Protein AF-0000000067716100 (afdb_homodimer)

InterPro domains:
  IPR022521 Rv3660c [TIGR03815] (2-339)
  IPR027417 P-loop containing nucleoside triphosphate hydrolase [G3DSA:3.40.50.300] (106-331)
  IPR027417 P-loop containing nucleoside triphosphate hydrolase [SSF52540] (108-317)
  IPR050625 ParA/MinD ATPase [PTHR43384] (96-265)
  IPR059050 Rv3660c-like, CheY-like N-terminal domain [PF26563] (2-98)

Sequence (682 aa):
MEDPVLHPEAMHVAAATGRPVIETTNLMDISRHFHRTSAVLIDASMASQLSPGKRRDRVFLLDSDPGPSDWKTAMKIHAEQAMLLPAQAGELLSALGRDDKQLPVASGHVIGVAGVVGGTGASTFAAALAKRRAESVTTVLIDADPSSGGIDLLLGIEDVPGARWPDVGLRRGTVQAADVLKALPSTPDEVVVLSTARSNILDPFALSESDVSAAIDCFLSADRSVDVVVDLPHARVHPDIAERLSHLVLVIPAEVRAVAAARARCLELQQLHVSITCVLRHRGWSGLDVAEVEEILGADITAEVGSIQRLAKSVEMHGLTGSLPRVLSSACDAVLGEVAAMEDPVLHPEAMHVAAATGRPVIETTNLMDISRHFHRTSAVLIDASMASQLSPGKRRDRVFLLDSDPGPSDWKTAMKIHAEQAMLLPAQAGELLSALGRDDKQLPVASGHVIGVAGVVGGTGASTFAAALAKRRAESVTTVLIDADPSSGGIDLLLGIEDVPGARWPDVGLRRGTVQAADVLKALPSTPDEVVVLSTARSNILDPFALSESDVSAAIDCFLSADRSVDVVVDLPHARVHPDIAERLSHLVLVIPAEVRAVAAARARCLELQQLHVSITCVLRHRGWSGLDVAEVEEILGADITAEVGSIQRLAKSVEMHGLTGSLPRVLSSACDAVLGEVAA

Secondary structure (DSSP, 8-state):
---TTHHHHHHHHHHHTTS-------HHHHHHHTTTSS-EEEEHHHHTT---SS--S-EEEEEESS----HHHHHHTT-SEEEEETTTHHHHHHHHHS--TT-------EEEEEESSTTSSHHHHHHHHHHHHHTTSEEEEEE--TTSS-HHHHHT-TTS----GGG--GGGS---HHHHHHHS-B-TT-EEEE-PPP-SS--S----HHHHHHHHHHHHTSSS-EEEEEE--SS---HHHHTT-SEEEEEEESSHHHHHHHHHHHHHHGGGT--EEEEEE--S--SS-HHHHHHHHTS-EEEEE-PPTTHHHHHHHH-S-SSPPHHHHHHHHHHHHHHH-/---TTHHHHHHHHHHHTTS-------HHHHHHHTTTSS-EEEEHHHHTT---SS--S-EEEEEESS----HHHHHHTT-SEEEEETTTHHHHHHHHHS--TT-------EEEEEESSTTSSHHHHHHHHHHHHHTTS-EEEEE--TTSS-HHHHHT-TTS----GGG--GGGS---HHHHHHHS-B-TT-EEEE-PPP-SS--S----HHHHHHHHHHHHTSSS--EEEEE--SS---HHHHTT-SEEEEEEESSHHHHHHHHHHHHHHGGGT--EEEEEE--S--SS-HHHHHHHHTS-EEEEE-PPTTHHHHHHHH-S-SSPPHHHHHHHHHHHHHHH-

Organism: Corynebacterium glutamicum (strain ATCC 13032 / DSM 20300 / JCM 1318 / BCRC 11384 / CCUG 27702 / LMG 3730 / NBRC 12168 / NCIMB 10025 / NRRL B-2784 / 534) (NCBI:txid196627)

Nearest PDB structures (foldseek):
  3ea0-assembly1_B  TM=7.916E-01  e=4.488E-10  Chlorobaculum tepidum TLS
  3ea0-assembly1_A  TM=8.024E-01  e=5.452E-09  Chlorobaculum tepidum TLS
  5tvk-assembly1_B  TM=6.523E-01  e=4.411E-08  Borreliella burgdorferi B31
  5tvk-assembly1_A  TM=6.619E-01  e=6.250E-08  Borreliella burgdorferi B31
  3k9h-assembly1_B  TM=6.600E-01  e=1.815E-06  Borreliella burgdorferi B31

Solvent-accessible surface area (backbone atoms only — not comparable to full-atom values): 36794 Å² total; per-residue (Å²): 80,80,51,77,78,44,40,61,54,50,49,52,40,49,53,72,65,70,52,91,81,88,86,60,82,46,67,70,56,45,63,67,41,58,82,73,43,88,56,39,79,35,26,62,78,61,40,66,73,45,71,58,73,61,80,49,75,48,22,33,31,42,32,52,58,78,60,82,58,65,57,68,50,26,58,66,48,39,33,65,42,70,39,34,40,70,85,37,41,66,58,50,37,49,64,70,52,50,75,49,71,76,37,75,46,65,66,34,54,25,36,35,21,22,13,32,38,53,56,50,49,25,60,60,49,34,51,49,36,30,48,61,46,22,75,80,37,55,20,35,37,36,46,62,33,85,50,54,37,21,55,35,46,51,48,49,42,70,82,52,74,53,43,28,52,84,66,54,69,57,88,69,76,73,64,54,29,65,60,53,58,67,42,30,25,59,47,96,68,50,27,33,38,42,20,53,72,88,59,96,50,86,63,87,70,71,85,45,69,66,56,51,39,41,48,53,52,32,43,54,63,27,90,53,54,29,30,36,33,36,28,41,49,40,63,82,78,50,65,76,48,44,52,62,32,62,28,36,36,38,28,36,41,33,32,66,41,37,44,46,15,37,34,50,49,51,54,59,44,63,75,61,76,47,50,74,45,31,34,38,25,38,84,66,74,55,73,45,53,70,69,58,49,25,61,70,54,72,45,73,70,64,30,65,38,66,67,62,85,64,46,66,46,43,27,67,74,54,11,65,52,82,78,70,56,66,61,58,47,52,33,37,50,44,52,52,52,56,68,73,96,81,81,51,77,79,42,40,61,54,51,48,51,40,51,53,70,66,72,51,91,79,87,86,60,81,44,68,69,58,46,64,65,40,60,81,72,45,88,56,40,79,36,26,62,76,61,41,66,74,46,71,57,68,58,80,49,76,47,22,34,29,42,32,51,57,79,59,81,59,65,58,69,48,26,58,65,47,39,34,65,42,70,39,34,41,68,84,37,40,68,58,48,37,49,64,71,52,50,76,48,74,76,37,76,46,66,65,35,54,26,35,35,21,22,12,33,39,52,56,52,49,25,59,61,48,33,52,50,38,31,48,62,47,21,74,79,38,54,22,37,37,35,47,62,32,85,50,56,36,21,56,34,46,51,48,49,43,70,82,50,72,52,44,29,54,84,67,55,68,57,89,69,77,71,65,54,29,64,60,53,59,68,42,30,23,59,46,97,69,51,27,33,39,43,18,54,70,88,58,97,50,86,63,87,70,71,85,46,69,66,56,50,38,41,48,54,53,33,44,54,64,29,89,53,53,28,30,34,32,34,27,42,49,40,64,82,78,49,65,75,48,47,40,63,31,63,29,36,37,38,28,34,42,32,32,66,41,38,45,45,14,37,33,50,48,51,55,60,44,63,74,61,76,47,49,74,44,31,35,37,25,36,85,66,75,57,74,46,54,71,69,58,50,25,62,70,56,71,46,72,72,66,30,67,40,65,68,61,85,61,46,67,47,43,27,66,74,55,11,66,53,83,77,71,56,65,63,57,48,54,33,36,49,43,52,52,53,57,69,74,96

Radius of gyration: 29.34 Å; Cα contacts (8 Å, |Δi|>4): 1327; chains: 2; bounding box: 56×90×68 Å

Structure (mmCIF, N/CA/C/O backbone):
data_AF-0000000067716100-model_v1
#
loop_
_entity.id
_entity.type
_entity.pdbx_description
1 polymer 'Septum site determining protein'
#
loop_
_atom_site.group_PDB
_atom_site.id
_atom_site.type_symbol
_atom_site.label_atom_id
_atom_site.label_alt_id
_atom_site.label_comp_id
_atom_site.label_asym_id
_atom_site.label_entity_id
_atom_site.label_seq_id
_atom_site.pdbx_PDB_ins_code
_atom_site.Cartn_x
_atom_site.Cartn_y
_atom_site.Cartn_z
_atom_site.occupancy
_atom_site.B_iso_or_equiv
_atom_site.auth_seq_id
_atom_site.auth_comp_id
_atom_site.auth_asym_id
_atom_site.auth_atom_id
_atom_site.pdbx_PDB_model_num
ATOM 1 N N . MET A 1 1 ? -24.297 -23.516 -23.219 1 75.19 1 MET A N 1
ATOM 2 C CA . MET A 1 1 ? -24.969 -23.281 -24.5 1 75.19 1 MET A CA 1
ATOM 3 C C . MET A 1 1 ? -26.484 -23.391 -24.344 1 75.19 1 MET A C 1
ATOM 5 O O . MET A 1 1 ? -26.984 -24.344 -23.75 1 75.19 1 MET A O 1
ATOM 9 N N . GLU A 1 2 ? -27.156 -22.312 -24.766 1 74.75 2 GLU A N 1
ATOM 10 C CA . GLU A 1 2 ? -28.594 -22.266 -24.562 1 74.75 2 GLU A CA 1
ATOM 11 C C . GLU A 1 2 ? -29.359 -22.641 -25.828 1 74.75 2 GLU A C 1
ATOM 13 O O . GLU A 1 2 ? -30.5 -23.078 -25.766 1 74.75 2 GLU A O 1
ATOM 18 N N . ASP A 1 3 ? -28.797 -22.609 -26.953 1 77.69 3 ASP A N 1
ATOM 19 C CA . ASP A 1 3 ? -29.484 -22.828 -28.219 1 77.69 3 ASP A CA 1
ATOM 20 C C . ASP A 1 3 ? -29.828 -24.312 -28.406 1 77.69 3 ASP A C 1
ATOM 22 O O . ASP A 1 3 ? -28.938 -25.156 -28.547 1 77.69 3 ASP A O 1
ATOM 26 N N . PRO A 1 4 ? -31.156 -24.688 -28.297 1 80.5 4 PRO A N 1
ATOM 27 C CA . PRO A 1 4 ? -31.578 -26.078 -28.297 1 80.5 4 PRO A CA 1
ATOM 28 C C . PRO A 1 4 ? -31.203 -26.812 -29.594 1 80.5 4 PRO A C 1
ATOM 30 O O . PRO A 1 4 ? -31.094 -28.031 -29.609 1 80.5 4 PRO A O 1
ATOM 33 N N . VAL A 1 5 ? -31.188 -26.094 -30.719 1 81.31 5 VAL A N 1
ATOM 34 C CA . VAL A 1 5 ? -30.844 -26.703 -32 1 81.31 5 VAL A CA 1
ATOM 35 C C . VAL A 1 5 ? -29.344 -26.891 -32.094 1 81.31 5 VAL A C 1
ATOM 37 O O . VAL A 1 5 ? -28.875 -27.922 -32.594 1 81.31 5 VAL A O 1
ATOM 40 N N . LEU A 1 6 ? -28.609 -26.016 -31.5 1 88.25 6 LEU A N 1
ATOM 41 C CA . LEU A 1 6 ? -27.156 -25.984 -31.609 1 88.25 6 LEU A CA 1
ATOM 42 C C . LEU A 1 6 ? -26.516 -26.938 -30.594 1 88.25 6 LEU A C 1
ATOM 44 O O . LEU A 1 6 ? -25.484 -27.562 -30.875 1 88.25 6 LEU A O 1
ATOM 48 N N . HIS A 1 7 ? -27.188 -27.094 -29.5 1 89.75 7 HIS A N 1
ATOM 49 C CA . HIS A 1 7 ? -26.625 -27.797 -28.359 1 89.75 7 HIS A CA 1
ATOM 50 C C . HIS A 1 7 ? -26.344 -29.25 -28.688 1 89.75 7 HIS A C 1
ATOM 52 O O . HIS A 1 7 ? -25.219 -29.734 -28.516 1 89.75 7 HIS A O 1
ATOM 58 N N . PRO A 1 8 ? -27.391 -30 -29.234 1 88.25 8 PRO A N 1
ATOM 59 C CA . PRO A 1 8 ? -27.125 -31.406 -29.531 1 88.25 8 PRO A CA 1
ATOM 60 C C . PRO A 1 8 ? -26.016 -31.594 -30.562 1 88.25 8 PRO A C 1
ATOM 62 O O . PRO A 1 8 ? -25.219 -32.531 -30.453 1 88.25 8 PRO A O 1
ATOM 65 N N . GLU A 1 9 ? -25.953 -30.734 -31.562 1 89.88 9 GLU A N 1
ATOM 66 C CA . GLU A 1 9 ? -24.922 -30.828 -32.594 1 89.88 9 GLU A CA 1
ATOM 67 C C . GLU A 1 9 ? -23.531 -30.609 -32 1 89.88 9 GLU A C 1
ATOM 69 O O . GLU A 1 9 ? -22.594 -31.344 -32.312 1 89.88 9 GLU A O 1
ATOM 74 N N . ALA A 1 10 ? -23.406 -29.625 -31.156 1 92.12 10 ALA A N 1
ATOM 75 C CA . ALA A 1 10 ? -22.141 -29.312 -30.5 1 92.12 10 ALA A CA 1
ATOM 76 C C . ALA A 1 10 ? -21.703 -30.469 -29.594 1 92.12 10 ALA A C 1
ATOM 78 O O . ALA A 1 10 ? -20.516 -30.828 -29.578 1 92.12 10 ALA A O 1
ATOM 79 N N . MET A 1 11 ? -22.641 -30.969 -28.922 1 89.81 11 MET A N 1
ATOM 80 C CA . MET A 1 11 ? -22.359 -32.062 -28 1 89.81 11 MET A CA 1
ATOM 81 C C . MET A 1 11 ? -21.875 -33.312 -28.75 1 89.81 11 MET A C 1
ATOM 83 O O . MET A 1 11 ? -20.969 -34 -28.297 1 89.81 11 MET A O 1
ATOM 87 N N . HIS A 1 12 ? -22.469 -33.5 -29.844 1 89 12 HIS A N 1
ATOM 88 C CA . HIS A 1 12 ? -22.078 -34.625 -30.672 1 89 12 HIS A CA 1
ATOM 89 C C . HIS A 1 12 ? -20.625 -34.5 -31.141 1 89 12 HIS A C 1
ATOM 91 O O . HIS A 1 12 ? -19.844 -35.438 -31.047 1 89 12 HIS A O 1
ATOM 97 N N . VAL A 1 13 ? -20.266 -33.312 -31.562 1 90.44 13 VAL A N 1
ATOM 98 C CA . VAL A 1 13 ? -18.906 -33.062 -32.031 1 90.44 13 VAL A CA 1
ATOM 99 C C . VAL A 1 13 ? -17.922 -33.188 -30.875 1 90.44 13 VAL A C 1
ATOM 101 O O . VAL A 1 13 ? -16.891 -33.844 -31.016 1 90.44 13 VAL A O 1
ATOM 104 N N . ALA A 1 14 ? -18.266 -32.594 -29.734 1 88.31 14 ALA A N 1
ATOM 105 C CA . ALA A 1 14 ? -17.406 -32.656 -28.562 1 88.31 14 ALA A CA 1
ATOM 106 C C . ALA A 1 14 ? -17.203 -34.094 -28.094 1 88.31 14 ALA A C 1
ATOM 108 O O . ALA A 1 14 ? -16.094 -34.5 -27.766 1 88.31 14 ALA A O 1
ATOM 109 N N . ALA A 1 15 ? -18.219 -34.844 -28.094 1 84.06 15 ALA A N 1
ATOM 110 C CA . ALA A 1 15 ? -18.172 -36.219 -27.672 1 84.06 15 ALA A CA 1
ATOM 111 C C . ALA A 1 15 ? -17.297 -37.062 -28.594 1 84.06 15 ALA A C 1
ATOM 113 O O . ALA A 1 15 ? -16.594 -37.969 -28.141 1 84.06 15 ALA A O 1
ATOM 114 N N . ALA A 1 16 ? -17.312 -36.719 -29.828 1 84 16 ALA A N 1
ATOM 115 C CA . ALA A 1 16 ? -16.547 -37.469 -30.844 1 84 16 ALA A CA 1
ATOM 116 C C . ALA A 1 16 ? -15.047 -37.312 -30.625 1 84 16 ALA A C 1
ATOM 118 O O . ALA A 1 16 ? -14.258 -38.125 -31.078 1 84 16 ALA A O 1
ATOM 119 N N . THR A 1 17 ? -14.695 -36.25 -29.922 1 79.75 17 THR A N 1
ATOM 120 C CA . THR A 1 17 ? -13.273 -36.031 -29.641 1 79.75 17 THR A CA 1
ATOM 121 C C . THR A 1 17 ? -12.789 -37.031 -28.578 1 79.75 17 THR A C 1
ATOM 123 O O . THR A 1 17 ? -11.586 -37.25 -28.438 1 79.75 17 THR A O 1
ATOM 126 N N . GLY A 1 18 ? -13.609 -37.562 -27.797 1 75.94 18 GLY A N 1
ATOM 127 C CA . GLY A 1 18 ? -13.266 -38.469 -26.703 1 75.94 18 GLY A CA 1
ATOM 128 C C . GLY A 1 18 ? -12.828 -37.75 -25.453 1 75.94 18 GLY A C 1
ATOM 129 O O . GLY A 1 18 ? -12.406 -38.375 -24.484 1 75.94 18 GLY A O 1
ATOM 130 N N . ARG A 1 19 ? -12.898 -36.469 -25.422 1 77.5 19 ARG A N 1
ATOM 131 C CA . ARG A 1 19 ? -12.477 -35.688 -24.281 1 77.5 19 ARG A CA 1
ATOM 132 C C . ARG A 1 19 ? -13.641 -35.406 -23.328 1 77.5 19 ARG A C 1
ATOM 134 O O . ARG A 1 19 ? -14.797 -35.375 -23.75 1 77.5 19 ARG A O 1
ATOM 141 N N . PRO A 1 20 ? -13.352 -35.25 -22.047 1 81.19 20 PRO A N 1
ATOM 142 C CA . PRO A 1 20 ? -14.43 -34.875 -21.125 1 81.19 20 PRO A CA 1
ATOM 143 C C . PRO A 1 20 ? -15.062 -33.531 -21.469 1 81.19 20 PRO A C 1
ATOM 145 O O . PRO A 1 20 ? -14.359 -32.594 -21.875 1 81.19 20 PRO A O 1
ATOM 148 N N . VAL A 1 21 ? -16.375 -33.5 -21.344 1 85.38 21 VAL A N 1
ATOM 149 C CA . VAL A 1 21 ? -17.109 -32.312 -21.703 1 85.38 21 VAL A CA 1
ATOM 150 C C . VAL A 1 21 ? -17.812 -31.75 -20.453 1 85.38 21 VAL A C 1
ATOM 152 O O . VAL A 1 21 ? -18.484 -32.469 -19.734 1 85.38 21 VAL A O 1
ATOM 155 N N . ILE A 1 22 ? -17.516 -30.5 -20.156 1 84.88 22 ILE A N 1
ATOM 156 C CA . ILE A 1 22 ? -18.25 -29.75 -19.141 1 84.88 22 ILE A CA 1
ATOM 157 C C . ILE A 1 22 ? -19.312 -28.891 -19.797 1 84.88 22 ILE A C 1
ATOM 159 O O . ILE A 1 22 ? -19.016 -28.047 -20.656 1 84.88 22 ILE A O 1
ATOM 163 N N . GLU A 1 23 ? -20.531 -29.203 -19.438 1 87.5 23 GLU A N 1
ATOM 164 C CA . GLU A 1 23 ? -21.641 -28.422 -19.984 1 87.5 23 GLU A CA 1
ATOM 165 C C . GLU A 1 23 ? -22.234 -27.484 -18.922 1 87.5 23 GLU A C 1
ATOM 167 O O . GLU A 1 23 ? -22.469 -27.891 -17.781 1 87.5 23 GLU A O 1
ATOM 172 N N . THR A 1 24 ? -22.25 -26.188 -19.266 1 86.19 24 THR A N 1
ATOM 173 C CA . THR A 1 24 ? -22.844 -25.234 -18.344 1 86.19 24 THR A CA 1
ATOM 174 C C . THR A 1 24 ? -23.484 -24.078 -19.078 1 86.19 24 THR A C 1
ATOM 176 O O . THR A 1 24 ? -23.078 -23.75 -20.203 1 86.19 24 THR A O 1
ATOM 179 N N . THR A 1 25 ? -24.609 -23.516 -18.469 1 85.88 25 THR A N 1
ATOM 180 C CA . THR A 1 25 ? -25.219 -22.281 -18.953 1 85.88 25 THR A CA 1
ATOM 181 C C . THR A 1 25 ? -25.062 -21.172 -17.922 1 85.88 25 THR A C 1
ATOM 183 O O . THR A 1 25 ? -25.641 -20.094 -18.078 1 85.88 25 THR A O 1
ATOM 186 N N . ASN A 1 26 ? -24.312 -21.516 -16.938 1 83.44 26 ASN A N 1
ATOM 187 C CA . ASN A 1 26 ? -24 -20.547 -15.891 1 83.44 26 ASN A CA 1
ATOM 188 C C . ASN A 1 26 ? -22.75 -19.719 -16.234 1 83.44 26 ASN A C 1
ATOM 190 O O . ASN A 1 26 ? -21.672 -20.281 -16.422 1 83.44 26 ASN A O 1
ATOM 194 N N . LEU A 1 27 ? -22.984 -18.375 -16.25 1 81.62 27 LEU A N 1
ATOM 195 C CA . LEU A 1 27 ? -21.906 -17.469 -16.672 1 81.62 27 LEU A CA 1
ATOM 196 C C . LEU A 1 27 ? -20.719 -17.562 -15.719 1 81.62 27 LEU A C 1
ATOM 198 O O . LEU A 1 27 ? -19.578 -17.484 -16.141 1 81.62 27 LEU A O 1
ATOM 202 N N . MET A 1 28 ? -20.969 -17.766 -14.453 1 76.94 28 MET A N 1
ATOM 203 C CA . MET A 1 28 ? -19.891 -17.891 -13.477 1 76.94 28 MET A CA 1
ATOM 204 C C . MET A 1 28 ? -19.078 -19.141 -13.727 1 76.94 28 MET A C 1
ATOM 206 O O . MET A 1 28 ? -17.844 -19.125 -13.641 1 76.94 28 MET A O 1
ATOM 210 N N . ASP A 1 29 ? -19.812 -20.203 -14.086 1 78.19 29 ASP A N 1
ATOM 211 C CA . ASP A 1 29 ? -19.156 -21.469 -14.398 1 78.19 29 ASP A CA 1
ATOM 212 C C . ASP A 1 29 ? -18.312 -21.344 -15.672 1 78.19 29 ASP A C 1
ATOM 214 O O . ASP A 1 29 ? -17.203 -21.875 -15.734 1 78.19 29 ASP A O 1
ATOM 218 N N . ILE A 1 30 ? -18.891 -20.656 -16.594 1 83.31 30 ILE A N 1
ATOM 219 C CA . ILE A 1 30 ? -18.188 -20.484 -17.859 1 83.31 30 ILE A CA 1
ATOM 220 C C . ILE A 1 30 ? -16.891 -19.719 -17.641 1 83.31 30 ILE A C 1
ATOM 222 O O . ILE A 1 30 ? -15.828 -20.125 -18.125 1 83.31 30 ILE A O 1
ATOM 226 N N . SER A 1 31 ? -16.969 -18.688 -16.891 1 74 31 SER A N 1
ATOM 227 C CA . SER A 1 31 ? -15.797 -17.859 -16.609 1 74 31 SER A CA 1
ATOM 228 C C . SER A 1 31 ? -14.727 -18.641 -15.875 1 74 31 SER A C 1
ATOM 230 O O . SER A 1 31 ? -13.539 -18.531 -16.172 1 74 31 SER A O 1
ATOM 232 N N . ARG A 1 32 ? -15.227 -19.5 -15.039 1 68.44 32 ARG A N 1
ATOM 233 C CA . ARG A 1 32 ? -14.344 -20.328 -14.219 1 68.44 32 ARG A CA 1
ATOM 234 C C . ARG A 1 32 ? -13.57 -21.328 -15.07 1 68.44 32 ARG A C 1
ATOM 236 O O . ARG A 1 32 ? -12.375 -21.531 -14.859 1 68.44 32 ARG A O 1
ATOM 243 N N . HIS A 1 33 ? -14.242 -21.859 -16.094 1 73.44 33 HIS A N 1
ATOM 244 C CA . HIS A 1 33 ? -13.664 -22.969 -16.844 1 73.44 33 HIS A CA 1
ATOM 245 C C . HIS A 1 33 ? -13.094 -22.5 -18.172 1 73.44 33 HIS A C 1
ATOM 247 O O . HIS A 1 33 ? -12.453 -23.281 -18.891 1 73.44 33 HIS A O 1
ATOM 253 N N . PHE A 1 34 ? -13.273 -21.234 -18.5 1 77.69 34 PHE A N 1
ATOM 254 C CA . PHE A 1 34 ? -12.961 -20.719 -19.812 1 77.69 34 PHE A CA 1
ATOM 255 C C . PHE A 1 34 ? -11.492 -20.953 -20.156 1 77.69 34 PHE A C 1
ATOM 257 O O . PHE A 1 34 ? -11.164 -21.312 -21.281 1 77.69 34 PHE A O 1
ATOM 264 N N . HIS A 1 35 ? -10.688 -20.922 -19.094 1 70.12 35 HIS A N 1
ATOM 265 C CA . HIS A 1 35 ? -9.258 -21.078 -19.359 1 70.12 35 HIS A CA 1
ATOM 266 C C . HIS A 1 35 ? -8.734 -22.391 -18.797 1 70.12 35 HIS A C 1
ATOM 268 O O . HIS A 1 35 ? -7.531 -22.672 -18.891 1 70.12 35 HIS A O 1
ATOM 274 N N . ARG A 1 36 ? -9.625 -23.203 -18.328 1 64.75 36 ARG A N 1
ATOM 275 C CA . ARG A 1 36 ? -9.234 -24.469 -17.719 1 64.75 36 ARG A CA 1
ATOM 276 C C . ARG A 1 36 ? -9.547 -25.641 -18.641 1 64.75 36 ARG A C 1
ATOM 278 O O . ARG A 1 36 ? -9.203 -26.797 -18.328 1 64.75 36 ARG A O 1
ATOM 285 N N . THR A 1 37 ? -10.273 -25.344 -19.672 1 75.94 37 THR A N 1
ATOM 286 C CA . THR A 1 37 ? -10.656 -26.391 -20.609 1 75.94 37 THR A CA 1
ATOM 287 C C . THR A 1 37 ? -9.789 -26.344 -21.875 1 75.94 37 THR A C 1
ATOM 289 O O . THR A 1 37 ? -9.188 -25.312 -22.172 1 75.94 37 THR A O 1
ATOM 292 N N . SER A 1 38 ? -9.57 -27.5 -22.453 1 73.38 38 SER A N 1
ATOM 293 C CA . SER A 1 38 ? -8.773 -27.578 -23.672 1 73.38 38 SER A CA 1
ATOM 294 C C . SER A 1 38 ? -9.398 -26.766 -24.797 1 73.38 38 SER A C 1
ATOM 296 O O . SER A 1 38 ? -8.695 -26.281 -25.688 1 73.38 38 SER A O 1
ATOM 298 N N . ALA A 1 39 ? -10.75 -26.672 -24.734 1 84.38 39 ALA A N 1
ATOM 299 C CA . ALA A 1 39 ? -11.469 -25.891 -25.734 1 84.38 39 ALA A CA 1
ATOM 300 C C . ALA A 1 39 ? -12.789 -25.375 -25.188 1 84.38 39 ALA A C 1
ATOM 302 O O . ALA A 1 39 ? -13.344 -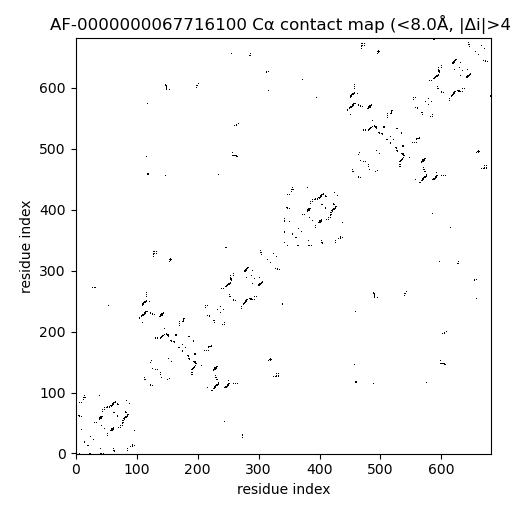25.953 -24.234 1 84.38 39 ALA A O 1
ATOM 303 N N . VAL A 1 40 ? -13.156 -24.281 -25.703 1 88.81 40 VAL A N 1
ATOM 304 C CA . VAL A 1 40 ? -14.43 -23.688 -25.312 1 88.81 40 VAL A CA 1
ATOM 305 C C . VAL A 1 40 ? -15.352 -23.594 -26.516 1 88.81 40 VAL A C 1
ATOM 307 O O . VAL A 1 40 ? -14.977 -23.047 -27.562 1 88.81 40 VAL A O 1
ATOM 310 N N . LEU A 1 41 ? -16.5 -24.281 -26.406 1 92.5 41 LEU A N 1
ATOM 311 C CA . LEU A 1 41 ? -17.578 -24.156 -27.375 1 92.5 41 LEU A CA 1
ATOM 312 C C . LEU A 1 41 ? -18.719 -23.297 -26.812 1 92.5 41 LEU A C 1
ATOM 314 O O . LEU A 1 41 ? -19.281 -23.625 -25.766 1 92.5 41 LEU A O 1
ATOM 318 N N . ILE A 1 42 ? -18.922 -22.172 -27.469 1 92 42 ILE A N 1
ATOM 319 C CA . ILE A 1 42 ? -19.859 -21.25 -26.859 1 92 42 ILE A CA 1
ATOM 320 C C . ILE A 1 42 ? -20.781 -20.672 -27.938 1 92 42 ILE A C 1
ATOM 322 O O . ILE A 1 42 ? -20.359 -20.422 -29.062 1 92 42 ILE A O 1
ATOM 326 N N . ASP A 1 43 ? -22.109 -20.578 -27.578 1 91 43 ASP A N 1
ATOM 327 C CA . ASP A 1 43 ? -23.047 -19.984 -28.516 1 91 43 ASP A CA 1
ATOM 328 C C . ASP A 1 43 ? -23.109 -18.469 -28.359 1 91 43 ASP A C 1
ATOM 330 O O . ASP A 1 43 ? -22.594 -17.922 -27.391 1 91 43 ASP A O 1
ATOM 334 N N . ALA A 1 44 ? -23.734 -17.812 -29.25 1 87 44 ALA A N 1
ATOM 335 C CA . ALA A 1 44 ? -23.75 -16.359 -29.328 1 87 44 ALA A CA 1
ATOM 336 C C . ALA A 1 44 ? -24.422 -15.758 -28.109 1 87 44 ALA A C 1
ATOM 338 O O . ALA A 1 44 ? -24 -14.719 -27.594 1 87 44 ALA A O 1
ATOM 339 N N . SER A 1 45 ? -25.406 -16.406 -27.641 1 85.5 45 SER A N 1
ATOM 340 C CA . SER A 1 45 ? -26.172 -15.891 -26.516 1 85.5 45 SER A CA 1
ATOM 341 C C . SER A 1 45 ? -25.312 -15.82 -25.25 1 85.5 45 SER A C 1
ATOM 343 O O . SER A 1 45 ? -25.297 -14.812 -24.547 1 85.5 45 SER A O 1
ATOM 345 N N . MET A 1 46 ? -24.562 -16.891 -25.047 1 87.44 46 MET A N 1
ATOM 346 C CA . MET A 1 46 ? -23.688 -16.938 -23.875 1 87.44 46 MET A CA 1
ATOM 347 C C . MET A 1 46 ? -22.453 -16.062 -24.078 1 87.44 46 MET A C 1
AT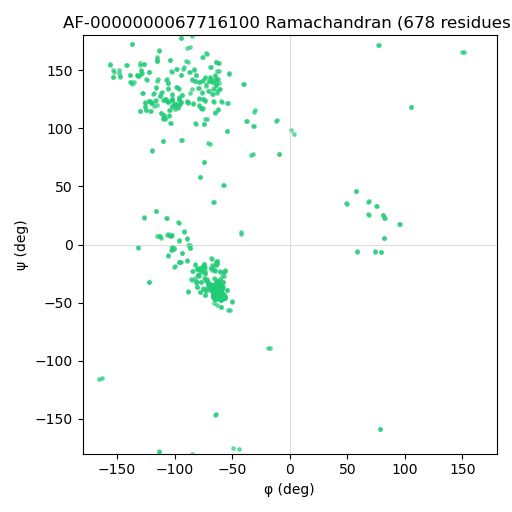OM 349 O O . MET A 1 46 ? -22.031 -15.344 -23.172 1 87.44 46 MET A O 1
ATOM 353 N N . ALA A 1 47 ? -21.906 -16.031 -25.234 1 89.06 47 ALA A N 1
ATOM 354 C CA . ALA A 1 47 ? -20.688 -15.297 -25.562 1 89.06 47 ALA A CA 1
ATOM 355 C C . ALA A 1 47 ? -20.891 -13.797 -25.406 1 89.06 47 ALA A C 1
ATOM 357 O O . ALA A 1 47 ? -19.969 -13.086 -24.984 1 89.06 47 ALA A O 1
ATOM 358 N N . SER A 1 48 ? -22.031 -13.328 -25.688 1 85.62 48 SER A N 1
ATOM 359 C CA . SER A 1 48 ? -22.312 -11.898 -25.656 1 85.62 48 SER A CA 1
ATOM 360 C C . SER A 1 48 ? -22.25 -11.359 -24.234 1 85.62 48 SER A C 1
ATOM 362 O O . SER A 1 48 ? -22.031 -10.156 -24.031 1 85.62 48 SER A O 1
ATOM 364 N N . GLN A 1 49 ? -22.328 -12.281 -23.375 1 83.25 49 GLN A N 1
ATOM 365 C CA . GLN A 1 49 ? -22.344 -11.875 -21.969 1 83.25 49 GLN A CA 1
ATOM 366 C C . GLN A 1 49 ? -20.984 -12.094 -21.312 1 83.25 49 GLN A C 1
ATOM 368 O O . GLN A 1 49 ? -20.812 -11.812 -20.125 1 83.25 49 GLN A O 1
ATOM 373 N N . LEU A 1 50 ? -20.188 -12.625 -22.156 1 77.56 50 LEU A N 1
ATOM 374 C CA . LEU A 1 50 ? -18.859 -12.945 -21.641 1 77.56 50 LEU A CA 1
ATOM 375 C C . LEU A 1 50 ? -17.859 -11.859 -22.016 1 77.56 50 LEU A C 1
ATOM 377 O O . LEU A 1 50 ? -17.969 -11.234 -23.078 1 77.56 50 LEU A O 1
ATOM 381 N N . SER A 1 51 ? -17.094 -11.5 -21.125 1 67.56 51 SER A N 1
ATOM 382 C CA . SER A 1 51 ? -15.906 -10.695 -21.375 1 67.56 51 SER A CA 1
ATOM 383 C C . SER A 1 51 ? -14.641 -11.43 -20.938 1 67.56 51 SER A C 1
ATOM 385 O O . SER A 1 51 ? -14.172 -11.25 -19.812 1 67.56 51 SER A O 1
ATOM 387 N N . PRO A 1 52 ? -14.344 -12.281 -21.922 1 58.84 52 PRO A N 1
ATOM 388 C CA . PRO A 1 52 ? -13.164 -13.031 -21.5 1 58.84 52 PRO A CA 1
ATOM 389 C C . PRO A 1 52 ? -11.945 -12.133 -21.281 1 58.84 52 PRO A C 1
ATOM 391 O O . PRO A 1 52 ? -11.742 -11.172 -22.031 1 58.84 52 PRO A O 1
ATOM 394 N N . GLY A 1 53 ? -11.523 -12.086 -20.172 1 51.41 53 GLY A N 1
ATOM 395 C CA . GLY A 1 53 ? -10.359 -11.289 -19.844 1 51.41 53 GLY A CA 1
ATOM 396 C C . GLY A 1 53 ? -9.156 -11.594 -20.719 1 51.41 53 GLY A C 1
ATOM 397 O O . GLY A 1 53 ? -8.57 -10.688 -21.328 1 51.41 53 GLY A O 1
ATOM 398 N N . LYS A 1 54 ? -8.641 -12.828 -20.828 1 54.28 54 LYS A N 1
ATOM 399 C CA . LYS A 1 54 ? -7.465 -13.25 -21.578 1 54.28 54 LYS A CA 1
ATOM 400 C C . LYS A 1 54 ? -7.871 -14.016 -22.844 1 54.28 54 LYS A C 1
ATOM 402 O O . LYS A 1 54 ? -8.828 -14.789 -22.812 1 54.28 54 LYS A O 1
ATOM 407 N N . ARG A 1 55 ? -7.113 -13.688 -23.922 1 62.16 55 ARG A N 1
ATOM 408 C CA . ARG A 1 55 ? -7.305 -14.461 -25.141 1 62.16 55 ARG A CA 1
ATOM 409 C C . ARG A 1 55 ? -6.773 -15.875 -24.984 1 62.16 55 ARG A C 1
ATOM 411 O O . ARG A 1 55 ? -5.793 -16.109 -24.281 1 62.16 55 ARG A O 1
ATOM 418 N N . ARG A 1 56 ? -7.488 -16.781 -25.344 1 67.94 56 ARG A N 1
ATOM 419 C CA . ARG A 1 56 ? -7.027 -18.172 -25.438 1 67.94 56 ARG A CA 1
ATOM 420 C C . ARG A 1 56 ? -7.387 -18.781 -26.781 1 67.94 56 ARG A C 1
ATOM 422 O O . ARG A 1 56 ? -8.305 -18.312 -27.453 1 67.94 56 ARG A O 1
ATOM 429 N N . ASP A 1 57 ? -6.488 -19.828 -27.016 1 69.31 57 ASP A N 1
ATOM 430 C CA . ASP A 1 57 ? -6.805 -20.609 -28.203 1 69.31 57 ASP A CA 1
ATOM 431 C C . ASP A 1 57 ? -7.984 -21.547 -27.953 1 69.31 57 ASP A C 1
ATOM 433 O O . ASP A 1 57 ? -8.391 -21.75 -26.797 1 69.31 57 ASP A O 1
ATOM 437 N N . ARG A 1 58 ? -8.562 -21.984 -28.984 1 79.44 58 ARG A N 1
ATOM 438 C CA . ARG A 1 58 ? -9.578 -23.031 -29.031 1 79.44 58 ARG A CA 1
ATOM 439 C C . ARG A 1 58 ? -10.875 -22.562 -28.375 1 79.44 58 ARG A C 1
ATOM 441 O O . ARG A 1 58 ? -11.477 -23.281 -27.578 1 79.44 58 ARG A O 1
ATOM 448 N N . VAL A 1 59 ? -11.055 -21.266 -28.656 1 87.31 59 VAL A N 1
ATOM 449 C CA . VAL A 1 59 ? -12.391 -20.75 -28.391 1 87.31 59 VAL A CA 1
ATOM 450 C C . VAL A 1 59 ? -13.203 -20.703 -29.688 1 87.31 59 VAL A C 1
ATOM 452 O O . VAL A 1 59 ? -12.797 -20.078 -30.656 1 87.31 59 VAL A O 1
ATOM 455 N N . PHE A 1 60 ? -14.336 -21.438 -29.656 1 91.06 60 PHE A N 1
ATOM 456 C CA . PHE A 1 60 ? -15.148 -21.562 -30.859 1 91.06 60 PHE A CA 1
ATOM 457 C C . PHE A 1 60 ? -16.562 -21.047 -30.609 1 91.06 60 PHE A C 1
ATOM 459 O O . PHE A 1 60 ? -17.281 -21.562 -29.766 1 91.06 60 PHE A O 1
ATOM 466 N N . LEU A 1 61 ? -16.844 -19.969 -31.328 1 93.56 61 LEU A N 1
ATOM 467 C CA . LEU A 1 61 ? -18.219 -19.5 -31.344 1 93.56 61 LEU A CA 1
ATOM 468 C C . LEU A 1 61 ? -19.078 -20.328 -32.281 1 93.56 61 LEU A C 1
ATOM 470 O O . LEU A 1 61 ? -18.734 -20.516 -33.469 1 93.56 61 LEU A O 1
ATOM 474 N N . LEU A 1 62 ? -20.156 -20.828 -31.719 1 93.62 62 LEU A N 1
ATOM 475 C CA . LEU A 1 62 ? -21 -21.719 -32.5 1 93.62 62 LEU A CA 1
ATOM 476 C C . LEU A 1 62 ? -22.344 -21.062 -32.812 1 93.62 62 LEU A C 1
ATOM 478 O O . LEU A 1 62 ? -22.953 -20.453 -31.938 1 93.62 62 LEU A O 1
ATOM 482 N N . ASP A 1 63 ? -22.734 -21.094 -34.062 1 90.62 63 ASP A N 1
ATOM 483 C CA . ASP A 1 63 ? -24.031 -20.594 -34.531 1 90.62 63 ASP A CA 1
ATOM 484 C C . ASP A 1 63 ? -24.781 -21.656 -35.344 1 90.62 63 ASP A C 1
ATOM 486 O O . ASP A 1 63 ? -24.156 -22.609 -35.844 1 90.62 63 ASP A O 1
ATOM 490 N N . SER A 1 64 ? -26.109 -21.469 -35.344 1 88.69 64 SER A N 1
ATOM 491 C CA . SER A 1 64 ? -26.922 -22.438 -36.062 1 88.69 64 SER A CA 1
ATOM 492 C C . SER A 1 64 ? -26.891 -22.156 -37.562 1 88.69 64 SER A C 1
ATOM 494 O O . SER A 1 64 ? -26.891 -21 -38 1 88.69 64 SER A O 1
ATOM 496 N N . ASP A 1 65 ? -26.812 -23.234 -38.25 1 83.06 65 ASP A N 1
ATOM 497 C CA . ASP A 1 65 ? -26.953 -23.141 -39.719 1 83.06 65 ASP A CA 1
ATOM 498 C C . ASP A 1 65 ? -28.391 -22.875 -40.094 1 83.06 65 ASP A C 1
ATOM 500 O O . ASP A 1 65 ? -29.328 -23.422 -39.5 1 83.06 65 ASP A O 1
ATOM 504 N N . PRO A 1 66 ? -28.766 -21.969 -41.094 1 81 66 PRO A N 1
ATOM 505 C CA . PRO A 1 66 ? -27.844 -21.203 -41.938 1 81 66 PRO A CA 1
ATOM 506 C C . PRO A 1 66 ? -27.375 -19.906 -41.281 1 81 66 PRO A C 1
ATOM 508 O O . PRO A 1 66 ? -28.125 -19.281 -40.531 1 81 66 PRO A O 1
ATOM 511 N N . GLY A 1 67 ? -25.984 -19.609 -41.344 1 75.44 67 GLY A N 1
ATOM 512 C CA . GLY A 1 67 ? -25.312 -18.438 -40.781 1 75.44 67 GLY A CA 1
ATOM 513 C C . GLY A 1 67 ? -26.016 -17.141 -41.156 1 75.44 67 GLY A C 1
ATOM 514 O O . GLY A 1 67 ? -27.219 -17.125 -41.375 1 75.44 67 GLY A O 1
ATOM 515 N N . PRO A 1 68 ? -25.656 -16.031 -40.906 1 80.5 68 PRO A N 1
ATOM 516 C CA . PRO A 1 68 ? -24.219 -15.859 -40.719 1 80.5 68 PRO A CA 1
ATOM 517 C C . PRO A 1 68 ? -23.812 -16.062 -39.25 1 80.5 68 PRO A C 1
ATOM 519 O O . PRO A 1 68 ? -24.656 -15.977 -38.344 1 80.5 68 PRO A O 1
ATOM 522 N N . SER A 1 69 ? -22.453 -16.406 -39.031 1 81.94 69 SER A N 1
ATOM 523 C CA . SER A 1 69 ? -21.906 -16.438 -37.688 1 81.94 69 SER A CA 1
ATOM 524 C C . SER A 1 69 ? -21.828 -15.039 -37.094 1 81.94 69 SER A C 1
ATOM 526 O O . SER A 1 69 ? -21.672 -14.055 -37.844 1 81.94 69 SER A O 1
ATOM 528 N N . ASP A 1 70 ? -22.109 -14.883 -35.812 1 83.75 70 ASP A N 1
ATOM 529 C CA . ASP A 1 70 ? -21.969 -13.609 -35.125 1 83.75 70 ASP A CA 1
ATOM 530 C C . ASP A 1 70 ? -20.5 -13.227 -34.938 1 83.75 70 ASP A C 1
ATOM 532 O O . ASP A 1 70 ? -19.922 -13.422 -33.875 1 83.75 70 ASP A O 1
ATOM 536 N N . TRP A 1 71 ? -19.922 -12.562 -35.938 1 77.31 71 TRP A N 1
ATOM 537 C CA . TRP A 1 71 ? -18.5 -12.234 -35.969 1 77.31 71 TRP A CA 1
ATOM 538 C C . TRP A 1 71 ? -18.172 -11.156 -34.938 1 77.31 71 TRP A C 1
ATOM 540 O O . TRP A 1 71 ? -17.078 -11.148 -34.375 1 77.31 71 TRP A O 1
ATOM 550 N N . LYS A 1 72 ? -19.078 -10.312 -34.75 1 76.25 72 LYS A N 1
ATOM 551 C CA . LYS A 1 72 ? -18.859 -9.281 -33.75 1 76.25 72 LYS A CA 1
ATOM 552 C C . LYS A 1 72 ? -18.641 -9.891 -32.344 1 76.25 72 LYS A C 1
ATOM 554 O O . LYS A 1 72 ? -17.688 -9.523 -31.656 1 76.25 72 LYS A O 1
ATOM 559 N N . THR A 1 73 ? -19.516 -10.812 -32.062 1 84.06 73 THR A N 1
ATOM 560 C CA . THR A 1 73 ? -19.391 -11.492 -30.766 1 84.06 73 THR A CA 1
ATOM 561 C C . THR A 1 73 ? -18.141 -12.367 -30.734 1 84.06 73 THR A C 1
ATOM 563 O O . THR A 1 73 ? -17.453 -12.453 -29.719 1 84.06 73 THR A O 1
ATOM 566 N N . ALA A 1 74 ? -17.797 -12.945 -31.859 1 85.56 74 ALA A N 1
ATOM 567 C CA . ALA A 1 74 ? -16.594 -13.766 -31.953 1 85.56 74 ALA A CA 1
ATOM 568 C C . ALA A 1 74 ? -15.344 -12.945 -31.656 1 85.56 74 ALA A C 1
ATOM 570 O O . ALA A 1 74 ? -14.469 -13.391 -30.906 1 85.56 74 ALA A O 1
ATOM 571 N N . MET A 1 75 ? -15.312 -11.758 -32.094 1 75.81 75 MET A N 1
ATOM 572 C CA . MET A 1 75 ? -14.18 -10.867 -31.859 1 75.81 75 MET A CA 1
ATOM 573 C C . MET A 1 75 ? -14.133 -10.398 -30.406 1 75.81 75 MET A C 1
ATOM 575 O O . MET A 1 75 ? -13.062 -10.336 -29.797 1 75.81 75 MET A O 1
ATOM 579 N N . LYS A 1 76 ? -15.273 -10.133 -29.938 1 76.44 76 LYS A N 1
ATOM 580 C CA . LYS A 1 76 ? -15.383 -9.641 -28.578 1 76.44 76 LYS A CA 1
ATOM 581 C C . LYS A 1 76 ? -14.789 -10.641 -27.578 1 76.44 76 LYS A C 1
ATOM 583 O O . LYS A 1 76 ? -14.102 -10.258 -26.641 1 76.44 76 LYS A O 1
ATOM 588 N N . ILE A 1 77 ? -14.984 -11.984 -27.906 1 80.56 77 ILE A N 1
ATOM 589 C CA . ILE A 1 77 ? -14.531 -12.992 -26.953 1 80.56 77 ILE A CA 1
ATOM 590 C C . ILE A 1 77 ? -13.227 -13.625 -27.453 1 80.56 77 ILE A C 1
ATOM 592 O O . ILE A 1 77 ? -12.781 -14.633 -26.906 1 80.56 77 ILE A O 1
ATOM 596 N N . HIS A 1 78 ? -12.68 -13.086 -28.5 1 78.06 78 HIS A N 1
ATOM 597 C CA . HIS A 1 78 ? -11.438 -13.562 -29.094 1 78.06 78 HIS A CA 1
ATOM 598 C C . HIS A 1 78 ? -11.539 -15.023 -29.5 1 78.06 78 HIS A C 1
ATOM 600 O O . HIS A 1 78 ? -10.648 -15.82 -29.203 1 78.06 78 HIS A O 1
ATOM 606 N N . ALA A 1 79 ? -12.617 -15.312 -30.141 1 86.12 79 ALA A N 1
ATOM 607 C CA . ALA A 1 79 ? -12.797 -16.688 -30.625 1 86.12 79 ALA A CA 1
ATOM 608 C C . ALA A 1 79 ? -11.781 -17.016 -31.719 1 86.12 79 ALA A C 1
ATOM 610 O O . ALA A 1 79 ? -11.484 -16.188 -32.562 1 86.12 79 ALA A O 1
ATOM 611 N N . GLU A 1 80 ? -11.227 -18.234 -31.469 1 80.44 80 GLU A N 1
ATOM 612 C CA . GLU A 1 80 ? -10.336 -18.703 -32.531 1 80.44 80 GLU A CA 1
ATOM 613 C C . GLU A 1 80 ? -11.062 -18.828 -33.844 1 80.44 80 GLU A C 1
ATOM 615 O O . GLU A 1 80 ? -10.516 -18.484 -34.906 1 80.44 80 GLU A O 1
ATOM 620 N N . GLN A 1 81 ? -12.258 -19.375 -33.812 1 83.88 81 GLN A N 1
ATOM 621 C CA . GLN A 1 81 ? -13.086 -19.531 -35 1 83.88 81 GLN A CA 1
ATOM 622 C C . GLN A 1 81 ? -14.57 -19.422 -34.656 1 83.88 81 GLN A C 1
ATOM 624 O O . GLN A 1 81 ? -14.969 -19.688 -33.531 1 83.88 81 GLN A O 1
ATOM 629 N N . ALA A 1 82 ? -15.297 -18.828 -35.594 1 91.88 82 ALA A N 1
ATOM 630 C CA . ALA A 1 82 ? -16.75 -18.922 -35.562 1 91.88 82 ALA A CA 1
ATOM 631 C C . ALA A 1 82 ? -17.266 -19.953 -36.594 1 91.88 82 ALA A C 1
ATOM 633 O O . ALA A 1 82 ? -16.812 -19.969 -37.75 1 91.88 82 ALA A O 1
ATOM 634 N N . MET A 1 83 ? -18.141 -20.875 -36.062 1 90.5 83 MET A N 1
ATOM 635 C CA . MET A 1 83 ? -18.516 -21.984 -36.906 1 90.5 83 MET A CA 1
ATOM 636 C C . MET A 1 83 ? -20.016 -22.203 -36.906 1 90.5 83 MET A C 1
ATOM 638 O O . MET A 1 83 ? -20.688 -21.969 -35.906 1 90.5 83 MET A O 1
ATOM 642 N N . LEU A 1 84 ? -20.516 -22.625 -38.062 1 90.62 84 LEU A N 1
ATOM 643 C CA . LEU A 1 84 ? -21.922 -22.969 -38.219 1 90.62 84 LEU A CA 1
ATOM 644 C C . LEU A 1 84 ? -22.141 -24.469 -38.062 1 90.62 84 LEU A C 1
ATOM 646 O O . LEU A 1 84 ? -21.453 -25.266 -38.719 1 90.62 84 LEU A O 1
ATOM 650 N N . LEU A 1 85 ? -23.016 -24.812 -37.156 1 90.56 85 LEU A N 1
ATOM 651 C CA . LEU A 1 85 ? -23.375 -26.234 -37.031 1 90.56 85 LEU A CA 1
ATOM 652 C C . LEU A 1 85 ? -24.781 -26.484 -37.562 1 90.56 85 LEU A C 1
ATOM 654 O O . LEU A 1 85 ? -25.656 -25.641 -37.438 1 90.56 85 LEU A O 1
ATOM 658 N N . PRO A 1 86 ? -25.016 -27.625 -38.25 1 89.75 86 PRO A N 1
ATOM 659 C CA . PRO A 1 86 ? -24.109 -28.781 -38.406 1 89.75 86 PRO A CA 1
ATOM 660 C C . PRO A 1 86 ? -23.172 -28.641 -39.594 1 89.75 86 PRO A C 1
ATOM 662 O O . PRO A 1 86 ? -22.297 -29.469 -39.812 1 89.75 86 PRO A O 1
ATOM 665 N N . ALA A 1 87 ? -23.234 -27.578 -40.344 1 90.94 87 ALA A N 1
ATOM 666 C CA . ALA A 1 87 ? -22.547 -27.438 -41.625 1 90.94 87 ALA A CA 1
ATOM 667 C C . ALA A 1 87 ? -21.031 -27.578 -41.469 1 90.94 87 ALA A C 1
ATOM 669 O O . ALA A 1 87 ? -20.344 -28.109 -42.344 1 90.94 87 ALA A O 1
ATOM 670 N N . GLN A 1 88 ? -20.531 -27.141 -40.406 1 91.06 88 GLN A N 1
ATOM 671 C CA . GLN A 1 88 ? -19.078 -27.141 -40.188 1 91.06 88 GLN A CA 1
ATOM 672 C C . GLN A 1 88 ? -18.688 -28.047 -39.031 1 91.06 88 GLN A C 1
ATOM 674 O O . GLN A 1 88 ? -17.719 -27.781 -38.344 1 91.06 88 GLN A O 1
ATOM 679 N N . ALA A 1 89 ? -19.484 -29.062 -38.812 1 91.81 89 ALA A N 1
ATOM 680 C CA . ALA A 1 89 ? -19.219 -30.016 -37.75 1 91.81 89 ALA A CA 1
ATOM 681 C C . ALA A 1 89 ? -17.875 -30.719 -37.938 1 91.81 89 ALA A C 1
ATOM 683 O O . ALA A 1 89 ? -17.125 -30.906 -37 1 91.81 89 ALA A O 1
ATOM 684 N N . GLY A 1 90 ? -17.578 -31.141 -39.156 1 88.19 90 GLY A N 1
ATOM 685 C CA . GLY A 1 90 ? -16.297 -31.766 -39.438 1 88.19 90 GLY A CA 1
ATOM 686 C C . GLY A 1 90 ? -15.109 -30.859 -39.156 1 88.19 90 GLY A C 1
ATOM 687 O O . GLY A 1 90 ? -14.102 -31.297 -38.594 1 88.19 90 GLY A O 1
ATOM 688 N N . GLU A 1 91 ? -15.227 -29.625 -39.594 1 88.12 91 GLU A N 1
ATOM 689 C CA . GLU A 1 91 ? -14.172 -28.641 -39.344 1 88.12 91 GLU A CA 1
ATOM 690 C C . GLU A 1 91 ? -13.961 -28.453 -37.844 1 88.12 91 GLU A C 1
ATOM 692 O O . GLU A 1 91 ? -12.82 -28.359 -37.375 1 88.12 91 GLU A O 1
ATOM 697 N N . LEU A 1 92 ? -15.055 -28.359 -37.094 1 91 92 LEU A N 1
ATOM 698 C CA . LEU A 1 92 ? -14.969 -28.234 -35.656 1 91 92 LEU A CA 1
ATOM 699 C C . LEU A 1 92 ? -14.297 -29.453 -35.031 1 91 92 LEU A C 1
ATOM 701 O O . LEU A 1 92 ? -13.43 -29.328 -34.188 1 91 92 LEU A O 1
ATOM 705 N N . LEU A 1 93 ? -14.688 -30.594 -35.5 1 86.19 93 LEU A N 1
ATOM 706 C CA . LEU A 1 93 ? -14.094 -31.828 -35 1 86.19 93 LEU A CA 1
ATOM 707 C C . LEU A 1 93 ? -12.594 -31.875 -35.281 1 86.19 93 LEU A C 1
ATOM 709 O O . LEU A 1 93 ? -11.812 -32.25 -34.406 1 86.19 93 LEU A O 1
ATOM 713 N N . SER A 1 94 ? -12.188 -31.5 -36.469 1 82.19 94 SER A N 1
ATOM 714 C CA . SER A 1 94 ? -10.773 -31.422 -36.812 1 82.19 94 SER A CA 1
ATOM 715 C C . SER A 1 94 ? -10.039 -30.422 -35.938 1 82.19 94 SER A C 1
ATOM 717 O O . SER A 1 94 ? -8.922 -30.688 -35.469 1 82.19 94 SER A O 1
ATOM 719 N N . ALA A 1 95 ? -10.664 -29.312 -35.781 1 81.31 95 ALA A N 1
ATOM 720 C CA . ALA A 1 95 ? -10.07 -28.281 -34.938 1 81.31 95 ALA A CA 1
ATOM 721 C C . ALA A 1 95 ? -9.898 -28.766 -33.5 1 81.31 95 ALA A C 1
ATOM 723 O O . ALA A 1 95 ? -8.898 -28.453 -32.844 1 81.31 95 ALA A O 1
ATOM 724 N N . LEU A 1 96 ? -10.891 -29.453 -33.062 1 81.69 96 LEU A N 1
ATOM 725 C CA . LEU A 1 96 ? -10.836 -29.984 -31.688 1 81.69 96 LEU A CA 1
ATOM 726 C C . LEU A 1 96 ? -9.836 -31.141 -31.594 1 81.69 96 LEU A C 1
ATOM 728 O O . LEU A 1 96 ? -9.297 -31.406 -30.516 1 81.69 96 LEU A O 1
ATOM 732 N N . GLY A 1 97 ? -9.641 -31.906 -32.719 1 69.5 97 GLY A N 1
ATOM 733 C CA . GLY A 1 97 ? -8.758 -33.062 -32.75 1 69.5 97 GLY A CA 1
ATOM 734 C C . GLY A 1 97 ? -7.301 -32.688 -32.938 1 69.5 97 GLY A C 1
ATOM 735 O O . GLY A 1 97 ? -6.426 -33.562 -32.906 1 69.5 97 GLY A O 1
ATOM 736 N N . ARG A 1 98 ? -7.047 -31.609 -33.688 1 61.25 98 ARG A N 1
ATOM 737 C CA . ARG A 1 98 ? -5.656 -31.203 -33.844 1 61.25 98 ARG A CA 1
ATOM 738 C C . ARG A 1 98 ? -4.836 -31.578 -32.594 1 61.25 98 ARG A C 1
ATOM 740 O O . ARG A 1 98 ? -5.348 -31.547 -31.484 1 61.25 98 ARG A O 1
ATOM 747 N N . ASP A 1 99 ? -3.77 -32.594 -32.906 1 50.03 99 ASP A N 1
ATOM 748 C CA . ASP A 1 99 ? -2.848 -33 -31.859 1 50.03 99 ASP A CA 1
ATOM 749 C C . ASP A 1 99 ? -2.572 -31.859 -30.891 1 50.03 99 ASP A C 1
ATOM 751 O O . ASP A 1 99 ? -2.379 -30.719 -31.312 1 50.03 99 ASP A O 1
ATOM 755 N N . ASP A 1 100 ? -3.234 -32.125 -29.969 1 46.91 100 ASP A N 1
ATOM 756 C CA . ASP A 1 100 ? -2.875 -31.328 -28.812 1 46.91 100 ASP A CA 1
ATOM 757 C C . ASP A 1 100 ? -1.36 -31.203 -28.656 1 46.91 100 ASP A C 1
ATOM 759 O O . ASP A 1 100 ? -0.802 -31.562 -27.625 1 46.91 100 ASP A O 1
ATOM 763 N N . LYS A 1 101 ? -0.591 -31.656 -29.75 1 42.44 101 LYS A N 1
ATOM 764 C CA . LYS A 1 101 ? 0.778 -31.547 -29.266 1 42.44 101 LYS A CA 1
ATOM 765 C C . LYS A 1 101 ? 0.853 -30.641 -28.047 1 42.44 101 LYS A C 1
ATOM 767 O O . LYS A 1 101 ? 1.53 -30.953 -27.062 1 42.44 101 LYS A O 1
ATOM 772 N N . GLN A 1 102 ? 1.037 -29.438 -28.438 1 37.5 102 GLN A N 1
ATOM 773 C CA . GLN A 1 102 ? 1.257 -28.594 -27.266 1 37.5 102 GLN A CA 1
ATOM 774 C C . GLN A 1 102 ? 0.004 -28.531 -26.406 1 37.5 102 GLN A C 1
ATOM 776 O O . GLN A 1 102 ? -0.931 -27.781 -26.703 1 37.5 102 GLN A O 1
ATOM 781 N N . LEU A 1 103 ? -0.736 -29.719 -26.328 1 37.38 103 LEU A N 1
ATOM 782 C CA . LEU A 1 103 ? -1.618 -29.641 -25.172 1 37.38 103 LEU A CA 1
ATOM 783 C C . LEU A 1 103 ? -1.247 -28.453 -24.281 1 37.38 103 LEU A C 1
ATOM 785 O O . LEU A 1 103 ? -0.065 -28.219 -24.031 1 37.38 103 LEU A O 1
ATOM 789 N N . PRO A 1 104 ? -2.025 -27.578 -24.375 1 37.38 104 PRO A N 1
ATOM 790 C CA . PRO A 1 104 ? -1.526 -26.547 -23.438 1 37.38 104 PRO A CA 1
ATOM 791 C C . PRO A 1 104 ? -0.822 -27.156 -22.234 1 37.38 104 PRO A C 1
ATOM 793 O O . PRO A 1 104 ? -1.294 -28.141 -21.672 1 37.38 104 PRO A O 1
ATOM 796 N N . VAL A 1 105 ? 0.502 -27.672 -22.219 1 39.47 105 VAL A N 1
ATOM 797 C CA . VAL A 1 105 ? 1.245 -27.734 -20.969 1 39.47 105 VAL A CA 1
ATOM 798 C C . VAL A 1 105 ? 0.363 -27.266 -19.812 1 39.47 105 VAL A C 1
ATOM 800 O O . VAL A 1 105 ? -0.334 -26.25 -19.938 1 39.47 105 VAL A O 1
ATOM 803 N N . ALA A 1 106 ? -0.292 -28.219 -19.094 1 47.22 106 ALA A N 1
ATOM 804 C CA . ALA A 1 106 ? -0.944 -27.875 -17.828 1 47.22 106 ALA A CA 1
ATOM 805 C C . ALA A 1 106 ? -0.583 -26.469 -17.391 1 47.22 106 ALA A C 1
ATOM 807 O O . ALA A 1 106 ? 0.593 -26.141 -17.188 1 47.22 106 ALA A O 1
ATOM 808 N N . SER A 1 107 ? -1.215 -25.578 -18 1 60.53 107 SER A N 1
ATOM 809 C CA . SER A 1 107 ? -0.957 -24.172 -17.719 1 60.53 107 SER A CA 1
ATOM 810 C C . SER A 1 107 ? -0.708 -23.938 -16.234 1 60.53 107 SER A C 1
ATOM 812 O O . SER A 1 107 ? -1.36 -24.547 -15.391 1 60.53 107 SER A O 1
ATOM 814 N N . GLY A 1 108 ? 0.465 -23.703 -15.898 1 81.62 108 GLY A N 1
ATOM 815 C CA . GLY A 1 108 ? 0.84 -23.375 -14.531 1 81.62 108 GLY A CA 1
ATOM 816 C C . GLY A 1 108 ? -0.146 -22.453 -13.852 1 81.62 108 GLY A C 1
ATOM 817 O O . GLY A 1 108 ? -0.947 -21.797 -14.508 1 81.62 108 GLY A O 1
ATOM 818 N N . HIS A 1 109 ? -0.435 -22.734 -12.641 1 90.94 109 HIS A N 1
ATOM 819 C CA . HIS A 1 109 ? -1.262 -21.844 -11.828 1 90.94 109 HIS A CA 1
ATOM 820 C C . HIS A 1 109 ? -0.571 -20.5 -11.602 1 90.94 109 HIS A C 1
ATOM 822 O O . HIS A 1 109 ? 0.649 -20.453 -11.438 1 90.94 109 HIS A O 1
ATOM 828 N N . VAL A 1 110 ? -1.355 -19.469 -11.727 1 94.62 110 VAL A N 1
ATOM 829 C CA . VAL A 1 110 ? -0.904 -18.141 -11.32 1 94.62 110 VAL A CA 1
ATOM 830 C C . VAL A 1 110 ? -1.629 -17.719 -10.047 1 94.62 110 VAL A C 1
ATOM 832 O O . VAL A 1 110 ? -2.82 -17.406 -10.078 1 94.62 110 VAL A O 1
ATOM 835 N N . ILE A 1 111 ? -0.892 -17.688 -8.93 1 97.06 111 ILE A N 1
ATOM 836 C CA . ILE A 1 111 ? -1.48 -17.406 -7.629 1 97.06 111 ILE A CA 1
ATOM 837 C C . ILE A 1 111 ? -1.022 -16.031 -7.152 1 97.06 111 ILE A C 1
ATOM 839 O O . ILE A 1 111 ? 0.165 -15.812 -6.895 1 97.06 111 ILE A O 1
ATOM 843 N N . GLY A 1 112 ? -1.96 -15.078 -7.105 1 97.44 112 GLY A N 1
ATOM 844 C CA . GLY A 1 112 ? -1.661 -13.797 -6.48 1 97.44 112 GLY A CA 1
ATOM 845 C C . GLY A 1 112 ? -1.811 -13.828 -4.973 1 97.44 112 GLY A C 1
ATOM 846 O O . GLY A 1 112 ? -2.723 -14.469 -4.441 1 97.44 112 GLY A O 1
ATOM 847 N N . VAL A 1 113 ? -0.921 -13.172 -4.246 1 97.81 113 VAL A N 1
ATOM 848 C CA . VAL A 1 113 ? -1.01 -13.008 -2.799 1 97.81 113 VAL A CA 1
ATOM 849 C C . VAL A 1 113 ? -1.01 -11.523 -2.443 1 97.81 113 VAL A C 1
ATOM 851 O O . VAL A 1 113 ? -0.1 -10.789 -2.83 1 97.81 113 VAL A O 1
ATOM 854 N N . ALA A 1 114 ? -2.016 -11.102 -1.751 1 96.12 114 ALA A N 1
ATOM 855 C CA . ALA A 1 114 ? -2.135 -9.688 -1.376 1 96.12 114 ALA A CA 1
ATOM 856 C C . ALA A 1 114 ? -2.615 -9.547 0.065 1 96.12 114 ALA A C 1
ATOM 858 O O . ALA A 1 114 ? -3.461 -10.32 0.524 1 96.12 114 ALA A O 1
ATOM 859 N N . GLY A 1 115 ? -2.031 -8.586 0.75 1 95.44 115 GLY A N 1
ATOM 860 C CA . GLY A 1 115 ? -2.605 -8.172 2.02 1 95.44 115 GLY A CA 1
ATOM 861 C C . GLY A 1 115 ? -3.738 -7.172 1.861 1 95.44 115 GLY A C 1
ATOM 862 O O . GLY A 1 115 ? -3.717 -6.34 0.952 1 95.44 115 GLY A O 1
ATOM 863 N N . VAL A 1 116 ? -4.652 -7.184 2.789 1 93.56 116 VAL A N 1
ATOM 864 C CA . VAL A 1 116 ? -5.777 -6.254 2.699 1 93.56 116 VAL A CA 1
ATOM 865 C C . VAL A 1 116 ? -5.383 -4.91 3.303 1 93.56 116 VAL A C 1
ATOM 867 O O . VAL A 1 116 ? -6.043 -3.896 3.062 1 93.56 116 VAL A O 1
ATOM 870 N N . VAL A 1 117 ? -4.398 -4.906 4.164 1 90.81 117 VAL A N 1
ATOM 871 C CA . VAL A 1 117 ? -3.734 -3.727 4.715 1 90.81 117 VAL A CA 1
ATOM 872 C C . VAL A 1 117 ? -2.225 -3.947 4.738 1 90.81 117 VAL A C 1
ATOM 874 O O . VAL A 1 117 ? -1.741 -5.02 4.367 1 90.81 117 VAL A O 1
ATOM 877 N N . GLY A 1 118 ? -1.513 -2.92 5.062 1 88 118 GLY A N 1
ATOM 878 C CA . GLY A 1 118 ? -0.069 -3.068 5.145 1 88 118 GLY A CA 1
ATOM 879 C C . GLY A 1 118 ? 0.377 -3.928 6.312 1 88 118 GLY A C 1
ATOM 880 O O . GLY A 1 118 ? -0.269 -3.941 7.359 1 88 118 GLY A O 1
ATOM 881 N N . GLY A 1 119 ? 1.433 -4.688 6.09 1 88.56 119 GLY A N 1
ATOM 882 C CA . GLY A 1 119 ? 2.09 -5.398 7.176 1 88.56 119 GLY A CA 1
ATOM 883 C C . GLY A 1 119 ? 1.385 -6.688 7.555 1 88.56 119 GLY A C 1
ATOM 884 O O . GLY A 1 119 ? 1.496 -7.148 8.695 1 88.56 119 GLY A O 1
ATOM 885 N N . THR A 1 120 ? 0.696 -7.254 6.707 1 92.06 120 THR A N 1
ATOM 886 C CA . THR A 1 120 ? -0.077 -8.453 7.004 1 92.06 120 THR A CA 1
ATOM 887 C C . THR A 1 120 ? 0.819 -9.688 7 1 92.06 120 THR A C 1
ATOM 889 O O . THR A 1 120 ? 0.439 -10.742 7.52 1 92.06 120 THR A O 1
ATOM 892 N N . GLY A 1 121 ? 1.929 -9.602 6.359 1 93.12 121 GLY A N 1
ATOM 893 C CA . GLY A 1 121 ? 2.756 -10.773 6.109 1 93.12 121 GLY A CA 1
ATOM 894 C C . GLY A 1 121 ? 2.506 -11.406 4.754 1 93.12 121 GLY A C 1
ATOM 895 O O . GLY A 1 121 ? 2.896 -12.547 4.516 1 93.12 121 GLY A O 1
ATOM 896 N N . ALA A 1 122 ? 1.896 -10.695 3.867 1 95.88 122 ALA A N 1
ATOM 897 C CA . ALA A 1 122 ? 1.537 -11.211 2.549 1 95.88 122 ALA A CA 1
ATOM 898 C C . ALA A 1 122 ? 2.779 -11.633 1.769 1 95.88 122 ALA A C 1
ATOM 900 O O . ALA A 1 122 ? 2.797 -12.695 1.149 1 95.88 122 ALA A O 1
ATOM 901 N N . SER A 1 123 ? 3.848 -10.812 1.824 1 96.38 123 SER A N 1
ATOM 902 C CA . SER A 1 123 ? 5.066 -11.148 1.1 1 96.38 123 SER A CA 1
ATOM 903 C C . SER A 1 123 ? 5.711 -12.414 1.66 1 96.38 123 SER A C 1
ATOM 905 O O . SER A 1 123 ? 6.172 -13.273 0.902 1 96.38 123 SER A O 1
ATOM 907 N N . THR A 1 124 ? 5.773 -12.516 2.969 1 95.94 124 THR A N 1
ATOM 908 C CA . THR A 1 124 ? 6.316 -13.711 3.607 1 95.94 124 THR A CA 1
ATOM 909 C C . THR A 1 124 ? 5.5 -14.945 3.236 1 95.94 124 THR A C 1
ATOM 911 O O . THR A 1 124 ? 6.059 -16 2.953 1 95.94 124 THR A O 1
ATOM 914 N N . PHE A 1 125 ? 4.195 -14.766 3.229 1 97.69 125 PHE A N 1
ATOM 915 C CA . PHE A 1 125 ? 3.326 -15.875 2.871 1 97.69 125 PHE A CA 1
ATOM 916 C C . PHE A 1 125 ? 3.512 -16.266 1.407 1 97.69 125 PHE A C 1
ATOM 918 O O . PHE A 1 125 ? 3.539 -17.453 1.068 1 97.69 125 PHE A O 1
ATOM 925 N N . ALA A 1 126 ? 3.596 -15.289 0.51 1 98.25 126 ALA A N 1
ATOM 926 C CA . ALA A 1 126 ? 3.855 -15.547 -0.905 1 98.25 126 ALA A CA 1
ATOM 927 C C . ALA A 1 126 ? 5.141 -16.344 -1.09 1 98.25 126 ALA A C 1
ATOM 929 O O . ALA A 1 126 ? 5.172 -17.312 -1.854 1 98.25 126 ALA A O 1
ATOM 930 N N . ALA A 1 127 ? 6.176 -15.945 -0.408 1 98.25 127 ALA A N 1
ATOM 931 C CA . ALA A 1 127 ? 7.453 -16.641 -0.468 1 98.25 127 ALA A CA 1
ATOM 932 C C . ALA A 1 127 ? 7.316 -18.078 0.036 1 98.25 127 ALA A C 1
ATOM 934 O O . ALA A 1 127 ? 7.84 -19.016 -0.578 1 98.25 127 ALA A O 1
ATOM 935 N N . ALA A 1 128 ? 6.598 -18.25 1.129 1 98.06 128 ALA A N 1
ATOM 936 C CA . ALA A 1 128 ? 6.379 -19.578 1.687 1 98.06 128 ALA A CA 1
ATOM 937 C C . ALA A 1 128 ? 5.602 -20.453 0.712 1 98.06 128 ALA A C 1
ATOM 939 O O . ALA A 1 128 ? 5.93 -21.641 0.531 1 98.06 128 ALA A O 1
ATOM 940 N N . LEU A 1 129 ? 4.633 -19.859 0.135 1 98.25 129 LEU A N 1
ATOM 941 C CA . LEU A 1 129 ? 3.812 -20.578 -0.833 1 98.25 129 LEU A CA 1
ATOM 942 C C . LEU A 1 129 ? 4.648 -21.031 -2.023 1 98.25 129 LEU A C 1
ATOM 944 O O . LEU A 1 129 ? 4.527 -22.172 -2.473 1 98.25 129 LEU A O 1
ATOM 948 N N . ALA A 1 130 ? 5.477 -20.156 -2.527 1 98.38 130 ALA A N 1
ATOM 949 C CA . ALA A 1 130 ? 6.363 -20.484 -3.639 1 98.38 130 ALA A CA 1
ATOM 950 C C . ALA A 1 130 ? 7.316 -21.609 -3.26 1 98.38 130 ALA A C 1
ATOM 952 O O . ALA A 1 130 ? 7.516 -22.547 -4.031 1 98.38 130 ALA A O 1
ATOM 953 N N . LYS A 1 131 ? 7.879 -21.516 -2.074 1 97.94 131 LYS A N 1
ATOM 954 C CA . LYS A 1 131 ? 8.781 -22.562 -1.602 1 97.94 131 LYS A CA 1
ATOM 955 C C . LYS A 1 131 ? 8.07 -23.906 -1.51 1 97.94 131 LYS A C 1
ATOM 957 O O . LYS A 1 131 ? 8.609 -24.922 -1.939 1 97.94 131 LYS A O 1
ATOM 962 N N . ARG A 1 132 ? 6.914 -23.812 -0.934 1 97.25 132 ARG A N 1
ATOM 963 C CA . ARG A 1 132 ? 6.152 -25.047 -0.778 1 97.25 132 ARG A CA 1
ATOM 964 C C . ARG A 1 132 ? 5.797 -25.641 -2.135 1 97.25 132 ARG A C 1
ATOM 966 O O . ARG A 1 132 ? 5.914 -26.859 -2.332 1 97.25 132 ARG A O 1
ATOM 973 N N . ARG A 1 133 ? 5.418 -24.859 -3.057 1 96.38 133 ARG A N 1
ATOM 974 C CA . ARG A 1 133 ? 5.012 -25.328 -4.379 1 96.38 133 ARG A CA 1
ATOM 975 C C . ARG A 1 133 ? 6.211 -25.828 -5.18 1 96.38 133 ARG A C 1
ATOM 977 O O . ARG A 1 133 ? 6.094 -26.766 -5.961 1 96.38 133 ARG A O 1
ATOM 984 N N . ALA A 1 134 ? 7.324 -25.234 -4.988 1 96.31 134 ALA A N 1
ATOM 985 C CA . ALA A 1 134 ? 8.547 -25.562 -5.719 1 96.31 134 ALA A CA 1
ATOM 986 C C . ALA A 1 134 ? 9.008 -26.984 -5.418 1 96.31 134 ALA A C 1
ATOM 988 O O . ALA A 1 134 ? 9.836 -27.547 -6.137 1 96.31 134 ALA A O 1
ATOM 989 N N . GLU A 1 135 ? 8.5 -27.547 -4.367 1 94.5 135 GLU A N 1
ATOM 990 C CA . GLU A 1 135 ? 8.82 -28.922 -4.035 1 94.5 135 GLU A CA 1
ATOM 991 C C . GLU A 1 135 ? 8.289 -29.891 -5.094 1 94.5 135 GLU A C 1
ATOM 993 O O . GLU A 1 135 ? 8.789 -31 -5.238 1 94.5 135 GLU A O 1
ATOM 998 N N . SER A 1 136 ? 7.25 -29.453 -5.875 1 92.75 136 SER A N 1
ATOM 999 C CA . SER A 1 136 ? 6.59 -30.375 -6.789 1 92.75 136 SER A CA 1
ATOM 1000 C C . SER A 1 136 ? 6.645 -29.875 -8.227 1 92.75 136 SER A C 1
ATOM 1002 O O . SER A 1 136 ? 6.609 -30.656 -9.172 1 92.75 136 SER A O 1
ATOM 1004 N N . VAL A 1 137 ? 6.625 -28.609 -8.391 1 92.38 137 VAL A N 1
ATOM 1005 C CA . VAL A 1 137 ? 6.527 -28.016 -9.727 1 92.38 137 VAL A CA 1
ATOM 1006 C C . VAL A 1 137 ? 7.469 -26.812 -9.828 1 92.38 137 VAL A C 1
ATOM 1008 O O . VAL A 1 137 ? 7.711 -26.125 -8.844 1 92.38 137 VAL A O 1
ATOM 1011 N N . THR A 1 138 ? 8.031 -26.625 -11.047 1 94 138 THR A N 1
ATOM 1012 C CA . THR A 1 138 ? 8.805 -25.406 -11.266 1 94 138 THR A CA 1
ATOM 1013 C C . THR A 1 138 ? 7.973 -24.172 -10.922 1 94 138 THR A C 1
ATOM 1015 O O . THR A 1 138 ? 6.875 -23.984 -11.453 1 94 138 THR A O 1
ATOM 1018 N N . THR A 1 139 ? 8.492 -23.375 -9.969 1 97.44 139 THR A N 1
ATOM 1019 C CA . THR A 1 139 ? 7.715 -22.266 -9.445 1 97.44 139 THR A CA 1
ATOM 1020 C C . THR A 1 139 ? 8.516 -20.953 -9.523 1 97.44 139 THR A C 1
ATOM 1022 O O . THR A 1 139 ? 9.695 -20.922 -9.172 1 97.44 139 THR A O 1
ATOM 1025 N N . VAL A 1 140 ? 7.871 -19.922 -10.07 1 98.06 140 VAL A N 1
ATOM 1026 C CA . VAL A 1 140 ? 8.453 -18.578 -10.141 1 98.06 140 VAL A CA 1
ATOM 1027 C C . VAL A 1 140 ? 7.738 -17.656 -9.156 1 98.06 140 VAL A C 1
ATOM 1029 O O . VAL A 1 140 ? 6.508 -17.609 -9.117 1 98.06 140 VAL A O 1
ATOM 1032 N N . LEU A 1 141 ? 8.516 -17 -8.266 1 98.69 141 LEU A N 1
ATOM 1033 C CA . LEU A 1 141 ? 8 -15.945 -7.402 1 98.69 141 LEU A CA 1
ATOM 1034 C C . LEU A 1 141 ? 8.266 -14.57 -8 1 98.69 141 LEU A C 1
ATOM 1036 O O . LEU A 1 141 ? 9.422 -14.203 -8.234 1 98.69 141 LEU A O 1
ATOM 1040 N N . ILE A 1 142 ? 7.184 -13.82 -8.25 1 98.12 142 ILE A N 1
ATOM 1041 C CA . ILE A 1 142 ? 7.277 -12.492 -8.852 1 98.12 142 ILE A CA 1
ATOM 1042 C C . ILE A 1 142 ? 7.023 -11.43 -7.781 1 98.12 142 ILE A C 1
ATOM 1044 O O . ILE A 1 142 ? 5.988 -11.453 -7.109 1 98.12 142 ILE A O 1
ATOM 1048 N N . ASP A 1 143 ? 7.957 -10.562 -7.617 1 97.25 143 ASP A N 1
ATOM 1049 C CA . ASP A 1 143 ? 7.785 -9.352 -6.816 1 97.25 143 ASP A CA 1
ATOM 1050 C C . ASP A 1 143 ? 7.094 -8.258 -7.625 1 97.25 143 ASP A C 1
ATOM 1052 O O . ASP A 1 143 ? 7.727 -7.586 -8.438 1 97.25 143 ASP A O 1
ATOM 1056 N N . ALA A 1 144 ? 5.809 -8.031 -7.348 1 95.56 144 ALA A N 1
ATOM 1057 C CA . ALA A 1 144 ? 5.039 -7.098 -8.164 1 95.56 144 ALA A CA 1
ATOM 1058 C C . ALA A 1 144 ? 4.855 -5.766 -7.441 1 95.56 144 ALA A C 1
ATOM 1060 O O . ALA A 1 144 ? 4.078 -4.918 -7.883 1 95.56 144 ALA A O 1
ATOM 1061 N N . ASP A 1 145 ? 5.512 -5.57 -6.336 1 92 145 ASP A N 1
ATOM 1062 C CA . ASP A 1 145 ? 5.43 -4.336 -5.562 1 92 145 ASP A CA 1
ATOM 1063 C C . ASP A 1 145 ? 6.684 -3.484 -5.75 1 92 145 ASP A C 1
ATOM 1065 O O . ASP A 1 145 ? 7.75 -3.822 -5.234 1 92 145 ASP A O 1
ATOM 1069 N N . PRO A 1 146 ? 6.504 -2.398 -6.41 1 88.06 146 PRO A N 1
ATOM 1070 C CA . PRO A 1 146 ? 7.68 -1.553 -6.641 1 88.06 146 PRO A CA 1
ATOM 1071 C C . PRO A 1 146 ? 8.281 -1.009 -5.348 1 88.06 146 PRO A C 1
ATOM 1073 O O . PRO A 1 146 ? 9.445 -0.592 -5.328 1 88.06 146 PRO A O 1
ATOM 1076 N N . SER A 1 147 ? 7.547 -1.058 -4.266 1 87.25 147 SER A N 1
ATOM 1077 C CA . SER A 1 147 ? 8.016 -0.496 -3.004 1 87.25 147 SER A CA 1
ATOM 1078 C C . SER A 1 147 ? 8.383 -1.595 -2.014 1 87.25 147 SER A C 1
ATOM 1080 O O . SER A 1 147 ? 8.461 -1.353 -0.808 1 87.25 147 SER A O 1
ATOM 1082 N N . SER A 1 148 ? 8.68 -2.756 -2.535 1 90.5 148 SER A N 1
ATOM 1083 C CA . SER A 1 148 ? 8.844 -3.912 -1.661 1 90.5 148 SER A CA 1
ATOM 1084 C C . SER A 1 148 ? 10.203 -3.891 -0.966 1 90.5 148 SER A C 1
ATOM 1086 O O . SER A 1 148 ? 10.398 -4.566 0.047 1 90.5 148 SER A O 1
ATOM 1088 N N . GLY A 1 149 ? 11.156 -3.191 -1.44 1 90.75 149 GLY A N 1
ATOM 1089 C CA . GLY A 1 149 ? 12.539 -3.295 -0.998 1 90.75 149 GLY A CA 1
ATOM 1090 C C . GLY A 1 149 ? 13.273 -4.48 -1.596 1 90.75 149 GLY A C 1
ATOM 1091 O O . GLY A 1 149 ? 14.484 -4.625 -1.418 1 90.75 149 GLY A O 1
ATOM 1092 N N . GLY A 1 150 ? 12.539 -5.309 -2.303 1 94.38 150 GLY A N 1
ATOM 1093 C CA . GLY A 1 150 ? 13.125 -6.484 -2.928 1 94.38 150 GLY A CA 1
ATOM 1094 C C . GLY A 1 150 ? 12.773 -7.777 -2.211 1 94.38 150 GLY A C 1
ATOM 1095 O O . GLY A 1 150 ? 13.219 -8.008 -1.083 1 94.38 150 GLY A O 1
ATOM 1096 N N . ILE A 1 151 ? 12.094 -8.641 -2.922 1 97 151 ILE A N 1
ATOM 1097 C CA . ILE A 1 151 ? 11.68 -9.898 -2.312 1 97 151 ILE A CA 1
ATOM 1098 C C . ILE A 1 151 ? 12.883 -10.836 -2.189 1 97 151 ILE A C 1
ATOM 1100 O O . ILE A 1 151 ? 12.836 -11.812 -1.443 1 97 151 ILE A O 1
ATOM 1104 N N . ASP A 1 152 ? 13.953 -10.555 -2.951 1 97.25 152 ASP A N 1
ATOM 1105 C CA . ASP A 1 152 ? 15.172 -11.352 -2.842 1 97.25 152 ASP A CA 1
ATOM 1106 C C . ASP A 1 152 ? 15.82 -11.188 -1.467 1 97.25 152 ASP A C 1
ATOM 1108 O O . ASP A 1 152 ? 16.438 -12.125 -0.947 1 97.25 152 ASP A O 1
ATOM 1112 N N . LEU A 1 153 ? 15.641 -10.023 -0.812 1 95.5 153 LEU A N 1
ATOM 1113 C CA . LEU A 1 153 ? 16.109 -9.844 0.555 1 95.5 153 LEU A CA 1
ATOM 1114 C C . LEU A 1 153 ? 15.336 -10.727 1.523 1 95.5 153 LEU A C 1
ATOM 1116 O O . LEU A 1 153 ? 15.914 -11.289 2.457 1 95.5 153 LEU A O 1
ATOM 1120 N N . LEU A 1 154 ? 14.047 -10.852 1.297 1 96.44 154 LEU A N 1
ATOM 1121 C CA . LEU A 1 154 ? 13.195 -11.703 2.125 1 96.44 154 LEU A CA 1
ATOM 1122 C C . LEU A 1 154 ? 13.641 -13.164 2.039 1 96.44 154 LEU A C 1
ATOM 1124 O O . LEU A 1 154 ? 13.586 -13.891 3.035 1 96.44 154 LEU A O 1
ATOM 1128 N N . LEU A 1 155 ? 14.125 -13.516 0.861 1 97.56 155 LEU A N 1
ATOM 1129 C CA . LEU A 1 155 ? 14.508 -14.898 0.619 1 97.56 155 LEU A CA 1
ATOM 1130 C C . LEU A 1 155 ? 15.992 -15.102 0.895 1 97.56 155 LEU A C 1
ATOM 1132 O O . LEU A 1 155 ? 16.5 -16.234 0.826 1 97.56 155 LEU A O 1
ATOM 1136 N N . GLY A 1 156 ? 16.719 -14.094 1.14 1 95.81 156 GLY A N 1
ATOM 1137 C CA . GLY A 1 156 ? 18.125 -14.18 1.465 1 95.81 156 GLY A CA 1
ATOM 1138 C C . GLY A 1 156 ? 19 -14.461 0.257 1 95.81 156 GLY A C 1
ATOM 1139 O O . GLY A 1 156 ? 20.016 -15.164 0.365 1 95.81 156 GLY A O 1
ATOM 1140 N N . ILE A 1 157 ? 18.609 -13.953 -0.898 1 96.75 157 ILE A N 1
ATOM 1141 C CA . ILE A 1 157 ? 19.391 -14.273 -2.09 1 96.75 157 ILE A CA 1
ATOM 1142 C C . ILE A 1 157 ? 19.797 -12.984 -2.799 1 96.75 157 ILE A C 1
ATOM 1144 O O . ILE A 1 157 ? 19.953 -12.969 -4.023 1 96.75 157 ILE A O 1
ATOM 1148 N N . GLU A 1 158 ? 19.844 -11.875 -2.078 1 94.5 158 GLU A N 1
ATOM 1149 C CA . GLU A 1 158 ? 20.188 -10.57 -2.645 1 94.5 158 GLU A CA 1
ATOM 1150 C C . GLU A 1 158 ? 21.562 -10.602 -3.314 1 94.5 158 GLU A C 1
ATOM 1152 O O . GLU A 1 158 ? 21.812 -9.836 -4.25 1 94.5 158 GLU A O 1
ATOM 1157 N N . ASP A 1 159 ? 22.406 -11.539 -2.902 1 94.56 159 ASP A N 1
ATOM 1158 C CA . ASP A 1 159 ? 23.766 -11.594 -3.438 1 94.56 159 ASP A CA 1
ATOM 1159 C C . ASP A 1 159 ? 23.891 -12.672 -4.516 1 94.56 159 ASP A C 1
ATOM 1161 O O . ASP A 1 159 ? 24.969 -12.883 -5.07 1 94.56 159 ASP A O 1
ATOM 1165 N N . VAL A 1 160 ? 22.828 -13.422 -4.766 1 95.81 160 VAL A N 1
ATOM 1166 C CA . VAL A 1 160 ? 22.828 -14.414 -5.84 1 95.81 160 VAL A CA 1
ATOM 1167 C C . VAL A 1 160 ? 22.734 -13.711 -7.191 1 95.81 160 VAL A C 1
ATOM 1169 O O . VAL A 1 160 ? 21.812 -12.914 -7.418 1 95.81 160 VAL A O 1
ATOM 1172 N N . PRO A 1 161 ? 23.672 -13.953 -8.078 1 95.5 161 PRO A N 1
ATOM 1173 C CA . PRO A 1 161 ? 23.609 -13.312 -9.398 1 95.5 161 PRO A CA 1
ATOM 1174 C C . PRO A 1 161 ? 22.359 -13.703 -10.188 1 95.5 161 PRO A C 1
ATOM 1176 O O . PRO A 1 161 ? 21.875 -14.828 -10.055 1 95.5 161 PRO A O 1
ATOM 1179 N N . GLY A 1 162 ? 21.922 -12.812 -10.992 1 95.75 162 GLY A N 1
ATOM 1180 C CA . GLY A 1 162 ? 20.766 -13.023 -11.844 1 95.75 162 GLY A CA 1
ATOM 1181 C C . GLY A 1 162 ? 20 -11.742 -12.141 1 95.75 162 GLY A C 1
ATOM 1182 O O . GLY A 1 162 ? 20.203 -10.727 -11.477 1 95.75 162 GLY A O 1
ATOM 1183 N N . ALA A 1 163 ? 19.172 -11.828 -13.078 1 94.38 163 ALA A N 1
ATOM 1184 C CA . ALA A 1 163 ? 18.438 -10.656 -13.555 1 94.38 163 ALA A CA 1
ATOM 1185 C C . ALA A 1 163 ? 17.359 -10.242 -12.555 1 94.38 163 ALA A C 1
ATOM 1187 O O . ALA A 1 163 ? 16.781 -11.094 -11.867 1 94.38 163 ALA A O 1
ATOM 1188 N N . ARG A 1 164 ? 17.172 -8.977 -12.438 1 95.19 164 ARG A N 1
ATOM 1189 C CA . ARG A 1 164 ? 16.016 -8.375 -11.766 1 95.19 164 ARG A CA 1
ATOM 1190 C C . ARG A 1 164 ? 15.133 -7.625 -12.75 1 95.19 164 ARG A C 1
ATOM 1192 O O . ARG A 1 164 ? 15.375 -7.656 -13.961 1 95.19 164 ARG A O 1
ATOM 1199 N N . TRP A 1 165 ? 14.078 -6.988 -12.312 1 93.56 165 TRP A N 1
ATOM 1200 C CA . TRP A 1 165 ? 13.07 -6.383 -13.164 1 93.56 165 TRP A CA 1
ATOM 1201 C C . TRP A 1 165 ? 13.711 -5.5 -14.227 1 93.56 165 TRP A C 1
ATOM 1203 O O . TRP A 1 165 ? 13.391 -5.602 -15.414 1 93.56 165 TRP A O 1
ATOM 1213 N N . PRO A 1 166 ? 14.641 -4.586 -13.867 1 89.19 166 PRO A N 1
ATOM 1214 C CA . PRO A 1 166 ? 15.188 -3.689 -14.891 1 89.19 166 PRO A CA 1
ATOM 1215 C C . PRO A 1 166 ? 15.969 -4.434 -15.977 1 89.19 166 PRO A C 1
ATOM 1217 O O . PRO A 1 166 ? 16.156 -3.91 -17.078 1 89.19 166 PRO A O 1
ATOM 1220 N N . ASP A 1 167 ? 16.281 -5.656 -15.664 1 87.75 167 ASP A N 1
ATOM 1221 C CA . ASP A 1 167 ? 17.156 -6.41 -16.562 1 87.75 167 ASP A CA 1
ATOM 1222 C C . ASP A 1 167 ? 16.344 -7.27 -17.531 1 87.75 167 ASP A C 1
ATOM 1224 O O . ASP A 1 167 ? 16.875 -7.766 -18.516 1 87.75 167 ASP A O 1
ATOM 1228 N N . VAL A 1 168 ? 14.953 -7.398 -17.094 1 85.44 168 VAL A N 1
ATOM 1229 C CA . VAL A 1 168 ? 14.172 -8.367 -17.859 1 85.44 168 VAL A CA 1
ATOM 1230 C C . VAL A 1 168 ? 13.438 -7.672 -19 1 85.44 168 VAL A C 1
ATOM 1232 O O . VAL A 1 168 ? 12.828 -6.617 -18.797 1 85.44 168 VAL A O 1
ATOM 1235 N N . GLY A 1 169 ? 13.859 -7.484 -20.172 1 70.88 169 GLY A N 1
ATOM 1236 C CA . GLY A 1 169 ? 13.32 -6.879 -21.391 1 70.88 169 GLY A CA 1
ATOM 1237 C C . GLY A 1 169 ? 12.031 -7.535 -21.844 1 70.88 169 GLY A C 1
ATOM 1238 O O . GLY A 1 169 ? 11.891 -7.871 -23.031 1 70.88 169 GLY A O 1
ATOM 1239 N N . LEU A 1 170 ? 10.992 -7.703 -20.953 1 66.38 170 LEU A N 1
ATOM 1240 C CA . LEU A 1 170 ? 9.82 -8.508 -21.297 1 66.38 170 LEU A CA 1
ATOM 1241 C C . LEU A 1 170 ? 8.938 -7.773 -22.297 1 66.38 170 LEU A C 1
ATOM 1243 O O . LEU A 1 170 ? 8.156 -8.398 -23.016 1 66.38 170 LEU A O 1
ATOM 1247 N N . ARG A 1 171 ? 8.906 -6.48 -22.422 1 58.41 171 ARG A N 1
ATOM 1248 C CA . ARG A 1 171 ? 7.98 -5.738 -23.266 1 58.41 171 ARG A CA 1
ATOM 1249 C C . ARG A 1 171 ? 8.273 -5.984 -24.75 1 58.41 171 ARG A C 1
ATOM 1251 O O . ARG A 1 171 ? 7.434 -5.703 -25.609 1 58.41 171 ARG A O 1
ATOM 1258 N N . ARG A 1 172 ? 9.398 -6.598 -25.078 1 49.56 172 ARG A N 1
ATOM 1259 C CA . ARG A 1 172 ? 9.734 -6.625 -26.484 1 49.56 172 ARG A CA 1
ATOM 1260 C C . ARG A 1 172 ? 9.297 -7.934 -27.141 1 49.56 172 ARG A C 1
ATOM 1262 O O . ARG A 1 172 ? 9.461 -8.125 -28.344 1 49.56 172 ARG A O 1
ATOM 1269 N N . GLY A 1 173 ? 8.359 -8.703 -26.531 1 50.22 173 GLY A N 1
ATOM 1270 C CA . GLY A 1 173 ? 7.68 -9.859 -27.109 1 50.22 173 GLY A CA 1
ATOM 1271 C C . GLY A 1 173 ? 8.633 -10.953 -27.547 1 50.22 173 GLY A C 1
ATOM 1272 O O . GLY A 1 173 ? 8.211 -12.039 -27.938 1 50.22 173 GLY A O 1
ATOM 1273 N N . THR A 1 174 ? 9.898 -10.719 -27.469 1 54.06 174 THR A N 1
ATOM 1274 C CA . THR A 1 174 ? 10.773 -11.648 -28.172 1 54.06 174 THR A CA 1
ATOM 1275 C C . THR A 1 174 ? 11.508 -12.555 -27.188 1 54.06 174 THR A C 1
ATOM 1277 O O . THR A 1 174 ? 12.305 -13.398 -27.594 1 54.06 174 THR A O 1
ATOM 1280 N N . VAL A 1 175 ? 11.117 -12.477 -25.906 1 66.56 175 VAL A N 1
ATOM 1281 C CA . VAL A 1 175 ? 11.977 -13.25 -25.016 1 66.56 175 VAL A CA 1
ATOM 1282 C C . VAL A 1 175 ? 11.289 -14.562 -24.641 1 66.56 175 VAL A C 1
ATOM 1284 O O . VAL A 1 175 ? 10.109 -14.57 -24.281 1 66.56 175 VAL A O 1
ATOM 1287 N N . GLN A 1 176 ? 12 -15.695 -24.922 1 76.75 176 GLN A N 1
ATOM 1288 C CA . GLN A 1 176 ? 11.484 -17.016 -24.578 1 76.75 176 GLN A CA 1
ATOM 1289 C C . GLN A 1 176 ? 11.492 -17.234 -23.062 1 76.75 176 GLN A C 1
ATOM 1291 O O . GLN A 1 176 ? 12.43 -16.828 -22.391 1 76.75 176 GLN A O 1
ATOM 1296 N N . ALA A 1 177 ? 10.469 -17.859 -22.547 1 82.75 177 ALA A N 1
ATOM 1297 C CA . ALA A 1 177 ? 10.305 -18.141 -21.125 1 82.75 177 ALA A CA 1
ATOM 1298 C C . ALA A 1 177 ? 11.516 -18.891 -20.562 1 82.75 177 ALA A C 1
ATOM 1300 O O . ALA A 1 177 ? 11.984 -18.578 -19.469 1 82.75 177 ALA A O 1
ATOM 1301 N N . ALA A 1 178 ? 11.992 -19.781 -21.375 1 83.94 178 ALA A N 1
ATOM 1302 C CA . ALA A 1 178 ? 13.125 -20.578 -20.938 1 83.94 178 ALA A CA 1
ATOM 1303 C C . ALA A 1 178 ? 14.359 -19.719 -20.703 1 83.94 178 ALA A C 1
ATOM 1305 O O . ALA A 1 178 ? 15.109 -19.938 -19.75 1 83.94 178 ALA A O 1
ATOM 1306 N N . ASP A 1 179 ? 14.57 -18.734 -21.516 1 85 179 ASP A N 1
ATOM 1307 C CA . ASP A 1 179 ? 15.711 -17.828 -21.359 1 85 179 ASP A CA 1
ATOM 1308 C C . ASP A 1 179 ? 15.562 -16.953 -20.125 1 85 179 ASP A C 1
ATOM 1310 O O . ASP A 1 179 ? 16.531 -16.719 -19.406 1 85 179 ASP A O 1
ATOM 1314 N N . VAL A 1 180 ? 14.375 -16.531 -19.906 1 91.12 180 VAL A N 1
ATOM 1315 C CA . VAL A 1 180 ? 14.117 -15.703 -18.734 1 91.12 180 VAL A CA 1
ATOM 1316 C C . VAL A 1 180 ? 14.32 -16.516 -17.469 1 91.12 180 VAL A C 1
ATOM 1318 O O . VAL A 1 180 ? 14.984 -16.062 -16.531 1 91.12 180 VAL A O 1
ATOM 1321 N N . LEU A 1 181 ? 13.859 -17.734 -17.484 1 92.5 181 LEU A N 1
ATOM 1322 C CA . LEU A 1 181 ? 13.977 -18.625 -16.328 1 92.5 181 LEU A CA 1
ATOM 1323 C C . LEU A 1 181 ? 15.438 -18.875 -15.992 1 92.5 181 LEU A C 1
ATOM 1325 O O . LEU A 1 181 ? 15.812 -18.875 -14.82 1 92.5 181 LEU A O 1
ATOM 1329 N N . LYS A 1 182 ? 16.203 -18.984 -16.969 1 91.31 182 LYS A N 1
ATOM 1330 C CA . LYS A 1 182 ? 17.625 -19.281 -16.766 1 91.31 182 LYS A CA 1
ATOM 1331 C C . LYS A 1 182 ? 18.359 -18.062 -16.25 1 91.31 182 LYS A C 1
ATOM 1333 O O . LYS A 1 182 ? 19.344 -18.188 -15.516 1 91.31 182 LYS A O 1
ATOM 1338 N N . ALA A 1 183 ? 17.891 -16.906 -16.594 1 94.12 183 ALA A N 1
ATOM 1339 C CA . ALA A 1 183 ? 18.578 -15.656 -16.25 1 94.12 183 ALA A CA 1
ATOM 1340 C C . ALA A 1 183 ? 18.25 -15.211 -14.836 1 94.12 183 ALA A C 1
ATOM 1342 O O . ALA A 1 183 ? 18.953 -14.383 -14.258 1 94.12 183 ALA A O 1
ATOM 1343 N N . LEU A 1 184 ? 17.219 -15.711 -14.266 1 96.94 184 LEU A N 1
ATOM 1344 C CA . LEU A 1 184 ? 16.75 -15.266 -12.961 1 96.94 184 LEU A CA 1
ATOM 1345 C C . LEU A 1 184 ? 17.453 -16.016 -11.844 1 96.94 184 LEU A C 1
ATOM 1347 O O . LEU A 1 184 ? 17.859 -17.172 -12.016 1 96.94 184 LEU A O 1
ATOM 1351 N N . PRO A 1 185 ? 17.656 -15.359 -10.695 1 97.44 185 PRO A N 1
ATOM 1352 C CA . PRO A 1 185 ? 18.203 -16.078 -9.539 1 97.44 185 PRO A CA 1
ATOM 1353 C C . PRO A 1 185 ? 17.219 -17.078 -8.953 1 97.44 185 PRO A C 1
ATOM 1355 O O . PRO A 1 185 ? 16 -16.922 -9.117 1 97.44 185 PRO A O 1
ATOM 1358 N N . SER A 1 186 ? 17.734 -18.125 -8.32 1 97.56 186 SER A N 1
ATOM 1359 C CA . SER A 1 186 ? 16.922 -19.141 -7.656 1 97.56 186 SER A CA 1
ATOM 1360 C C . SER A 1 186 ? 17.391 -19.375 -6.227 1 97.56 186 SER A C 1
ATOM 1362 O O . SER A 1 186 ? 18.578 -19.203 -5.918 1 97.56 186 SER A O 1
ATOM 1364 N N . THR A 1 187 ? 16.438 -19.672 -5.398 1 97.19 187 THR A N 1
ATOM 1365 C CA . THR A 1 187 ? 16.781 -20.109 -4.047 1 97.19 187 THR A CA 1
ATOM 1366 C C . THR A 1 187 ? 17.375 -21.516 -4.055 1 97.19 187 THR A C 1
ATOM 1368 O O . THR A 1 187 ? 17.25 -22.234 -5.051 1 97.19 187 THR A O 1
ATOM 1371 N N . PRO A 1 188 ? 18.016 -21.875 -2.959 1 94 188 PRO A N 1
ATOM 1372 C CA . PRO A 1 188 ? 18.516 -23.25 -2.877 1 94 188 PRO A CA 1
ATOM 1373 C C . PRO A 1 188 ? 17.406 -24.297 -3.045 1 94 188 PRO A C 1
ATOM 1375 O O . PRO A 1 188 ? 17.656 -25.391 -3.541 1 94 188 PRO A O 1
ATOM 1378 N N . ASP A 1 189 ? 16.172 -23.969 -2.701 1 92.75 189 ASP A N 1
ATOM 1379 C CA . ASP A 1 189 ? 15.039 -24.891 -2.832 1 92.75 189 ASP A CA 1
ATOM 1380 C C . ASP A 1 189 ? 14.344 -24.719 -4.18 1 92.75 189 ASP A C 1
ATOM 1382 O O . ASP A 1 189 ? 13.195 -25.125 -4.352 1 92.75 189 ASP A O 1
ATOM 1386 N N . GLU A 1 190 ? 14.961 -23.984 -5.066 1 94.06 190 GLU A N 1
ATOM 1387 C CA . GLU A 1 190 ? 14.664 -23.984 -6.496 1 94.06 190 GLU A CA 1
ATOM 1388 C C . GLU A 1 190 ? 13.469 -23.078 -6.812 1 94.06 190 GLU A C 1
ATOM 1390 O O . GLU A 1 190 ? 12.75 -23.312 -7.781 1 94.06 190 GLU A O 1
ATOM 1395 N N . VAL A 1 191 ? 13.211 -22.156 -5.977 1 97.75 191 VAL A N 1
ATOM 1396 C CA . VAL A 1 191 ? 12.281 -21.109 -6.363 1 97.75 191 VAL A CA 1
ATOM 1397 C C . VAL A 1 191 ? 12.984 -20.094 -7.266 1 97.75 191 VAL A C 1
ATOM 1399 O O . VAL A 1 191 ? 14 -19.516 -6.887 1 97.75 191 VAL A O 1
ATOM 1402 N N . VAL A 1 192 ? 12.445 -19.953 -8.516 1 98.12 192 VAL A N 1
ATOM 1403 C CA . VAL A 1 192 ? 12.953 -18.906 -9.391 1 98.12 192 VAL A CA 1
ATOM 1404 C C . VAL A 1 192 ? 12.336 -17.562 -9 1 98.12 192 VAL A C 1
ATOM 1406 O O . VAL A 1 192 ? 11.125 -17.484 -8.766 1 98.12 192 VAL A O 1
ATOM 1409 N N . VAL A 1 193 ? 13.203 -16.5 -8.914 1 98.5 193 VAL A N 1
ATOM 1410 C CA . VAL A 1 193 ? 12.719 -15.266 -8.281 1 98.5 193 VAL A CA 1
ATOM 1411 C C . VAL A 1 193 ? 12.93 -14.086 -9.227 1 98.5 193 VAL A C 1
ATOM 1413 O O . VAL A 1 193 ? 14.039 -13.859 -9.711 1 98.5 193 VAL A O 1
ATOM 1416 N N . LEU A 1 194 ? 11.852 -13.391 -9.57 1 97.88 194 LEU A N 1
ATOM 1417 C CA . LEU A 1 194 ? 11.922 -12.094 -10.242 1 97.88 194 LEU A CA 1
ATOM 1418 C C . LEU A 1 194 ? 11.625 -10.961 -9.258 1 97.88 194 LEU A C 1
ATOM 1420 O O . LEU A 1 194 ? 10.469 -10.75 -8.883 1 97.88 194 LEU A O 1
ATOM 1424 N N . SER A 1 195 ? 12.672 -10.289 -8.867 1 96.88 195 SER A N 1
ATOM 1425 C CA . SER A 1 195 ? 12.617 -9.305 -7.797 1 96.88 195 SER A CA 1
ATOM 1426 C C . SER A 1 195 ? 12.93 -7.906 -8.312 1 96.88 195 SER A C 1
ATOM 1428 O O . SER A 1 195 ? 13.531 -7.754 -9.383 1 96.88 195 SER A O 1
ATOM 1430 N N . THR A 1 196 ? 12.484 -6.879 -7.594 1 91.88 196 THR A N 1
ATOM 1431 C CA . THR A 1 196 ? 12.953 -5.52 -7.832 1 91.88 196 THR A CA 1
ATOM 1432 C C . THR A 1 196 ? 14.461 -5.418 -7.586 1 91.88 196 THR A C 1
ATOM 1434 O O . THR A 1 196 ? 15.047 -6.293 -6.945 1 91.88 196 THR A O 1
ATOM 1437 N N . ALA A 1 197 ? 14.992 -4.441 -8.211 1 87.75 197 ALA A N 1
ATOM 1438 C CA . ALA A 1 197 ? 16.422 -4.176 -8.023 1 87.75 197 ALA A CA 1
ATOM 1439 C C . ALA A 1 197 ? 16.641 -3.057 -7.012 1 87.75 197 ALA A C 1
ATOM 1441 O O . ALA A 1 197 ? 15.727 -2.275 -6.73 1 87.75 197 ALA A O 1
ATOM 1442 N N . ARG A 1 198 ? 17.766 -3.178 -6.387 1 84.75 198 ARG A N 1
ATOM 1443 C CA . ARG A 1 198 ? 18.188 -2.088 -5.516 1 84.75 198 ARG A CA 1
ATOM 1444 C C . ARG A 1 198 ? 19.25 -1.23 -6.188 1 84.75 198 ARG A C 1
ATOM 1446 O O . ARG A 1 198 ? 20.156 -1.755 -6.832 1 84.75 198 ARG A O 1
ATOM 1453 N N . SER A 1 199 ? 18.859 -0.006 -6.332 1 75.5 199 SER A N 1
ATOM 1454 C CA . SER A 1 199 ? 19.812 0.912 -6.969 1 75.5 199 SER A CA 1
ATOM 1455 C C . SER A 1 199 ? 20.078 2.119 -6.078 1 75.5 199 SER A C 1
ATOM 1457 O O . SER A 1 199 ? 19.219 2.559 -5.328 1 75.5 199 SER A O 1
ATOM 1459 N N . ASN A 1 200 ? 21.297 2.488 -6.125 1 68.75 200 ASN A N 1
ATOM 1460 C CA . ASN A 1 200 ? 21.688 3.693 -5.395 1 68.75 200 ASN A CA 1
ATOM 1461 C C . ASN A 1 200 ? 21.469 4.949 -6.234 1 68.75 200 ASN A C 1
ATOM 1463 O O . ASN A 1 200 ? 21.719 6.062 -5.77 1 68.75 200 ASN A O 1
ATOM 1467 N N . ILE A 1 201 ? 21.047 4.695 -7.445 1 69.62 201 ILE A N 1
ATOM 1468 C CA . ILE A 1 201 ? 20.766 5.828 -8.32 1 69.62 201 ILE A CA 1
ATOM 1469 C C . ILE A 1 201 ? 19.312 5.77 -8.797 1 69.62 201 ILE A C 1
ATOM 1471 O O . ILE A 1 201 ? 18.688 4.715 -8.742 1 69.62 201 ILE A O 1
ATOM 1475 N N . LEU A 1 202 ? 18.828 6.934 -8.984 1 63.97 202 LEU A N 1
ATOM 1476 C CA . LEU A 1 202 ? 17.453 6.969 -9.508 1 63.97 202 LEU A CA 1
ATOM 1477 C C . LEU A 1 202 ? 17.344 6.148 -10.789 1 63.97 202 LEU A C 1
ATOM 1479 O O . LEU A 1 202 ? 18.078 6.387 -11.75 1 63.97 202 LEU A O 1
ATOM 1483 N N . ASP A 1 203 ? 16.875 4.918 -10.625 1 64.19 203 ASP A N 1
ATOM 1484 C CA . ASP A 1 203 ? 16.656 4.031 -11.766 1 64.19 203 ASP A CA 1
ATOM 1485 C C . ASP A 1 203 ? 15.398 4.426 -12.531 1 64.19 203 ASP A C 1
ATOM 1487 O O . ASP A 1 203 ? 14.336 4.625 -11.945 1 64.19 203 ASP A O 1
ATOM 1491 N N . PRO A 1 204 ? 15.625 4.641 -13.812 1 63.72 204 PRO A N 1
ATOM 1492 C CA . PRO A 1 204 ? 14.5 5.031 -14.664 1 63.72 204 PRO A CA 1
ATOM 1493 C C . PRO A 1 204 ? 13.422 3.951 -14.742 1 63.72 204 PRO A C 1
ATOM 1495 O O . PRO A 1 204 ? 12.281 4.238 -15.125 1 63.72 204 PRO A O 1
ATOM 1498 N N . PHE A 1 205 ? 13.789 2.783 -14.297 1 76.69 205 PHE A N 1
ATOM 1499 C CA . PHE A 1 205 ? 12.789 1.739 -14.461 1 76.69 205 PHE A CA 1
ATOM 1500 C C . PHE A 1 205 ? 11.688 1.871 -13.414 1 76.69 205 PHE A C 1
ATOM 1502 O O . PHE A 1 205 ? 11.969 1.857 -12.211 1 76.69 205 PHE A O 1
ATOM 1509 N N . ALA A 1 206 ? 10.523 2.092 -13.891 1 82.75 206 ALA A N 1
ATOM 1510 C CA . ALA A 1 206 ? 9.336 2.092 -13.039 1 82.75 206 ALA A CA 1
ATOM 1511 C C . ALA A 1 206 ? 8.461 0.879 -13.328 1 82.75 206 ALA A C 1
ATOM 1513 O O . ALA A 1 206 ? 7.895 0.757 -14.414 1 82.75 206 ALA A O 1
ATOM 1514 N N . LEU A 1 207 ? 8.469 -0.007 -12.406 1 89 207 LEU A N 1
ATOM 1515 C CA . LEU A 1 207 ? 7.684 -1.229 -12.555 1 89 207 LEU A CA 1
ATOM 1516 C C . LEU A 1 207 ? 6.203 -0.909 -12.742 1 89 207 LEU A C 1
ATOM 1518 O O . LEU A 1 207 ? 5.617 -0.193 -11.922 1 89 207 LEU A O 1
ATOM 1522 N N . SER A 1 208 ? 5.625 -1.367 -13.82 1 88.88 208 SER A N 1
ATOM 1523 C CA . SER A 1 208 ? 4.219 -1.133 -14.117 1 88.88 208 SER A CA 1
ATOM 1524 C C . SER A 1 208 ? 3.422 -2.434 -14.086 1 88.88 208 SER A C 1
ATOM 1526 O O . SER A 1 208 ? 4 -3.521 -14.07 1 88.88 208 SER A O 1
ATOM 1528 N N . GLU A 1 209 ? 2.111 -2.307 -14.078 1 89.44 209 GLU A N 1
ATOM 1529 C CA . GLU A 1 209 ? 1.229 -3.469 -14.125 1 89.44 209 GLU A CA 1
ATOM 1530 C C . GLU A 1 209 ? 1.41 -4.242 -15.43 1 89.44 209 GLU A C 1
ATOM 1532 O O . GLU A 1 209 ? 1.283 -5.469 -15.453 1 89.44 209 GLU A O 1
ATOM 1537 N N . SER A 1 210 ? 1.75 -3.463 -16.484 1 86.31 210 SER A N 1
ATOM 1538 C CA . SER A 1 210 ? 1.974 -4.105 -17.766 1 86.31 210 SER A CA 1
ATOM 1539 C C . SER A 1 210 ? 3.217 -4.988 -17.734 1 86.31 210 SER A C 1
ATOM 1541 O O . SER A 1 210 ? 3.256 -6.031 -18.391 1 86.31 210 SER A O 1
ATOM 1543 N N . ASP A 1 211 ? 4.234 -4.531 -16.969 1 90.62 211 ASP A N 1
ATOM 1544 C CA . ASP A 1 211 ? 5.434 -5.348 -16.812 1 90.62 211 ASP A CA 1
ATOM 1545 C C . ASP A 1 211 ? 5.113 -6.668 -16.109 1 90.62 211 ASP A C 1
ATOM 1547 O O . ASP A 1 211 ? 5.562 -7.73 -16.547 1 90.62 211 ASP A O 1
ATOM 1551 N N . VAL A 1 212 ? 4.305 -6.598 -15.102 1 94.19 212 VAL A N 1
ATOM 1552 C CA . VAL A 1 212 ? 3.934 -7.781 -14.328 1 94.19 212 VAL A CA 1
ATOM 1553 C C . VAL A 1 212 ? 3.115 -8.734 -15.195 1 94.19 212 VAL A C 1
ATOM 1555 O O . VAL A 1 212 ? 3.377 -9.938 -15.227 1 94.19 212 VAL A O 1
ATOM 1558 N N . SER A 1 213 ? 2.184 -8.133 -15.945 1 89.75 213 SER A N 1
ATOM 1559 C CA . SER A 1 213 ? 1.35 -8.93 -16.844 1 89.75 213 SER A CA 1
ATOM 1560 C C . SER A 1 213 ? 2.191 -9.641 -17.891 1 89.75 213 SER A C 1
ATOM 1562 O O . SER A 1 213 ? 1.991 -10.828 -18.172 1 89.75 213 SER A O 1
ATOM 1564 N N . ALA A 1 214 ? 3.127 -8.93 -18.422 1 85.31 214 ALA A N 1
ATOM 1565 C CA . ALA A 1 214 ? 4.004 -9.492 -19.438 1 85.31 214 ALA A CA 1
ATOM 1566 C C . ALA A 1 214 ? 4.844 -10.633 -18.875 1 85.31 214 ALA A C 1
ATOM 1568 O O . ALA A 1 214 ? 5.07 -11.641 -19.547 1 85.31 214 ALA A O 1
ATOM 1569 N N . ALA A 1 215 ? 5.316 -10.492 -17.672 1 92.88 215 ALA A N 1
ATOM 1570 C CA . ALA A 1 215 ? 6.105 -11.539 -17.031 1 92.88 215 ALA A CA 1
ATOM 1571 C C . ALA A 1 215 ? 5.27 -12.797 -16.812 1 92.88 215 ALA A C 1
ATOM 1573 O O . ALA A 1 215 ? 5.727 -13.906 -17.094 1 92.88 215 ALA A O 1
ATOM 1574 N N . ILE A 1 216 ? 4.043 -12.602 -16.312 1 91.88 216 ILE A N 1
ATOM 1575 C CA . ILE A 1 216 ? 3.143 -13.734 -16.109 1 91.88 216 ILE A CA 1
ATOM 1576 C C . ILE A 1 216 ? 2.918 -14.469 -17.422 1 91.88 216 ILE A C 1
ATOM 1578 O O . ILE A 1 216 ? 3.074 -15.695 -17.5 1 91.88 216 ILE A O 1
ATOM 1582 N N . ASP A 1 217 ? 2.68 -13.672 -18.453 1 83.81 217 ASP A N 1
ATOM 1583 C CA . ASP A 1 217 ? 2.426 -14.258 -19.766 1 83.81 217 ASP A CA 1
ATOM 1584 C C . ASP A 1 217 ? 3.652 -15.008 -20.266 1 83.81 217 ASP A C 1
ATOM 1586 O O . ASP A 1 217 ? 3.527 -16.094 -20.844 1 83.81 217 ASP A O 1
ATOM 1590 N N . CYS A 1 218 ? 4.75 -14.422 -20.031 1 84.75 218 CYS A N 1
ATOM 1591 C CA . CYS A 1 218 ? 5.996 -15.039 -20.469 1 84.75 218 CYS A CA 1
ATOM 1592 C C . CYS A 1 218 ? 6.184 -16.406 -19.797 1 84.75 218 CYS A C 1
ATOM 1594 O O . CYS A 1 218 ? 6.434 -17.406 -20.484 1 84.75 218 CYS A O 1
ATOM 1596 N N . PHE A 1 219 ? 5.984 -16.484 -18.562 1 89.69 219 PHE A N 1
ATOM 1597 C CA . PHE A 1 219 ? 6.242 -17.719 -17.828 1 89.69 219 PHE A CA 1
ATOM 1598 C C . PHE A 1 219 ? 5.195 -18.781 -18.156 1 89.69 219 PHE A C 1
ATOM 1600 O O . PHE A 1 219 ? 5.496 -19.969 -18.188 1 89.69 219 PHE A O 1
ATOM 1607 N N . LEU A 1 220 ? 4.027 -18.375 -18.438 1 82.12 220 LEU A N 1
ATOM 1608 C CA . LEU A 1 220 ? 2.963 -19.312 -18.781 1 82.12 220 LEU A CA 1
ATOM 1609 C C . LEU A 1 220 ? 3.16 -19.875 -20.188 1 82.12 220 LEU A C 1
ATOM 1611 O O . LEU A 1 220 ? 2.541 -20.875 -20.547 1 82.12 220 LEU A O 1
ATOM 1615 N N . SER A 1 221 ? 3.99 -19.188 -20.938 1 74.62 221 SER A N 1
ATOM 1616 C CA . SER A 1 221 ? 4.25 -19.641 -22.297 1 74.62 221 SER A CA 1
ATOM 1617 C C . SER A 1 221 ? 5.418 -20.625 -22.328 1 74.62 221 SER A C 1
ATOM 1619 O O . SER A 1 221 ? 5.816 -21.078 -23.406 1 74.62 221 SER A O 1
ATOM 1621 N N . ALA A 1 222 ? 5.871 -20.938 -21.203 1 78.12 222 ALA A N 1
ATOM 1622 C CA . ALA A 1 222 ? 6.984 -21.875 -21.125 1 78.12 222 ALA A CA 1
ATOM 1623 C C . ALA A 1 222 ? 6.578 -23.25 -21.656 1 78.12 222 ALA A C 1
ATOM 1625 O O . ALA A 1 222 ? 5.391 -23.578 -21.688 1 78.12 222 ALA A O 1
ATOM 1626 N N . ASP A 1 223 ? 7.617 -23.984 -22.062 1 73.94 223 ASP A N 1
ATOM 1627 C CA . ASP A 1 223 ? 7.387 -25.312 -22.625 1 73.94 223 ASP A CA 1
ATOM 1628 C C . ASP A 1 223 ? 7.035 -26.312 -21.516 1 73.94 223 ASP A C 1
ATOM 1630 O O . ASP A 1 223 ? 6.527 -27.406 -21.797 1 73.94 223 ASP A O 1
ATOM 1634 N N . ARG A 1 224 ? 7.348 -25.984 -20.344 1 78.44 224 ARG A N 1
ATOM 1635 C CA . ARG A 1 224 ? 7 -26.812 -19.203 1 78.44 224 ARG A CA 1
ATOM 1636 C C . ARG A 1 224 ? 6.031 -26.078 -18.281 1 78.44 224 ARG A C 1
ATOM 1638 O O . ARG A 1 224 ? 5.859 -24.859 -18.391 1 78.44 224 ARG A O 1
ATOM 1645 N N . SER A 1 225 ? 5.398 -26.891 -17.484 1 84.94 225 SER A N 1
ATOM 1646 C CA . SER A 1 225 ? 4.484 -26.281 -16.531 1 84.94 225 SER A CA 1
ATOM 1647 C C . SER A 1 225 ? 5.238 -25.438 -15.5 1 84.94 225 SER A C 1
ATOM 1649 O O . SER A 1 225 ? 6.18 -25.922 -14.867 1 84.94 225 SER A O 1
ATOM 1651 N N . VAL A 1 226 ? 4.875 -24.234 -15.438 1 91.06 226 VAL A N 1
ATOM 1652 C CA . VAL A 1 226 ? 5.457 -23.297 -14.484 1 91.06 226 VAL A CA 1
ATOM 1653 C C . VAL A 1 226 ? 4.348 -22.641 -13.672 1 91.06 226 VAL A C 1
ATOM 1655 O O . VAL A 1 226 ? 3.412 -22.062 -14.234 1 91.06 226 VAL A O 1
ATOM 1658 N N . ASP A 1 227 ? 4.395 -22.859 -12.375 1 95.25 227 ASP A N 1
ATOM 1659 C CA . ASP A 1 227 ? 3.508 -22.094 -11.5 1 95.25 227 ASP A CA 1
ATOM 1660 C C . ASP A 1 227 ? 4.121 -20.75 -11.141 1 95.25 227 ASP A C 1
ATOM 1662 O O . ASP A 1 227 ? 5.332 -20.641 -10.945 1 95.25 227 ASP A O 1
ATOM 1666 N N . VAL A 1 228 ? 3.248 -19.797 -11.102 1 97.12 228 VAL A N 1
ATOM 1667 C CA . VAL A 1 228 ? 3.689 -18.438 -10.797 1 97.12 228 VAL A CA 1
ATOM 1668 C C . VAL A 1 228 ? 2.99 -17.938 -9.531 1 97.12 228 VAL A C 1
ATOM 1670 O O . VAL A 1 228 ? 1.766 -18.031 -9.422 1 97.12 228 VAL A O 1
ATOM 1673 N N . VAL A 1 229 ? 3.768 -17.562 -8.516 1 98.44 229 VAL A N 1
ATOM 1674 C CA . VAL A 1 229 ? 3.254 -16.859 -7.348 1 98.44 229 VAL A CA 1
ATOM 1675 C C . VAL A 1 229 ? 3.59 -15.367 -7.457 1 98.44 229 VAL A C 1
ATOM 1677 O O . VAL A 1 229 ? 4.75 -15 -7.652 1 98.44 229 VAL A O 1
ATOM 1680 N N . VAL A 1 230 ? 2.59 -14.5 -7.367 1 98.06 230 VAL A N 1
ATOM 1681 C CA . VAL A 1 230 ? 2.783 -13.062 -7.527 1 98.06 230 VAL A CA 1
ATOM 1682 C C . VAL A 1 230 ? 2.549 -12.359 -6.195 1 98.06 230 VAL A C 1
ATOM 1684 O O . VAL A 1 230 ? 1.435 -12.375 -5.668 1 98.06 230 VAL A O 1
ATOM 1687 N N . ASP A 1 231 ? 3.621 -11.766 -5.594 1 97.88 231 ASP A N 1
AT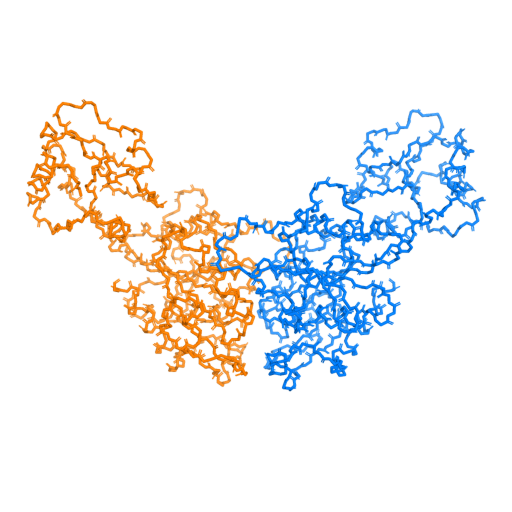OM 1688 C CA . ASP A 1 231 ? 3.492 -10.891 -4.43 1 97.88 231 ASP A CA 1
ATOM 1689 C C . ASP A 1 231 ? 2.939 -9.523 -4.824 1 97.88 231 ASP A C 1
ATOM 1691 O O . ASP A 1 231 ? 3.676 -8.68 -5.328 1 97.88 231 ASP A O 1
ATOM 1695 N N . LEU A 1 232 ? 1.688 -9.344 -4.527 1 96.06 232 LEU A N 1
ATOM 1696 C CA . LEU A 1 232 ? 0.98 -8.148 -4.961 1 96.06 232 LEU A CA 1
ATOM 1697 C C . LEU A 1 232 ? 1.005 -7.078 -3.873 1 96.06 232 LEU A C 1
ATOM 1699 O O . LEU A 1 232 ? 0.977 -7.398 -2.684 1 96.06 232 LEU A O 1
ATOM 1703 N N . PRO A 1 233 ? 1.059 -5.832 -4.27 1 90.25 233 PRO A N 1
ATOM 1704 C CA . PRO A 1 233 ? 0.904 -4.77 -3.273 1 90.25 233 PRO A CA 1
ATOM 1705 C C . PRO A 1 233 ? -0.484 -4.75 -2.637 1 90.25 233 PRO A C 1
ATOM 1707 O O . PRO A 1 233 ? -1.438 -5.277 -3.215 1 90.25 233 PRO A O 1
ATOM 1710 N N . HIS A 1 234 ? -0.629 -4.398 -1.336 1 78.06 234 HIS A N 1
ATOM 1711 C CA . HIS A 1 234 ? -1.904 -4.449 -0.629 1 78.06 234 HIS A CA 1
ATOM 1712 C C . HIS A 1 234 ? -2.932 -3.527 -1.278 1 78.06 234 HIS A C 1
ATOM 1714 O O . HIS A 1 234 ? -4.137 -3.738 -1.138 1 78.06 234 HIS A O 1
ATOM 1720 N N . ALA A 1 235 ? -2.518 -2.557 -1.986 1 68 235 ALA A N 1
ATOM 1721 C CA . ALA A 1 235 ? -3.525 -1.703 -2.609 1 68 235 ALA A CA 1
ATOM 1722 C C . ALA A 1 235 ? -4.34 -2.48 -3.641 1 68 235 ALA A C 1
ATOM 1724 O O . ALA A 1 235 ? -4.391 -3.711 -3.602 1 68 235 ALA A O 1
ATOM 1725 N N . ARG A 1 236 ? -4.805 -1.925 -4.707 1 68.88 236 ARG A N 1
ATOM 1726 C CA . ARG A 1 236 ? -5.719 -2.379 -5.75 1 68.88 236 ARG A CA 1
ATOM 1727 C C . ARG A 1 236 ? -5.031 -3.365 -6.691 1 68.88 236 ARG A C 1
ATOM 1729 O O . ARG A 1 236 ? -3.895 -3.139 -7.113 1 68.88 236 ARG A O 1
ATOM 1736 N N . VAL A 1 237 ? -5.613 -4.605 -6.656 1 77.88 237 VAL A N 1
ATOM 1737 C CA . VAL A 1 237 ? -5.223 -5.527 -7.719 1 77.88 237 VAL A CA 1
ATOM 1738 C C . VAL A 1 237 ? -5.699 -4.992 -9.07 1 77.88 237 VAL A C 1
ATOM 1740 O O . VAL A 1 237 ? -6.902 -4.852 -9.297 1 77.88 237 VAL A O 1
ATOM 1743 N N . HIS A 1 238 ? -4.734 -4.664 -9.836 1 84.62 238 HIS A N 1
ATOM 1744 C CA . HIS A 1 238 ? -5.066 -4.145 -11.156 1 84.62 238 HIS A CA 1
ATOM 1745 C C . HIS A 1 238 ? -5.809 -5.191 -11.984 1 84.62 238 HIS A C 1
ATOM 1747 O O . HIS A 1 238 ? -5.449 -6.371 -11.969 1 84.62 238 HIS A O 1
ATOM 1753 N N . PRO A 1 239 ? -6.766 -4.766 -12.75 1 81.62 239 PRO A N 1
ATOM 1754 C CA . PRO A 1 239 ? -7.582 -5.707 -13.516 1 81.62 239 PRO A CA 1
ATOM 1755 C C . PRO A 1 239 ? -6.758 -6.555 -14.477 1 81.62 239 PRO A C 1
ATOM 1757 O O . PRO A 1 239 ? -7.02 -7.75 -14.641 1 81.62 239 PRO A O 1
ATOM 1760 N N . ASP A 1 240 ? -5.746 -5.945 -15.102 1 82.12 240 ASP A N 1
ATOM 1761 C CA . ASP A 1 240 ? -4.91 -6.668 -16.062 1 82.12 240 ASP A CA 1
ATOM 1762 C C . ASP A 1 240 ? -4.203 -7.844 -15.383 1 82.12 240 ASP A C 1
ATOM 1764 O O . ASP A 1 240 ? -3.998 -8.883 -16.016 1 82.12 240 ASP A O 1
ATOM 1768 N N . ILE A 1 241 ? -3.822 -7.66 -14.141 1 90.69 241 ILE A N 1
ATOM 1769 C CA . ILE A 1 241 ? -3.16 -8.719 -13.391 1 90.69 241 ILE A CA 1
ATOM 1770 C C . ILE A 1 241 ? -4.195 -9.734 -12.914 1 90.69 241 ILE A C 1
ATOM 1772 O O . ILE A 1 241 ? -3.988 -10.945 -13.023 1 90.69 241 ILE A O 1
ATOM 1776 N N . ALA A 1 242 ? -5.332 -9.211 -12.469 1 87.44 242 ALA A N 1
ATOM 1777 C CA . ALA A 1 242 ? -6.398 -10.062 -11.945 1 87.44 242 ALA A CA 1
ATOM 1778 C C . ALA A 1 242 ? -6.863 -11.07 -12.984 1 87.44 242 ALA A C 1
ATOM 1780 O O . ALA A 1 242 ? -7.16 -12.219 -12.656 1 87.44 242 ALA A O 1
ATOM 1781 N N . GLU A 1 243 ? -6.871 -10.648 -14.195 1 81.44 243 GLU A N 1
ATOM 1782 C CA . GLU A 1 243 ? -7.348 -11.5 -15.281 1 81.44 243 GLU A CA 1
ATOM 1783 C C . GLU A 1 243 ? -6.395 -12.664 -15.523 1 81.44 243 GLU A C 1
ATOM 1785 O O . GLU A 1 243 ? -6.785 -13.68 -16.109 1 81.44 243 GLU A O 1
ATOM 1790 N N . ARG A 1 244 ? -5.246 -12.562 -15.117 1 86 244 ARG A N 1
ATOM 1791 C CA . ARG A 1 244 ? -4.238 -13.594 -15.367 1 86 244 ARG A CA 1
ATOM 1792 C C . ARG A 1 244 ? -4.133 -14.547 -14.18 1 86 244 ARG A C 1
ATOM 1794 O O . ARG A 1 244 ? -3.525 -15.617 -14.297 1 86 244 ARG A O 1
ATOM 1801 N N . LEU A 1 245 ? -4.695 -14.133 -13.078 1 91.5 245 LEU A N 1
ATOM 1802 C CA . LEU A 1 245 ? -4.617 -14.953 -11.867 1 91.5 245 LEU A CA 1
ATOM 1803 C C . LEU A 1 245 ? -5.578 -16.125 -11.953 1 91.5 245 LEU A C 1
ATOM 1805 O O . LEU A 1 245 ? -6.742 -15.961 -12.32 1 91.5 245 LEU A O 1
ATOM 1809 N N . SER A 1 246 ? -5.066 -17.344 -11.656 1 87.81 246 SER A N 1
ATOM 1810 C CA . SER A 1 246 ? -5.965 -18.469 -11.453 1 87.81 246 SER A CA 1
ATOM 1811 C C . SER A 1 246 ? -6.582 -18.453 -10.062 1 87.81 246 SER A C 1
ATOM 1813 O O . SER A 1 246 ? -7.656 -19.016 -9.844 1 87.81 246 SER A O 1
ATOM 1815 N N . HIS A 1 247 ? -5.863 -17.844 -9.133 1 92.19 247 HIS A N 1
ATOM 1816 C CA . HIS A 1 247 ? -6.297 -17.766 -7.738 1 92.19 247 HIS A CA 1
ATOM 1817 C C . HIS A 1 247 ? -5.711 -16.547 -7.047 1 92.19 247 HIS A C 1
ATOM 1819 O O . HIS A 1 247 ? -4.59 -16.125 -7.348 1 92.19 247 HIS A O 1
ATOM 1825 N N . LEU A 1 248 ? -6.523 -15.961 -6.16 1 95.19 248 LEU A N 1
ATOM 1826 C CA . LEU A 1 248 ? -6.059 -14.852 -5.344 1 95.19 248 LEU A CA 1
ATOM 1827 C C . LEU A 1 248 ? -6.164 -15.18 -3.857 1 95.19 248 LEU A C 1
ATOM 1829 O O . LEU A 1 248 ? -7.227 -15.586 -3.383 1 95.19 248 LEU A O 1
ATOM 1833 N N . VAL A 1 249 ? -5.055 -15.094 -3.189 1 97.06 249 VAL A N 1
ATOM 1834 C CA . VAL A 1 249 ? -5.008 -15.289 -1.744 1 97.06 249 VAL A CA 1
ATOM 1835 C C . VAL A 1 249 ? -5.008 -13.93 -1.044 1 97.06 249 VAL A C 1
ATOM 1837 O O . VAL A 1 249 ? -4.129 -13.102 -1.286 1 97.06 249 VAL A O 1
ATOM 1840 N N . LEU A 1 250 ? -5.996 -13.68 -0.225 1 96.56 250 LEU A N 1
ATOM 1841 C CA . LEU A 1 250 ? -6.039 -12.484 0.613 1 96.56 250 LEU A CA 1
ATOM 1842 C C . LEU A 1 250 ? -5.586 -12.805 2.035 1 96.56 250 LEU A C 1
ATOM 1844 O O . LEU A 1 250 ? -6.125 -13.711 2.674 1 96.56 250 LEU A O 1
ATOM 1848 N N . VAL A 1 251 ? -4.562 -12.141 2.465 1 97.12 251 VAL A N 1
ATOM 1849 C CA . VAL A 1 251 ? -4.082 -12.289 3.834 1 97.12 251 VAL A CA 1
ATOM 1850 C C . VAL A 1 251 ? -4.695 -11.203 4.715 1 97.12 251 VAL A C 1
ATOM 1852 O O . VAL A 1 251 ? -4.469 -10.008 4.488 1 97.12 251 VAL A O 1
ATOM 1855 N N . ILE A 1 252 ? -5.398 -11.602 5.789 1 96.75 252 ILE A N 1
ATOM 1856 C CA . ILE A 1 252 ? -6.266 -10.695 6.531 1 96.75 252 ILE A CA 1
ATOM 1857 C C . ILE A 1 252 ? -5.949 -10.781 8.023 1 96.75 252 ILE A C 1
ATOM 1859 O O . ILE A 1 252 ? -6.188 -11.812 8.648 1 96.75 252 ILE A O 1
ATOM 1863 N N . PRO A 1 253 ? -5.434 -9.664 8.602 1 95.5 253 PRO A N 1
ATOM 1864 C CA . PRO A 1 253 ? -5.336 -9.664 10.062 1 95.5 253 PRO A CA 1
ATOM 1865 C C . PRO A 1 253 ? -6.703 -9.719 10.742 1 95.5 253 PRO A C 1
ATOM 1867 O O . PRO A 1 253 ? -7.66 -9.102 10.273 1 95.5 253 PRO A O 1
ATOM 1870 N N . ALA A 1 254 ? -6.781 -10.43 11.812 1 95.94 254 ALA A N 1
ATOM 1871 C CA . ALA A 1 254 ? -8.016 -10.547 12.586 1 95.94 254 ALA A CA 1
ATOM 1872 C C . ALA A 1 254 ? -8.242 -9.305 13.445 1 95.94 254 ALA A C 1
ATOM 1874 O O . ALA A 1 254 ? -8.375 -9.406 14.664 1 95.94 254 ALA A O 1
ATOM 1875 N N . GLU A 1 255 ? -8.305 -8.188 12.852 1 94.69 255 GLU A N 1
ATOM 1876 C CA . GLU A 1 255 ? -8.492 -6.867 13.453 1 94.69 255 GLU A CA 1
ATOM 1877 C C . GLU A 1 255 ? -9.625 -6.105 12.773 1 94.69 255 GLU A C 1
ATOM 1879 O O . GLU A 1 255 ? -9.875 -6.281 11.578 1 94.69 255 GLU A O 1
ATOM 1884 N N . VAL A 1 256 ? -10.25 -5.301 13.477 1 93.06 256 VAL A N 1
ATOM 1885 C CA . VAL A 1 256 ? -11.492 -4.664 13.039 1 93.06 256 VAL A CA 1
ATOM 1886 C C . VAL A 1 256 ? -11.234 -3.861 11.766 1 93.06 256 VAL A C 1
ATOM 1888 O O . VAL A 1 256 ? -11.906 -4.062 10.75 1 93.06 256 VAL A O 1
ATOM 1891 N N . ARG A 1 257 ? -10.297 -2.99 11.781 1 92.19 257 ARG A N 1
ATOM 1892 C CA . ARG A 1 257 ? -10.031 -2.125 10.641 1 92.19 257 ARG A CA 1
ATOM 1893 C C . ARG A 1 257 ? -9.578 -2.938 9.43 1 92.19 257 ARG A C 1
ATOM 1895 O O . ARG A 1 257 ? -9.953 -2.631 8.297 1 92.19 257 ARG A O 1
ATOM 1902 N N . ALA A 1 258 ? -8.773 -3.949 9.656 1 94.19 258 ALA A N 1
ATOM 1903 C CA . ALA A 1 258 ? -8.305 -4.812 8.578 1 94.19 258 ALA A CA 1
ATOM 1904 C C . ALA A 1 258 ? -9.461 -5.586 7.949 1 94.19 258 ALA A C 1
ATOM 1906 O O . ALA A 1 258 ? -9.523 -5.727 6.727 1 94.19 258 ALA A O 1
ATOM 1907 N N . VAL A 1 259 ? -10.328 -6.074 8.773 1 94.94 259 VAL A N 1
ATOM 1908 C CA . VAL A 1 259 ? -11.461 -6.848 8.281 1 94.94 259 VAL A CA 1
ATOM 1909 C C . VAL A 1 259 ? -12.414 -5.93 7.52 1 94.94 259 VAL A C 1
ATOM 1911 O O . VAL A 1 259 ? -12.992 -6.324 6.508 1 94.94 259 VAL A O 1
ATOM 1914 N N . ALA A 1 260 ? -12.555 -4.723 7.973 1 92.94 260 ALA A N 1
ATOM 1915 C CA . ALA A 1 260 ? -13.336 -3.738 7.227 1 92.94 260 ALA A CA 1
ATOM 1916 C C . ALA A 1 260 ? -12.742 -3.502 5.844 1 92.94 260 ALA A C 1
ATOM 1918 O O . ALA A 1 260 ? -13.469 -3.463 4.848 1 92.94 260 ALA A O 1
ATOM 1919 N N . ALA A 1 261 ? -11.461 -3.338 5.797 1 92.56 261 ALA A N 1
ATOM 1920 C CA . ALA A 1 261 ? -10.773 -3.182 4.516 1 92.56 261 ALA A CA 1
ATOM 1921 C C . ALA A 1 261 ? -10.977 -4.41 3.635 1 92.56 261 ALA A C 1
ATOM 1923 O O . ALA A 1 261 ? -11.172 -4.289 2.424 1 92.56 261 ALA A O 1
ATOM 1924 N N . ALA A 1 262 ? -10.891 -5.547 4.246 1 93.81 262 ALA A N 1
ATOM 1925 C CA . ALA A 1 262 ? -11.062 -6.805 3.52 1 93.81 262 ALA A CA 1
ATOM 1926 C C . ALA A 1 262 ? -12.445 -6.895 2.895 1 93.81 262 ALA A C 1
ATOM 1928 O O . ALA A 1 262 ? -12.594 -7.34 1.754 1 93.81 262 ALA A O 1
ATOM 1929 N N . ARG A 1 263 ? -13.398 -6.504 3.656 1 92.19 263 ARG A N 1
ATOM 1930 C CA . ARG A 1 263 ? -14.773 -6.543 3.154 1 92.19 263 ARG A CA 1
ATOM 1931 C C . ARG A 1 263 ? -14.922 -5.672 1.912 1 92.19 263 ARG A C 1
ATOM 1933 O O . ARG A 1 263 ? -15.5 -6.102 0.911 1 92.19 263 ARG A O 1
ATOM 1940 N N . ALA A 1 264 ? -14.422 -4.484 1.984 1 88.31 264 ALA A N 1
ATOM 1941 C CA . ALA A 1 264 ? -14.469 -3.582 0.836 1 88.31 264 ALA A CA 1
ATOM 1942 C C . ALA A 1 264 ? -13.734 -4.18 -0.362 1 88.31 264 ALA A C 1
ATOM 1944 O O . ALA A 1 264 ? -14.219 -4.105 -1.493 1 88.31 264 ALA A O 1
ATOM 1945 N N . ARG A 1 265 ? -12.617 -4.773 -0.103 1 89 265 ARG A N 1
ATOM 1946 C CA . ARG A 1 265 ? -11.812 -5.375 -1.161 1 89 265 ARG A CA 1
ATOM 1947 C C . ARG A 1 265 ? -12.531 -6.566 -1.787 1 89 265 ARG A C 1
ATOM 1949 O O . ARG A 1 265 ? -12.531 -6.727 -3.01 1 89 265 ARG A O 1
ATOM 1956 N N . CYS A 1 266 ? -13.086 -7.355 -0.999 1 87.81 266 CYS A N 1
ATOM 1957 C CA . CYS A 1 266 ? -13.82 -8.516 -1.488 1 87.81 266 CYS A CA 1
ATOM 1958 C C . CYS A 1 266 ? -14.969 -8.102 -2.393 1 87.81 266 CYS A C 1
ATOM 1960 O O . CYS A 1 266 ? -15.219 -8.727 -3.422 1 87.81 266 CYS A O 1
ATOM 1962 N N . LEU A 1 267 ? -15.633 -7.074 -2.025 1 83.94 267 LEU A N 1
ATOM 1963 C CA . LEU A 1 267 ? -16.734 -6.562 -2.84 1 83.94 267 LEU A CA 1
ATOM 1964 C C . LEU A 1 267 ? -16.219 -6.094 -4.199 1 83.94 267 LEU A C 1
ATOM 1966 O O . LEU A 1 267 ? -16.859 -6.359 -5.227 1 83.94 267 LEU A O 1
ATOM 1970 N N . GLU A 1 268 ? -15.086 -5.441 -4.188 1 81.69 268 GLU A N 1
ATOM 1971 C CA . GLU A 1 268 ? -14.477 -4.977 -5.434 1 81.69 268 GLU A CA 1
ATOM 1972 C C . GLU A 1 268 ? -14.062 -6.152 -6.312 1 81.69 268 GLU A C 1
ATOM 1974 O O . GLU A 1 268 ? -14.211 -6.098 -7.535 1 81.69 268 GLU A O 1
ATOM 1979 N N . LEU A 1 269 ? -13.547 -7.156 -5.715 1 82.38 269 LEU A N 1
ATOM 1980 C CA . LEU A 1 269 ? -12.961 -8.281 -6.43 1 82.38 269 LEU A CA 1
ATOM 1981 C C . LEU A 1 269 ? -14.047 -9.195 -6.992 1 82.38 269 LEU A C 1
ATOM 1983 O O . LEU A 1 269 ? -13.797 -9.984 -7.902 1 82.38 269 LEU A O 1
ATOM 1987 N N . GLN A 1 270 ? -15.164 -9.148 -6.402 1 76.19 270 GLN A N 1
ATOM 1988 C CA . GLN A 1 270 ? -16.281 -9.938 -6.91 1 76.19 270 GLN A CA 1
ATOM 1989 C C . GLN A 1 270 ? -16.562 -9.609 -8.375 1 76.19 270 GLN A C 1
ATOM 1991 O O . GLN A 1 270 ? -17.047 -10.469 -9.125 1 76.19 270 GLN A O 1
ATOM 1996 N N . GLN A 1 271 ? -16.141 -8.477 -8.773 1 72 271 GLN A N 1
ATOM 1997 C CA . GLN A 1 271 ? -16.375 -8.047 -10.148 1 72 271 GLN A CA 1
ATOM 1998 C C . GLN A 1 271 ? -15.352 -8.68 -11.102 1 72 271 GLN A C 1
ATOM 2000 O O . GLN A 1 271 ? -15.578 -8.734 -12.312 1 72 271 GLN A O 1
ATOM 2005 N N . LEU A 1 272 ? -14.234 -9.141 -10.656 1 72.56 272 LEU A N 1
ATOM 2006 C CA . LEU A 1 272 ? -13.141 -9.617 -11.484 1 72.56 272 LEU A CA 1
ATOM 2007 C C . LEU A 1 272 ? -13.195 -11.133 -11.648 1 72.56 272 LEU A C 1
ATOM 2009 O O . LEU A 1 272 ? -12.43 -11.703 -12.43 1 72.56 272 LEU A O 1
ATOM 2013 N N . HIS A 1 273 ? -14.086 -11.844 -11.203 1 71.56 273 HIS A N 1
ATOM 2014 C CA . HIS A 1 273 ? -14.305 -13.281 -11.344 1 71.56 273 HIS A CA 1
ATOM 2015 C C . HIS A 1 273 ? -13.031 -14.07 -11.047 1 71.56 273 HIS A C 1
ATOM 2017 O O . HIS A 1 273 ? -12.656 -14.961 -11.812 1 71.56 273 HIS A O 1
ATOM 2023 N N . VAL A 1 274 ? -12.211 -13.734 -10.18 1 78.38 274 VAL A N 1
ATOM 2024 C CA . VAL A 1 274 ? -11.055 -14.492 -9.719 1 78.38 274 VAL A CA 1
ATOM 2025 C C . VAL A 1 274 ? -11.414 -15.266 -8.445 1 78.38 274 VAL A C 1
ATOM 2027 O O . VAL A 1 274 ? -12.133 -14.75 -7.586 1 78.38 274 VAL A O 1
ATOM 2030 N N . SER A 1 275 ? -11 -16.578 -8.43 1 86.69 275 SER A N 1
ATOM 2031 C CA . SER A 1 275 ? -11.195 -17.359 -7.215 1 86.69 275 SER A CA 1
ATOM 2032 C C . SER A 1 275 ? -10.383 -16.781 -6.059 1 86.69 275 SER A C 1
ATOM 2034 O O . SER A 1 275 ? -9.195 -16.5 -6.207 1 86.69 275 SER A O 1
ATOM 2036 N N . ILE A 1 276 ? -11.078 -16.625 -4.91 1 91.75 276 ILE A N 1
ATOM 2037 C CA . ILE A 1 276 ? -10.43 -15.969 -3.783 1 91.75 276 ILE A CA 1
ATOM 2038 C C . ILE A 1 276 ? -10.352 -16.922 -2.602 1 91.75 276 ILE A C 1
ATOM 2040 O O . ILE A 1 276 ? -11.312 -17.641 -2.309 1 91.75 276 ILE A O 1
ATOM 2044 N N . THR A 1 277 ? -9.195 -17.062 -2.021 1 94.5 277 THR A N 1
ATOM 2045 C CA . THR A 1 277 ? -8.992 -17.719 -0.735 1 94.5 277 THR A CA 1
ATOM 2046 C C . THR A 1 277 ? -8.508 -16.719 0.313 1 94.5 277 THR A C 1
ATOM 2048 O O . THR A 1 277 ? -7.703 -15.836 0.009 1 94.5 277 THR A O 1
ATOM 2051 N N . CYS A 1 278 ? -9 -16.891 1.558 1 96.75 278 CYS A N 1
ATOM 2052 C CA . CYS A 1 278 ? -8.648 -15.977 2.637 1 96.75 278 CYS A CA 1
ATOM 2053 C C . CYS A 1 278 ? -7.809 -16.672 3.697 1 96.75 278 CYS A C 1
ATOM 2055 O O . CYS A 1 278 ? -8.156 -17.781 4.141 1 96.75 278 CYS A O 1
ATOM 2057 N N . VAL A 1 279 ? -6.703 -16.109 4.035 1 97.94 279 VAL A N 1
ATOM 2058 C CA . VAL A 1 279 ? -5.852 -16.562 5.137 1 97.94 279 VAL A CA 1
ATOM 2059 C C . VAL A 1 279 ? -5.914 -15.555 6.277 1 97.94 279 VAL A C 1
ATOM 2061 O O . VAL A 1 279 ? -5.637 -14.367 6.082 1 97.94 279 VAL A O 1
ATOM 2064 N N . LEU A 1 280 ? -6.262 -16 7.465 1 97.81 280 LEU A N 1
ATOM 2065 C CA . LEU A 1 280 ? -6.41 -15.125 8.625 1 97.81 280 LEU A CA 1
ATOM 2066 C C . LEU A 1 280 ? -5.117 -15.07 9.43 1 97.81 280 LEU A C 1
ATOM 2068 O O . LEU A 1 280 ? -4.559 -16.109 9.781 1 97.81 280 LEU A O 1
ATOM 2072 N N . ARG A 1 281 ? -4.668 -13.883 9.695 1 96.12 281 ARG A N 1
ATOM 2073 C CA . ARG A 1 281 ? -3.438 -13.641 10.445 1 96.12 281 ARG A CA 1
ATOM 2074 C C . ARG A 1 281 ? -3.734 -13.156 11.859 1 96.12 281 ARG A C 1
ATOM 2076 O O . ARG A 1 281 ? -4.574 -12.273 12.055 1 96.12 281 ARG A O 1
ATOM 2083 N N . HIS A 1 282 ? -3.049 -13.742 12.789 1 92.94 282 HIS A N 1
ATOM 2084 C CA . HIS A 1 282 ? -3.084 -13.273 14.172 1 92.94 282 HIS A CA 1
ATOM 2085 C C . HIS A 1 282 ? -1.756 -12.641 14.57 1 92.94 282 HIS A C 1
ATOM 2087 O O . HIS A 1 282 ? -0.848 -13.336 15.031 1 92.94 282 HIS A O 1
ATOM 2093 N N . ARG A 1 283 ? -1.474 -11.352 14.398 1 82.62 283 ARG A N 1
ATOM 2094 C CA . ARG A 1 283 ? -0.208 -10.648 14.586 1 82.62 283 ARG A CA 1
ATOM 2095 C C . ARG A 1 283 ? 0.015 -10.305 16.047 1 82.62 283 ARG A C 1
ATOM 2097 O O . ARG A 1 283 ? 1.157 -10.219 16.516 1 82.62 283 ARG A O 1
ATOM 2104 N N . GLY A 1 284 ? -0.846 -10.086 16.766 1 76.44 284 GLY A N 1
ATOM 2105 C CA . GLY A 1 284 ? -0.872 -9.734 18.188 1 76.44 284 GLY A CA 1
ATOM 2106 C C . GLY A 1 284 ? -2.232 -9.938 18.828 1 76.44 284 GLY A C 1
ATOM 2107 O O . GLY A 1 284 ? -2.756 -11.047 18.844 1 76.44 284 GLY A O 1
ATOM 2108 N N . TRP A 1 285 ? -2.693 -8.836 19.188 1 76.19 285 TRP A N 1
ATOM 2109 C CA . TRP A 1 285 ? -4.035 -8.93 19.75 1 76.19 285 TRP A CA 1
ATOM 2110 C C . TRP A 1 285 ? -5.09 -8.93 18.656 1 76.19 285 TRP A C 1
ATOM 2112 O O . TRP A 1 285 ? -5.062 -8.078 17.75 1 76.19 285 TRP A O 1
ATOM 2122 N N . SER A 1 286 ? -5.812 -9.961 18.672 1 73.81 286 SER A N 1
ATOM 2123 C CA . SER A 1 286 ? -6.891 -10.109 17.688 1 73.81 286 SER A CA 1
ATOM 2124 C C . SER A 1 286 ? -8.227 -9.664 18.281 1 73.81 286 SER A C 1
ATOM 2126 O O . SER A 1 286 ? -8.672 -10.18 19.297 1 73.81 286 SER A O 1
ATOM 2128 N N . GLY A 1 287 ? -8.812 -8.82 17.594 1 80.25 287 GLY A N 1
ATOM 2129 C CA . GLY A 1 287 ? -10.086 -8.312 18.078 1 80.25 287 GLY A CA 1
ATOM 2130 C C . GLY A 1 287 ? -11.273 -9.133 17.609 1 80.25 287 GLY A C 1
ATOM 2131 O O . GLY A 1 287 ? -12.383 -8.992 18.125 1 80.25 287 GLY A O 1
ATOM 2132 N N . LEU A 1 288 ? -10.992 -9.992 16.594 1 90.12 288 LEU A N 1
ATOM 2133 C CA . LEU A 1 288 ? -12.07 -10.773 16 1 90.12 288 LEU A CA 1
ATOM 2134 C C . LEU A 1 288 ? -11.68 -12.242 15.898 1 90.12 288 LEU A C 1
ATOM 2136 O O . LEU A 1 288 ? -10.516 -12.562 15.648 1 90.12 288 LEU A O 1
ATOM 2140 N N . ASP A 1 289 ? -12.609 -13.109 16.078 1 91.5 289 ASP A N 1
ATOM 2141 C CA . ASP A 1 289 ? -12.328 -14.523 15.836 1 91.5 289 ASP A CA 1
ATOM 2142 C C . ASP A 1 289 ? -12.719 -14.93 14.422 1 91.5 289 ASP A C 1
ATOM 2144 O O . ASP A 1 289 ? -13.219 -14.109 13.648 1 91.5 289 ASP A O 1
ATOM 2148 N N . VAL A 1 290 ? -12.445 -16.172 14.117 1 94.56 290 VAL A N 1
ATOM 2149 C CA . VAL A 1 290 ? -12.578 -16.672 12.758 1 94.56 290 VAL A CA 1
ATOM 2150 C C . VAL A 1 290 ? -14.039 -16.594 12.32 1 94.56 290 VAL A C 1
ATOM 2152 O O . VAL A 1 290 ? -14.336 -16.156 11.203 1 94.56 290 VAL A O 1
ATOM 2155 N N . ALA A 1 291 ? -14.938 -16.969 13.133 1 95.44 291 ALA A N 1
ATOM 2156 C CA . ALA A 1 291 ? -16.359 -16.984 12.805 1 95.44 291 ALA A CA 1
ATOM 2157 C C . ALA A 1 291 ? -16.859 -15.57 12.516 1 95.44 291 ALA A C 1
ATOM 2159 O O . ALA A 1 291 ? -17.625 -15.359 11.57 1 95.44 291 ALA A O 1
ATOM 2160 N N . GLU A 1 292 ? -16.453 -14.633 13.312 1 95.25 292 GLU A N 1
ATOM 2161 C CA . GLU A 1 292 ? -16.828 -13.234 13.117 1 95.25 292 GLU A CA 1
ATOM 2162 C C . GLU A 1 292 ? -16.312 -12.703 11.781 1 95.25 292 GLU A C 1
ATOM 2164 O O . GLU A 1 292 ? -17.031 -12.016 11.055 1 95.25 292 GLU A O 1
ATOM 2169 N N . VAL A 1 293 ? -15.086 -13.031 11.484 1 96.38 293 VAL A N 1
ATOM 2170 C CA . VAL A 1 293 ? -14.469 -12.57 10.242 1 96.38 293 VAL A CA 1
ATOM 2171 C C . VAL A 1 293 ? -15.203 -13.164 9.047 1 96.38 293 VAL A C 1
ATOM 2173 O O . VAL A 1 293 ? -15.531 -12.461 8.094 1 96.38 293 VAL A O 1
ATOM 2176 N N . GLU A 1 294 ? -15.492 -14.43 9.125 1 95.81 294 GLU A N 1
ATOM 2177 C CA . GLU A 1 294 ? -16.203 -15.094 8.039 1 95.81 294 GLU A CA 1
ATOM 2178 C C . GLU A 1 294 ? -17.578 -14.461 7.82 1 95.81 294 GLU A C 1
ATOM 2180 O O . GLU A 1 294 ? -18 -14.273 6.676 1 95.81 294 GLU A O 1
ATOM 2185 N N . GLU A 1 295 ? -18.188 -14.148 8.828 1 94.62 295 GLU A N 1
ATOM 2186 C CA . GLU A 1 295 ? -19.516 -13.516 8.75 1 94.62 295 GLU A CA 1
ATOM 2187 C C . GLU A 1 295 ? -19.422 -12.148 8.078 1 94.62 295 GLU A C 1
ATOM 2189 O O . GLU A 1 295 ? -20.219 -11.844 7.184 1 94.62 295 GLU A O 1
ATOM 2194 N N . ILE A 1 296 ? -18.469 -11.398 8.508 1 92.94 296 ILE A N 1
ATOM 2195 C CA . ILE A 1 296 ? -18.328 -10.047 7.98 1 92.94 296 ILE A CA 1
ATOM 2196 C C . ILE A 1 296 ? -17.953 -10.117 6.5 1 92.94 296 ILE A C 1
ATOM 2198 O O . ILE A 1 296 ? -18.484 -9.359 5.684 1 92.94 296 ILE A O 1
ATOM 2202 N N . LEU A 1 297 ? -17.094 -11.008 6.172 1 91.75 297 LEU A N 1
ATOM 2203 C CA . LEU A 1 297 ? -16.578 -11.094 4.805 1 91.75 297 LEU A CA 1
ATOM 2204 C C . LEU A 1 297 ? -17.578 -11.812 3.902 1 91.75 297 LEU A C 1
ATOM 2206 O O . LEU A 1 297 ? -17.578 -11.609 2.686 1 91.75 297 LEU A O 1
ATOM 2210 N N . GLY A 1 298 ? -18.375 -12.641 4.449 1 88.12 298 GLY A N 1
ATOM 2211 C CA . GLY A 1 298 ? -19.203 -13.531 3.65 1 88.12 298 GLY A CA 1
ATOM 2212 C C . GLY A 1 298 ? -18.406 -14.578 2.902 1 88.12 298 GLY A C 1
ATOM 2213 O O . GLY A 1 298 ? -18.766 -14.961 1.785 1 88.12 298 GLY A O 1
ATOM 2214 N N . ALA A 1 299 ? -17.266 -14.914 3.426 1 89.44 299 ALA A N 1
ATOM 2215 C CA . ALA A 1 299 ? -16.359 -15.891 2.811 1 89.44 299 ALA A CA 1
ATOM 2216 C C . ALA A 1 299 ? -15.688 -16.75 3.869 1 89.44 299 ALA A C 1
ATOM 2218 O O . ALA A 1 299 ? -15.492 -16.312 5.004 1 89.44 299 ALA A O 1
ATOM 2219 N N . ASP A 1 300 ? -15.281 -17.969 3.469 1 92.56 300 ASP A N 1
ATOM 2220 C CA . ASP A 1 300 ? -14.625 -18.891 4.391 1 92.56 300 ASP A CA 1
ATOM 2221 C C . ASP A 1 300 ? -13.141 -18.562 4.535 1 92.56 300 ASP A C 1
ATOM 2223 O O . ASP A 1 300 ? -12.5 -18.125 3.578 1 92.56 300 ASP A O 1
ATOM 2227 N N . ILE A 1 301 ? -12.695 -18.797 5.738 1 97.06 301 ILE A N 1
ATOM 2228 C CA . ILE A 1 301 ? -11.266 -18.703 6.012 1 97.06 301 ILE A CA 1
ATOM 2229 C C . ILE A 1 301 ? -10.594 -20.047 5.75 1 97.06 301 ILE A C 1
ATOM 2231 O O . ILE A 1 301 ? -10.961 -21.062 6.359 1 97.06 301 ILE A O 1
ATOM 2235 N N . THR A 1 302 ? -9.641 -20.062 4.875 1 96.94 302 THR A N 1
ATOM 2236 C CA . THR A 1 302 ? -8.992 -21.297 4.434 1 96.94 302 THR A CA 1
ATOM 2237 C C . THR A 1 302 ? -7.945 -21.75 5.449 1 96.94 302 THR A C 1
ATOM 2239 O O . THR A 1 302 ? -7.719 -22.953 5.621 1 96.94 302 THR A O 1
ATOM 2242 N N . ALA A 1 303 ? -7.246 -20.797 6.062 1 97.56 303 ALA A N 1
ATOM 2243 C CA . ALA A 1 303 ? -6.191 -21.109 7.02 1 97.56 303 ALA A CA 1
ATOM 2244 C C . ALA A 1 303 ? -5.965 -19.938 7.98 1 97.56 303 ALA A C 1
ATOM 2246 O O . ALA A 1 303 ? -6.312 -18.797 7.672 1 97.56 303 ALA A O 1
ATOM 2247 N N . GLU A 1 304 ? -5.449 -20.281 9.133 1 96.5 304 GLU A N 1
ATOM 2248 C CA . GLU A 1 304 ? -5.039 -19.312 10.141 1 96.5 304 GLU A CA 1
ATOM 2249 C C . GLU A 1 304 ? -3.535 -19.375 10.398 1 96.5 304 GLU A C 1
ATOM 2251 O O . GLU A 1 304 ? -2.957 -20.469 10.438 1 96.5 304 GLU A O 1
ATOM 2256 N N . VAL A 1 305 ? -2.947 -18.25 10.453 1 96.44 305 VAL A N 1
ATOM 2257 C CA . VAL A 1 305 ? -1.52 -18.172 10.75 1 96.44 305 VAL A CA 1
ATOM 2258 C C . VAL A 1 305 ? -1.284 -17.266 11.953 1 96.44 305 VAL A C 1
ATOM 2260 O O . VAL A 1 305 ? -1.564 -16.062 11.891 1 96.44 305 VAL A O 1
ATOM 2263 N N . GLY A 1 306 ? -0.801 -17.766 13.008 1 91.88 306 GLY A N 1
ATOM 2264 C CA . GLY A 1 306 ? -0.443 -16.984 14.18 1 91.88 306 GLY A CA 1
ATOM 2265 C C . GLY A 1 306 ? 0.948 -16.391 14.094 1 91.88 306 GLY A C 1
ATOM 2266 O O . GLY A 1 306 ? 1.623 -16.516 13.07 1 91.88 306 GLY A O 1
ATOM 2267 N N . SER A 1 307 ? 1.279 -15.688 15.125 1 86.06 307 SER A N 1
ATOM 2268 C CA . SER A 1 307 ? 2.627 -15.133 15.195 1 86.06 307 SER A CA 1
ATOM 2269 C C . SER A 1 307 ? 3.672 -16.234 15.336 1 86.06 307 SER A C 1
ATOM 2271 O O . SER A 1 307 ? 3.469 -17.203 16.078 1 86.06 307 SER A O 1
ATOM 2273 N N . ILE A 1 308 ? 4.637 -16.188 14.523 1 86.94 308 ILE A N 1
ATOM 2274 C CA . ILE A 1 308 ? 5.723 -17.172 14.586 1 86.94 308 ILE A CA 1
ATOM 2275 C C . ILE A 1 308 ? 6.926 -16.547 15.289 1 86.94 308 ILE A C 1
ATOM 2277 O O . ILE A 1 308 ? 7.547 -15.617 14.781 1 86.94 308 ILE A O 1
ATOM 2281 N N . GLN A 1 309 ? 7.23 -17.172 16.359 1 82 309 GLN A N 1
ATOM 2282 C CA . GLN A 1 309 ? 8.32 -16.656 17.188 1 82 309 GLN A CA 1
ATOM 2283 C C . GLN A 1 309 ? 9.641 -16.656 16.406 1 82 309 GLN A C 1
ATOM 2285 O O . GLN A 1 309 ? 9.938 -17.625 15.695 1 82 309 GLN A O 1
ATOM 2290 N N . ARG A 1 310 ? 10.43 -15.664 16.406 1 84.94 310 ARG A N 1
ATOM 2291 C CA . ARG A 1 310 ? 11.805 -15.516 15.938 1 84.94 310 ARG A CA 1
ATOM 2292 C C . ARG A 1 310 ? 11.852 -15.461 14.414 1 84.94 310 ARG A C 1
ATOM 2294 O O . ARG A 1 310 ? 12.93 -15.367 13.82 1 84.94 310 ARG A O 1
ATOM 2301 N N . LEU A 1 311 ? 10.719 -15.688 13.766 1 88.44 311 LEU A N 1
ATOM 2302 C CA . LEU A 1 311 ? 10.734 -15.68 12.305 1 88.44 311 LEU A CA 1
ATOM 2303 C C . LEU A 1 311 ? 11.258 -14.352 11.773 1 88.44 311 LEU A C 1
ATOM 2305 O O . LEU A 1 311 ? 12.094 -14.32 10.875 1 88.44 311 LEU A O 1
ATOM 2309 N N . ALA A 1 312 ? 10.742 -13.297 12.344 1 85.75 312 ALA A N 1
ATOM 2310 C CA . ALA A 1 312 ? 11.164 -11.977 11.898 1 85.75 312 ALA A CA 1
ATOM 2311 C C . ALA A 1 312 ? 12.68 -11.812 12.008 1 85.75 312 ALA A C 1
ATOM 2313 O O . ALA A 1 312 ? 13.328 -11.344 11.07 1 85.75 312 ALA A O 1
ATOM 2314 N N . LYS A 1 313 ? 13.188 -12.242 13.102 1 88.75 313 LYS A N 1
ATOM 2315 C CA . LYS A 1 313 ? 14.625 -12.148 13.305 1 88.75 313 LYS A CA 1
ATOM 2316 C C . LYS A 1 313 ? 15.383 -13.039 12.32 1 88.75 313 LYS A C 1
ATOM 2318 O O . LYS A 1 313 ? 16.375 -12.609 11.727 1 88.75 313 LYS A O 1
ATOM 2323 N N . SER A 1 314 ? 14.93 -14.219 12.211 1 90.88 314 SER A N 1
ATOM 2324 C CA . SER A 1 314 ? 15.578 -15.172 11.312 1 90.88 314 SER A CA 1
ATOM 2325 C C . SER A 1 314 ? 15.586 -14.656 9.875 1 90.88 314 SER A C 1
ATOM 2327 O O . SER A 1 314 ? 16.609 -14.734 9.188 1 90.88 314 SER A O 1
ATOM 2329 N N . VAL A 1 315 ? 14.5 -14.102 9.484 1 90.31 315 VAL A N 1
ATOM 2330 C CA . VAL A 1 315 ? 14.375 -13.586 8.125 1 90.31 315 VAL A CA 1
ATOM 2331 C C . VAL A 1 315 ? 15.289 -12.383 7.934 1 90.31 315 VAL A C 1
ATOM 2333 O O . VAL A 1 315 ? 15.922 -12.234 6.883 1 90.31 315 VAL A O 1
ATOM 2336 N N . GLU A 1 316 ? 15.367 -11.586 8.938 1 87.88 316 GLU A N 1
ATOM 2337 C CA . GLU A 1 316 ? 16.234 -10.414 8.883 1 87.88 316 GLU A CA 1
ATOM 2338 C C . GLU A 1 316 ? 17.703 -10.82 8.781 1 87.88 316 GLU A C 1
ATOM 2340 O O . GLU A 1 316 ? 18.484 -10.156 8.102 1 87.88 316 GLU A O 1
ATOM 2345 N N . MET A 1 317 ? 18.016 -11.859 9.406 1 89 317 MET A N 1
ATOM 2346 C CA . MET A 1 317 ? 19.406 -12.25 9.508 1 89 317 MET A CA 1
ATOM 2347 C C . MET A 1 317 ? 19.812 -13.125 8.32 1 89 317 MET A C 1
ATOM 2349 O O . MET A 1 317 ? 20.922 -13 7.801 1 89 317 MET A O 1
ATOM 2353 N N . HIS A 1 318 ? 18.875 -14.039 7.922 1 90.31 318 HIS A N 1
ATOM 2354 C CA . HIS A 1 318 ? 19.297 -15.07 6.988 1 90.31 318 HIS A CA 1
ATOM 2355 C C . HIS A 1 318 ? 18.328 -15.211 5.828 1 90.31 318 HIS A C 1
ATOM 2357 O O . HIS A 1 318 ? 18.578 -15.953 4.875 1 90.31 318 HIS A O 1
ATOM 2363 N N . GLY A 1 319 ? 17.266 -14.453 5.855 1 92.75 319 GLY A N 1
ATOM 2364 C CA . GLY A 1 319 ? 16.203 -14.688 4.898 1 92.75 319 GLY A CA 1
ATOM 2365 C C . GLY A 1 319 ? 15.336 -15.883 5.25 1 92.75 319 GLY A C 1
ATOM 2366 O O . GLY A 1 319 ? 15.578 -16.562 6.254 1 92.75 319 GLY A O 1
ATOM 2367 N N . LEU A 1 320 ? 14.25 -16.031 4.5 1 94.38 320 LEU A N 1
ATOM 2368 C CA . LEU A 1 320 ? 13.391 -17.203 4.664 1 94.38 320 LEU A CA 1
ATOM 2369 C C . LEU A 1 320 ? 14.039 -18.453 4.07 1 94.38 320 LEU A C 1
ATOM 2371 O O . LEU A 1 320 ? 13.617 -18.922 3.016 1 94.38 320 LEU A O 1
ATOM 2375 N N . THR A 1 321 ? 15.07 -18.859 4.805 1 91.38 321 THR A N 1
ATOM 2376 C CA . THR A 1 321 ? 15.875 -19.984 4.348 1 91.38 321 THR A CA 1
ATOM 2377 C C . THR A 1 321 ? 15.531 -21.234 5.145 1 91.38 321 THR A C 1
ATOM 2379 O O . THR A 1 321 ? 14.898 -21.156 6.199 1 91.38 321 THR A O 1
ATOM 2382 N N . GLY A 1 322 ? 15.844 -22.359 4.578 1 88.38 322 GLY A N 1
ATOM 2383 C CA . GLY A 1 322 ? 15.602 -23.625 5.266 1 88.38 322 GLY A CA 1
ATOM 2384 C C . GLY A 1 322 ? 14.148 -24.062 5.207 1 88.38 322 GLY A C 1
ATOM 2385 O O . GLY A 1 322 ? 13.398 -23.625 4.324 1 88.38 322 GLY A O 1
ATOM 2386 N N . SER A 1 323 ? 13.758 -24.938 6.141 1 91.75 323 SER A N 1
ATOM 2387 C CA . SER A 1 323 ? 12.398 -25.469 6.164 1 91.75 323 SER A CA 1
ATOM 2388 C C . SER A 1 323 ? 11.414 -24.438 6.703 1 91.75 323 SER A C 1
ATOM 2390 O O . SER A 1 323 ? 11.75 -23.641 7.59 1 91.75 323 SER A O 1
ATOM 2392 N N . LEU A 1 324 ? 10.32 -24.422 6.125 1 94.44 324 LEU A N 1
ATOM 2393 C CA . LEU A 1 324 ? 9.266 -23.531 6.59 1 94.44 324 LEU A CA 1
ATOM 2394 C C . LEU A 1 324 ? 8.766 -23.953 7.969 1 94.44 324 LEU A C 1
ATOM 2396 O O . LEU A 1 324 ? 8.633 -25.141 8.25 1 94.44 324 LEU A O 1
ATOM 2400 N N . PRO A 1 325 ? 8.5 -22.953 8.836 1 94.44 325 PRO A N 1
ATOM 2401 C CA . PRO A 1 325 ? 7.785 -23.312 10.062 1 94.44 325 PRO A CA 1
ATOM 2402 C C . PRO A 1 325 ? 6.488 -24.078 9.789 1 94.44 325 PRO A C 1
ATOM 2404 O O . PRO A 1 325 ? 5.812 -23.812 8.789 1 94.44 325 PRO A O 1
ATOM 2407 N N . ARG A 1 326 ? 6.129 -24.938 10.625 1 94.19 326 ARG A N 1
ATOM 2408 C CA . ARG A 1 326 ? 4.996 -25.844 10.43 1 94.19 326 ARG A CA 1
ATOM 2409 C C . ARG A 1 326 ? 3.707 -25.062 10.195 1 94.19 326 ARG A C 1
ATOM 2411 O O . ARG A 1 326 ? 2.895 -25.438 9.352 1 94.19 326 ARG A O 1
ATOM 2418 N N . VAL A 1 327 ? 3.514 -24.031 10.961 1 94.06 327 VAL A N 1
ATOM 2419 C CA . VAL A 1 327 ? 2.293 -23.25 10.852 1 94.06 327 VAL A CA 1
ATOM 2420 C C . VAL A 1 327 ? 2.178 -22.656 9.445 1 94.06 327 VAL A C 1
ATOM 2422 O O . VAL A 1 327 ? 1.091 -22.641 8.859 1 94.06 327 VAL A O 1
ATOM 2425 N N . LEU A 1 328 ? 3.248 -22.219 8.805 1 95.75 328 LEU A N 1
ATOM 2426 C CA . LEU A 1 328 ? 3.254 -21.656 7.457 1 95.75 328 LEU A CA 1
ATOM 2427 C C . LEU A 1 328 ? 3.059 -22.75 6.414 1 95.75 328 LEU A C 1
ATOM 2429 O O . LEU A 1 328 ? 2.271 -22.594 5.477 1 95.75 328 LEU A O 1
ATOM 2433 N N . SER A 1 329 ? 3.785 -23.844 6.652 1 96.69 329 SER A N 1
ATOM 2434 C CA . SER A 1 329 ? 3.672 -24.922 5.676 1 96.69 329 SER A CA 1
ATOM 2435 C C . SER A 1 329 ? 2.252 -25.484 5.629 1 96.69 329 SER A C 1
ATOM 2437 O O . SER A 1 329 ? 1.72 -25.75 4.551 1 96.69 329 SER A O 1
ATOM 2439 N N . SER A 1 330 ? 1.65 -25.641 6.789 1 97.44 330 SER A N 1
ATOM 2440 C CA . SER A 1 330 ? 0.281 -26.141 6.848 1 97.44 330 SER A CA 1
ATOM 2441 C C . SER A 1 330 ? -0.688 -25.172 6.168 1 97.44 330 SER A C 1
ATOM 2443 O O . SER A 1 330 ? -1.602 -25.609 5.461 1 97.44 330 SER A O 1
ATOM 2445 N N . ALA A 1 331 ? -0.51 -23.906 6.402 1 98.12 331 ALA A N 1
ATOM 2446 C CA . ALA A 1 331 ? -1.351 -22.906 5.754 1 98.12 331 ALA A CA 1
ATOM 2447 C C . ALA A 1 331 ? -1.166 -22.938 4.238 1 98.12 331 ALA A C 1
ATOM 2449 O O . ALA A 1 331 ? -2.137 -22.828 3.486 1 98.12 331 ALA A O 1
ATOM 2450 N N . CYS A 1 332 ? 0.062 -23.078 3.801 1 98.25 332 CYS A N 1
ATOM 2451 C CA . CYS A 1 332 ? 0.344 -23.172 2.373 1 98.25 332 CYS A CA 1
ATOM 2452 C C . CYS A 1 332 ? -0.349 -24.391 1.77 1 98.25 332 CYS A C 1
ATOM 2454 O O . CYS A 1 332 ? -0.948 -24.297 0.696 1 98.25 332 CYS A O 1
ATOM 2456 N N . ASP A 1 333 ? -0.29 -25.484 2.496 1 97.69 333 ASP A N 1
ATOM 2457 C CA . ASP A 1 333 ? -0.931 -26.703 2.014 1 97.69 333 ASP A CA 1
ATOM 2458 C C . ASP A 1 333 ? -2.438 -26.5 1.857 1 97.69 333 ASP A C 1
ATOM 2460 O O . ASP A 1 333 ? -3.031 -26.969 0.88 1 97.69 333 ASP A O 1
ATOM 2464 N N . ALA A 1 334 ? -3.033 -25.859 2.795 1 97.12 334 ALA A N 1
ATOM 2465 C CA . ALA A 1 334 ? -4.469 -25.578 2.73 1 97.12 334 ALA A CA 1
ATOM 2466 C C . ALA A 1 334 ? -4.809 -24.734 1.507 1 97.12 334 ALA A C 1
ATOM 2468 O O . ALA A 1 334 ? -5.773 -25.031 0.794 1 97.12 334 ALA A O 1
ATOM 2469 N N . VAL A 1 335 ? -4.031 -23.734 1.24 1 97.5 335 VAL A N 1
ATOM 2470 C CA . VAL A 1 335 ? -4.258 -22.844 0.106 1 97.5 335 VAL A CA 1
ATOM 2471 C C . VAL A 1 335 ? -4.066 -23.609 -1.199 1 97.5 335 VAL A C 1
ATOM 2473 O O . VAL A 1 335 ? -4.891 -23.516 -2.113 1 97.5 335 VAL A O 1
ATOM 2476 N N . LEU A 1 336 ? -2.963 -24.391 -1.24 1 95.88 336 LEU A N 1
ATOM 2477 C CA . LEU A 1 336 ? -2.678 -25.156 -2.451 1 95.88 336 LEU A CA 1
ATOM 2478 C C . LEU A 1 336 ? -3.766 -26.188 -2.709 1 95.88 336 LEU A C 1
ATOM 2480 O O . LEU A 1 336 ? -4.074 -26.5 -3.863 1 95.88 336 LEU A O 1
ATOM 2484 N N . GLY A 1 337 ? -4.332 -26.688 -1.606 1 93.31 337 GLY A N 1
ATOM 2485 C CA . GLY A 1 337 ? -5.477 -27.578 -1.752 1 93.31 337 GLY A CA 1
ATOM 2486 C C . GLY A 1 337 ? -6.66 -26.906 -2.426 1 93.31 337 GLY A C 1
ATOM 2487 O O . GLY A 1 337 ? -7.348 -27.531 -3.244 1 93.31 337 GLY A O 1
ATOM 2488 N N . GLU A 1 338 ? -6.875 -25.641 -2.098 1 90 338 GLU A N 1
ATOM 2489 C CA . GLU A 1 338 ? -7.961 -24.875 -2.701 1 90 338 GLU A CA 1
ATOM 2490 C C . GLU A 1 338 ? -7.664 -24.547 -4.164 1 90 338 GLU A C 1
ATOM 2492 O O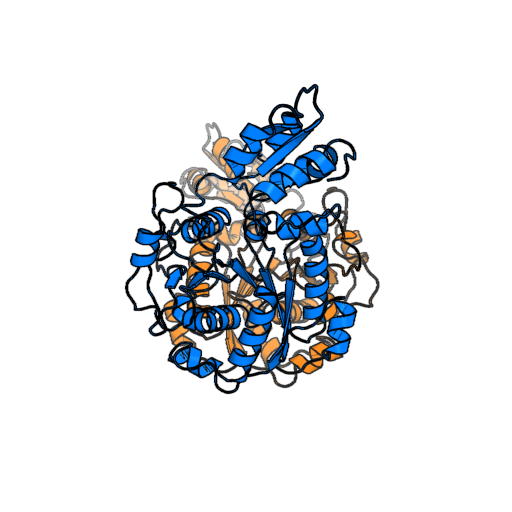 . GLU A 1 338 ? -8.57 -24.531 -5 1 90 338 GLU A O 1
ATOM 2497 N N . VAL A 1 339 ? -6.41 -24.25 -4.48 1 88.31 339 VAL A N 1
ATOM 2498 C CA . VAL A 1 339 ? -5.992 -23.906 -5.832 1 88.31 339 VAL A CA 1
ATOM 2499 C C . VAL A 1 339 ? -6.176 -25.109 -6.758 1 88.31 339 VAL A C 1
ATOM 2501 O O . VAL A 1 339 ? -6.566 -24.953 -7.918 1 88.31 339 VAL A O 1
ATOM 2504 N N . ALA A 1 340 ? -5.926 -26.312 -6.285 1 79.06 340 ALA A N 1
ATOM 2505 C CA . ALA A 1 340 ? -6.027 -27.547 -7.062 1 79.06 340 ALA A CA 1
ATOM 2506 C C . ALA A 1 340 ? -7.484 -27.969 -7.234 1 79.06 340 ALA A C 1
ATOM 2508 O O . ALA A 1 340 ? -7.801 -28.781 -8.102 1 79.06 340 ALA A O 1
ATOM 2509 N N . ALA A 1 341 ? -8.32 -27.516 -6.391 1 70.69 341 ALA A N 1
ATOM 2510 C CA . ALA A 1 341 ? -9.719 -27.922 -6.438 1 70.69 341 ALA A CA 1
ATOM 2511 C C . ALA A 1 341 ? -10.461 -27.234 -7.578 1 70.69 341 ALA A C 1
ATOM 2513 O O . ALA A 1 341 ? -10.086 -26.125 -7.992 1 70.69 341 ALA A O 1
ATOM 2514 N N . MET B 1 1 ? 17.281 36.844 -6.746 1 75.5 1 MET B N 1
ATOM 2515 C CA . MET B 1 1 ? 17.359 37.625 -7.984 1 75.5 1 MET B CA 1
ATOM 2516 C C . MET B 1 1 ? 18.797 37.906 -8.359 1 75.5 1 MET B C 1
ATOM 2518 O O . MET B 1 1 ? 19.594 38.344 -7.52 1 75.5 1 MET B O 1
ATOM 2522 N N . GLU B 1 2 ? 19.125 37.531 -9.609 1 75.06 2 GLU B N 1
ATOM 2523 C CA . GLU B 1 2 ? 20.516 37.656 -10.023 1 75.06 2 GLU B CA 1
ATOM 2524 C C . GLU B 1 2 ? 20.719 38.906 -10.875 1 75.06 2 GLU 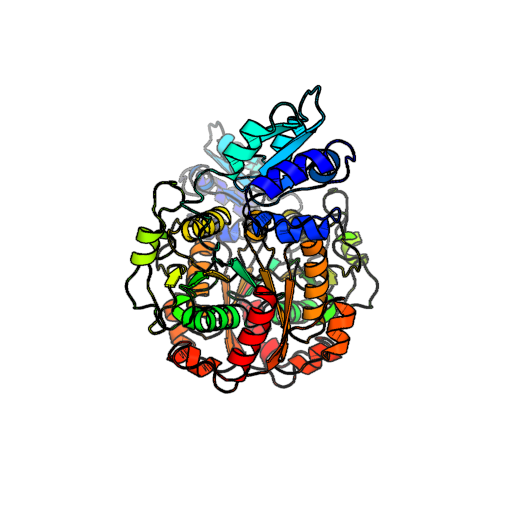B C 1
ATOM 2526 O O . GLU B 1 2 ? 21.844 39.406 -10.969 1 75.06 2 GLU B O 1
ATOM 2531 N N . ASP B 1 3 ? 19.75 39.469 -11.438 1 77.88 3 ASP B N 1
ATOM 2532 C CA . ASP B 1 3 ? 19.875 40.594 -12.352 1 77.88 3 ASP B CA 1
ATOM 2533 C C . ASP B 1 3 ? 20.266 41.875 -11.609 1 77.88 3 ASP B C 1
ATOM 2535 O O . ASP B 1 3 ? 19.484 42.406 -10.812 1 77.88 3 ASP B O 1
ATOM 2539 N N . PRO B 1 4 ? 21.547 42.344 -11.789 1 80.5 4 PRO B N 1
ATOM 2540 C CA . PRO B 1 4 ? 22.078 43.469 -11.008 1 80.5 4 PRO B CA 1
ATOM 2541 C C . PRO B 1 4 ? 21.281 44.75 -11.219 1 80.5 4 PRO B C 1
ATOM 2543 O O . PRO B 1 4 ? 21.297 45.656 -10.367 1 80.5 4 PRO B O 1
ATOM 2546 N N . VAL B 1 5 ? 20.734 44.969 -12.414 1 81.25 5 VAL B N 1
ATOM 2547 C CA . VAL B 1 5 ? 19.953 46.188 -12.719 1 81.25 5 VAL B CA 1
ATOM 2548 C C . VAL B 1 5 ? 18.562 46.062 -12.102 1 81.25 5 VAL B C 1
ATOM 2550 O O . VAL B 1 5 ? 18.047 47.062 -11.57 1 81.25 5 VAL B O 1
ATOM 2553 N N . LEU B 1 6 ? 18.062 44.875 -12.031 1 88.19 6 LEU B N 1
ATOM 2554 C CA . LEU B 1 6 ? 16.688 44.625 -11.578 1 88.19 6 LEU B CA 1
ATOM 2555 C C . LEU B 1 6 ? 16.625 44.531 -10.055 1 88.19 6 LEU B C 1
ATOM 2557 O O . LEU B 1 6 ? 15.648 44.969 -9.453 1 88.19 6 LEU B O 1
ATOM 2561 N N . HIS B 1 7 ? 17.703 44.094 -9.5 1 89.69 7 HIS B N 1
ATOM 2562 C CA . HIS B 1 7 ? 17.719 43.75 -8.078 1 89.69 7 HIS B CA 1
ATOM 2563 C C . HIS B 1 7 ? 17.5 45 -7.223 1 89.69 7 HIS B C 1
ATOM 2565 O O . HIS B 1 7 ? 16.594 45 -6.375 1 89.69 7 HIS B O 1
ATOM 2571 N N . PRO B 1 8 ? 18.297 46.125 -7.473 1 88.12 8 PRO B N 1
ATOM 2572 C CA . PRO B 1 8 ? 18.078 47.281 -6.629 1 88.12 8 PRO B CA 1
ATOM 2573 C C . PRO B 1 8 ? 16.672 47.875 -6.758 1 88.12 8 PRO B C 1
ATOM 2575 O O . PRO B 1 8 ? 16.094 48.312 -5.77 1 88.12 8 PRO B O 1
ATOM 2578 N N . GLU B 1 9 ? 16.125 47.875 -7.965 1 89.81 9 GLU B N 1
ATOM 2579 C CA . GLU B 1 9 ? 14.773 48.375 -8.188 1 89.81 9 GLU B CA 1
ATOM 2580 C C . GLU B 1 9 ? 13.734 47.531 -7.445 1 89.81 9 GLU B C 1
ATOM 2582 O O . GLU B 1 9 ? 12.836 48.094 -6.801 1 89.81 9 GLU B O 1
ATOM 2587 N N . ALA B 1 10 ? 13.859 46.25 -7.5 1 92 10 ALA B N 1
ATOM 2588 C CA . ALA B 1 10 ? 12.945 45.344 -6.816 1 92 10 ALA B CA 1
ATOM 2589 C C . ALA B 1 10 ? 13.039 45.531 -5.301 1 92 10 ALA B C 1
ATOM 2591 O O . ALA B 1 10 ? 12.016 45.531 -4.609 1 92 10 ALA B O 1
ATOM 2592 N N . MET B 1 11 ? 14.227 45.656 -4.879 1 89.75 11 MET B N 1
ATOM 2593 C CA . MET B 1 11 ? 14.453 45.812 -3.447 1 89.75 11 MET B CA 1
ATOM 2594 C C . MET B 1 11 ? 13.828 47.094 -2.941 1 89.75 11 MET B C 1
ATOM 2596 O O . MET B 1 11 ? 13.266 47.156 -1.848 1 89.75 11 MET B O 1
ATOM 2600 N N . HIS B 1 12 ? 13.953 48.094 -3.721 1 88.81 12 HIS B N 1
ATOM 2601 C CA . HIS B 1 12 ? 13.367 49.375 -3.357 1 88.81 12 HIS B CA 1
ATOM 2602 C C . HIS B 1 12 ? 11.852 49.281 -3.221 1 88.81 12 HIS B C 1
ATOM 2604 O O . HIS B 1 12 ? 11.273 49.75 -2.242 1 88.81 12 HIS B O 1
ATOM 2610 N N . VAL B 1 13 ? 11.227 48.594 -4.152 1 90.44 13 VAL B N 1
ATOM 2611 C CA . VAL B 1 13 ? 9.781 48.438 -4.129 1 90.44 13 VAL B CA 1
ATOM 2612 C C . VAL B 1 13 ? 9.375 47.594 -2.924 1 90.44 13 VAL B C 1
ATOM 2614 O O . VAL B 1 13 ? 8.445 47.938 -2.195 1 90.44 13 VAL B O 1
ATOM 2617 N N . ALA B 1 14 ? 10.094 46.5 -2.701 1 88.25 14 ALA B N 1
ATOM 2618 C CA . ALA B 1 14 ? 9.797 45.594 -1.582 1 88.25 14 ALA B CA 1
ATOM 2619 C C . ALA B 1 14 ? 9.961 46.344 -0.248 1 88.25 14 ALA B C 1
ATOM 2621 O O . ALA B 1 14 ? 9.125 46.188 0.646 1 88.25 14 ALA B O 1
ATOM 2622 N N . ALA B 1 15 ? 10.953 47.094 -0.13 1 83.88 15 ALA B N 1
ATOM 2623 C CA . ALA B 1 15 ? 11.234 47.844 1.098 1 83.88 15 ALA B CA 1
ATOM 2624 C C . ALA B 1 15 ? 10.141 48.844 1.381 1 83.88 15 ALA B C 1
ATOM 2626 O O . ALA B 1 15 ? 9.797 49.094 2.539 1 83.88 15 ALA B O 1
ATOM 2627 N N . ALA B 1 16 ? 9.609 49.406 0.336 1 83.81 16 ALA B N 1
ATOM 2628 C CA . ALA B 1 16 ? 8.586 50.438 0.455 1 83.81 16 ALA B CA 1
ATOM 2629 C C . ALA B 1 16 ? 7.301 49.875 1.056 1 83.81 16 ALA B C 1
ATOM 2631 O O . ALA B 1 16 ? 6.488 50.625 1.604 1 83.81 16 ALA B O 1
ATOM 2632 N N . THR B 1 17 ? 7.16 48.562 0.928 1 79.56 17 THR B N 1
ATOM 2633 C CA . THR B 1 17 ? 5.973 47.969 1.505 1 79.56 17 THR B CA 1
ATOM 2634 C C . THR B 1 17 ? 6.066 47.906 3.027 1 79.56 17 THR B C 1
ATOM 2636 O O . THR B 1 17 ? 5.059 47.75 3.713 1 79.56 17 THR B O 1
ATOM 2639 N N . GLY B 1 18 ? 7.184 47.969 3.588 1 75.81 18 GLY B N 1
ATOM 2640 C CA . GLY B 1 18 ? 7.418 47.875 5.02 1 75.81 18 GLY B CA 1
ATOM 2641 C C . GLY B 1 18 ? 7.457 46.438 5.516 1 75.81 18 GLY B C 1
ATOM 2642 O O . GLY B 1 18 ? 7.547 46.188 6.719 1 75.81 18 GLY B O 1
ATOM 2643 N N . ARG B 1 19 ? 7.395 45.5 4.664 1 78 19 ARG B N 1
ATOM 2644 C CA . ARG B 1 19 ? 7.398 44.094 5.035 1 78 19 ARG B CA 1
ATOM 2645 C C . ARG B 1 19 ? 8.812 43.531 5.051 1 78 19 ARG B C 1
ATOM 2647 O O . ARG B 1 19 ? 9.688 44 4.332 1 78 19 ARG B O 1
ATOM 2654 N N . PRO B 1 20 ? 9.047 42.5 5.863 1 81.31 20 PRO B N 1
ATOM 2655 C CA . PRO B 1 20 ? 10.359 41.875 5.82 1 81.31 20 PRO B CA 1
ATOM 2656 C C . PRO B 1 20 ? 10.656 41.219 4.469 1 81.31 20 PRO B C 1
ATOM 2658 O O . PRO B 1 20 ? 9.758 40.656 3.84 1 81.31 20 PRO B O 1
ATOM 2661 N N . VAL B 1 21 ? 11.891 41.406 4.059 1 85.44 21 VAL B N 1
ATOM 2662 C CA . VAL B 1 21 ? 12.289 40.875 2.752 1 85.44 21 VAL B CA 1
ATOM 2663 C C . VAL B 1 21 ? 13.375 39.812 2.928 1 85.44 21 VAL B C 1
ATOM 2665 O O . VAL B 1 21 ? 14.352 40.031 3.643 1 85.44 21 VAL B O 1
ATOM 2668 N N . ILE B 1 22 ? 13.102 38.625 2.398 1 85.12 22 ILE B N 1
ATOM 2669 C CA . ILE B 1 22 ? 14.117 37.594 2.295 1 85.12 22 ILE B CA 1
ATOM 2670 C C . ILE B 1 22 ? 14.727 37.594 0.897 1 85.12 22 ILE B C 1
ATOM 2672 O O . ILE B 1 22 ? 14.016 37.469 -0.101 1 85.12 22 ILE B O 1
ATOM 2676 N N . GLU B 1 23 ? 16 37.844 0.893 1 87.5 23 GLU B N 1
ATOM 2677 C CA . GLU B 1 23 ? 16.703 37.844 -0.385 1 87.5 23 GLU B CA 1
ATOM 2678 C C . GLU B 1 23 ? 17.578 36.594 -0.542 1 87.5 23 GLU B C 1
ATOM 2680 O O . GLU B 1 23 ? 18.297 36.219 0.383 1 87.5 23 GLU B O 1
ATOM 2685 N N . THR B 1 24 ? 17.328 35.844 -1.646 1 86.19 24 THR B N 1
ATOM 2686 C CA . THR B 1 24 ? 18.156 34.688 -1.89 1 86.19 24 THR B CA 1
ATOM 2687 C C . THR B 1 24 ? 18.312 34.438 -3.387 1 86.19 24 THR B C 1
ATOM 2689 O O . THR B 1 24 ? 17.453 34.812 -4.18 1 86.19 24 THR B O 1
ATOM 2692 N N . THR B 1 25 ? 19.516 33.844 -3.768 1 85.88 25 THR B N 1
ATOM 2693 C CA . THR B 1 25 ? 19.75 33.375 -5.125 1 85.88 25 THR B CA 1
ATOM 2694 C C . THR B 1 25 ? 19.922 31.844 -5.148 1 85.88 25 THR B C 1
ATOM 2696 O O . THR B 1 25 ? 20.266 31.266 -6.176 1 85.88 25 THR B O 1
ATOM 2699 N N . ASN B 1 26 ? 19.672 31.312 -4.008 1 83.25 26 ASN B N 1
ATOM 2700 C CA . ASN B 1 26 ? 19.719 29.859 -3.857 1 83.25 26 ASN B CA 1
ATOM 2701 C C . ASN B 1 26 ? 18.375 29.219 -4.16 1 83.25 26 ASN B C 1
ATOM 2703 O O . ASN B 1 26 ? 17.375 29.531 -3.52 1 83.25 26 ASN B O 1
ATOM 2707 N N . LEU B 1 27 ? 18.438 28.266 -5.148 1 81.69 27 LEU B N 1
ATOM 2708 C CA . LEU B 1 27 ? 17.203 27.656 -5.625 1 81.69 27 LEU B CA 1
ATOM 2709 C C . LEU B 1 27 ? 16.531 26.859 -4.516 1 81.69 27 LEU B C 1
ATOM 2711 O O . LEU B 1 27 ? 15.297 26.844 -4.426 1 81.69 27 LEU B O 1
ATOM 2715 N N . MET B 1 28 ? 17.281 26.266 -3.668 1 77.25 28 MET B N 1
ATOM 2716 C CA . MET B 1 28 ? 16.719 25.5 -2.555 1 77.25 28 MET B CA 1
ATOM 2717 C C . MET B 1 28 ? 16 26.422 -1.575 1 77.25 28 MET B C 1
ATOM 2719 O O . MET B 1 28 ? 14.922 26.094 -1.082 1 77.25 28 MET B O 1
ATOM 2723 N N . ASP B 1 29 ? 16.641 27.578 -1.365 1 78.56 29 ASP B N 1
ATOM 2724 C CA . ASP B 1 29 ? 16.047 28.578 -0.479 1 78.56 29 ASP B CA 1
ATOM 2725 C C . ASP B 1 29 ? 14.758 29.141 -1.075 1 78.56 29 ASP B C 1
ATOM 2727 O O . ASP B 1 29 ? 13.773 29.344 -0.362 1 78.56 29 ASP B O 1
ATOM 2731 N N . ILE B 1 30 ? 14.828 29.344 -2.334 1 83.38 30 ILE B N 1
ATOM 2732 C CA . ILE B 1 30 ? 13.656 29.891 -3.016 1 83.38 30 ILE B CA 1
ATOM 2733 C C . ILE B 1 30 ? 12.492 28.906 -2.902 1 83.38 30 ILE B C 1
ATOM 2735 O O . ILE B 1 30 ? 11.375 29.297 -2.559 1 83.38 30 ILE B O 1
ATOM 2739 N N . SER B 1 31 ? 12.766 27.672 -3.139 1 74.19 31 SER B N 1
ATOM 2740 C CA . SER B 1 31 ? 11.734 26.641 -3.078 1 74.19 31 SER B CA 1
ATOM 2741 C C . SER B 1 31 ? 11.148 26.531 -1.677 1 74.19 31 SER B C 1
ATOM 2743 O O . SER B 1 31 ? 9.938 26.391 -1.517 1 74.19 31 SER B O 1
ATOM 2745 N N . ARG B 1 32 ? 12.023 26.719 -0.757 1 68.62 32 ARG B N 1
ATOM 2746 C CA . ARG B 1 32 ? 11.641 26.609 0.647 1 68.62 32 ARG B CA 1
ATOM 2747 C C . ARG B 1 32 ? 10.695 27.75 1.04 1 68.62 32 ARG B C 1
ATOM 2749 O O . ARG B 1 32 ? 9.719 27.516 1.76 1 68.62 32 ARG B O 1
ATOM 2756 N N . HIS B 1 33 ? 10.945 28.938 0.5 1 73.81 33 HIS B N 1
ATOM 2757 C CA . HIS B 1 33 ? 10.234 30.125 0.975 1 73.81 33 HIS B CA 1
ATOM 2758 C C . HIS B 1 33 ? 9.125 30.516 0.008 1 73.81 33 HIS B C 1
ATOM 2760 O O . HIS B 1 33 ? 8.336 31.422 0.301 1 73.81 33 HIS B O 1
ATOM 2766 N N . PHE B 1 34 ? 9.031 29.844 -1.099 1 77.94 34 PHE B N 1
ATOM 2767 C CA . PHE B 1 34 ? 8.148 30.25 -2.188 1 77.94 34 PHE B CA 1
ATOM 2768 C C . PHE B 1 34 ? 6.703 30.344 -1.708 1 77.94 34 PHE B C 1
ATOM 2770 O O . PHE B 1 34 ? 5.98 31.281 -2.074 1 77.94 34 PHE B O 1
ATOM 2777 N N . HIS B 1 35 ? 6.398 29.469 -0.753 1 70.06 35 HIS B N 1
ATOM 2778 C CA . HIS B 1 35 ? 5.012 29.453 -0.301 1 70.06 35 HIS B CA 1
ATOM 2779 C C . HIS B 1 35 ? 4.891 29.969 1.131 1 70.06 35 HIS B C 1
ATOM 2781 O O . HIS B 1 35 ? 3.799 29.984 1.702 1 70.06 35 HIS B O 1
ATOM 2787 N N . ARG B 1 36 ? 5.973 30.438 1.66 1 64.81 36 ARG B N 1
ATOM 2788 C CA . ARG B 1 36 ? 5.992 30.891 3.045 1 64.81 36 ARG B CA 1
ATOM 2789 C C . ARG B 1 36 ? 6.023 32.406 3.115 1 64.81 36 ARG B C 1
ATOM 2791 O O . ARG B 1 36 ? 5.941 33 4.203 1 64.81 36 ARG B O 1
ATOM 2798 N N . THR B 1 37 ? 6.219 33.031 1.963 1 76.38 37 THR B N 1
ATOM 2799 C CA . THR B 1 37 ? 6.289 34.469 1.912 1 76.38 37 THR B CA 1
ATOM 2800 C C . THR B 1 37 ? 4.984 35.062 1.38 1 76.38 37 THR B C 1
ATOM 2802 O O . THR B 1 37 ? 4.207 34.375 0.728 1 76.38 37 THR B O 1
ATOM 2805 N N . SER B 1 38 ? 4.684 36.25 1.857 1 73.5 38 SER B N 1
ATOM 2806 C CA . SER B 1 38 ? 3.465 36.938 1.418 1 73.5 38 SER B CA 1
ATOM 2807 C C . SER B 1 38 ? 3.488 37.188 -0.084 1 73.5 38 SER B C 1
ATOM 2809 O O . SER B 1 38 ? 2.438 37.25 -0.726 1 73.5 38 SER B O 1
ATOM 2811 N N . ALA B 1 39 ? 4.719 37.375 -0.614 1 84.5 39 ALA B N 1
ATOM 2812 C CA . ALA B 1 39 ? 4.879 37.594 -2.051 1 84.5 39 ALA B CA 1
ATOM 2813 C C . ALA B 1 39 ? 6.25 37.125 -2.523 1 84.5 39 ALA B C 1
ATOM 2815 O O . ALA B 1 39 ? 7.199 37.031 -1.733 1 84.5 39 ALA B O 1
ATOM 2816 N N . VAL B 1 40 ? 6.262 36.688 -3.732 1 88.75 40 VAL B N 1
ATOM 2817 C CA . VAL B 1 40 ? 7.512 36.281 -4.348 1 88.75 40 VAL B CA 1
ATOM 2818 C C . VAL B 1 40 ? 7.844 37.188 -5.527 1 88.75 40 VAL B C 1
ATOM 2820 O O . VAL B 1 40 ? 7.027 37.344 -6.434 1 88.75 40 VAL B O 1
ATOM 2823 N N . LEU B 1 41 ? 9 37.844 -5.426 1 92.5 41 LEU B N 1
ATOM 2824 C CA . LEU B 1 41 ? 9.57 38.594 -6.535 1 92.5 41 LEU B CA 1
ATOM 2825 C C . LEU B 1 41 ? 10.742 37.844 -7.156 1 92.5 41 LEU B C 1
ATOM 2827 O O . LEU B 1 41 ? 11.719 37.531 -6.473 1 92.5 41 LEU B O 1
ATOM 2831 N N . ILE B 1 42 ? 10.531 37.469 -8.406 1 91.94 42 ILE B N 1
ATOM 2832 C CA . ILE B 1 42 ? 11.539 36.594 -8.977 1 91.94 42 ILE B CA 1
ATOM 2833 C C . ILE B 1 42 ? 11.883 37.062 -10.398 1 91.94 42 ILE B C 1
ATOM 2835 O O . ILE B 1 42 ? 11.008 37.5 -11.133 1 91.94 42 ILE B O 1
ATOM 2839 N N . ASP B 1 43 ? 13.219 37 -10.719 1 91.06 43 ASP B N 1
ATOM 2840 C CA . ASP B 1 43 ? 13.625 37.375 -12.07 1 91.06 43 ASP B CA 1
ATOM 2841 C C . ASP B 1 43 ? 13.594 36.156 -13 1 91.06 43 ASP B C 1
ATOM 2843 O O . ASP B 1 43 ? 13.461 35.031 -12.539 1 91.06 43 ASP B O 1
ATOM 2847 N N . ALA B 1 44 ? 13.719 36.375 -14.242 1 87.06 44 ALA B N 1
ATOM 2848 C CA . ALA B 1 44 ? 13.562 35.344 -15.266 1 87.06 44 ALA B CA 1
ATOM 2849 C C . ALA B 1 44 ? 14.625 34.25 -15.117 1 87.06 44 ALA B C 1
ATOM 2851 O O . ALA B 1 44 ? 14.336 33.062 -15.32 1 87.06 44 ALA B O 1
ATOM 2852 N N . SER B 1 45 ? 15.758 34.656 -14.75 1 85.56 45 SER B N 1
ATOM 2853 C CA . SER B 1 45 ? 16.859 33.688 -14.633 1 85.56 45 SER B CA 1
ATOM 2854 C C . SER B 1 45 ? 16.578 32.656 -13.547 1 85.56 45 SER B C 1
ATOM 2856 O O . SER B 1 45 ? 16.766 31.453 -13.766 1 85.56 45 SER B O 1
ATOM 2858 N N . MET B 1 46 ? 16.109 33.156 -12.422 1 87.5 46 MET B N 1
ATOM 2859 C CA . MET B 1 46 ? 15.805 32.25 -11.32 1 87.5 46 MET B CA 1
ATOM 2860 C C . MET B 1 46 ? 14.516 31.5 -11.578 1 87.5 46 MET B C 1
ATOM 2862 O O . MET B 1 46 ? 14.43 30.297 -11.305 1 87.5 46 MET B O 1
ATOM 2866 N N . ALA B 1 47 ? 13.547 32.094 -12.148 1 89.06 47 ALA B N 1
ATOM 2867 C CA . ALA B 1 47 ? 12.227 31.531 -12.398 1 89.06 47 ALA B CA 1
ATOM 2868 C C . ALA B 1 47 ? 12.312 30.359 -13.367 1 89.06 47 ALA B C 1
ATOM 2870 O O . ALA B 1 47 ? 11.578 29.375 -13.219 1 89.06 47 ALA B O 1
ATOM 2871 N N . SER B 1 48 ? 13.188 30.422 -14.289 1 85.69 48 SER B N 1
ATOM 2872 C CA . SER B 1 48 ? 13.312 29.406 -15.32 1 85.69 48 SER B CA 1
ATOM 2873 C C . SER B 1 48 ? 13.773 28.078 -14.734 1 85.69 48 SER B C 1
ATOM 2875 O O . SER B 1 48 ? 13.539 27.016 -15.32 1 85.69 48 SER B O 1
ATOM 2877 N N . GLN B 1 49 ? 14.297 28.234 -13.586 1 83.12 49 GLN B N 1
ATOM 2878 C CA . GLN B 1 49 ? 14.852 27.031 -12.961 1 83.12 49 GLN B CA 1
ATOM 2879 C C . GLN B 1 49 ? 13.906 26.5 -11.883 1 83.12 49 GLN B C 1
ATOM 2881 O O . GLN B 1 49 ? 14.203 25.484 -11.242 1 83.12 49 GLN B O 1
ATOM 2886 N N . LEU B 1 50 ? 12.906 27.266 -11.773 1 77.44 50 LEU B N 1
ATOM 2887 C CA . LEU B 1 50 ? 11.953 26.906 -10.734 1 77.44 50 LEU B CA 1
ATOM 2888 C C . LEU B 1 50 ? 10.773 26.141 -11.32 1 77.44 50 LEU B C 1
ATOM 2890 O O . LEU B 1 50 ? 10.375 26.391 -12.461 1 77.44 50 LEU B O 1
ATOM 2894 N N . SER B 1 51 ? 10.422 25.172 -10.719 1 67.38 51 SER B N 1
ATOM 2895 C CA . SER B 1 51 ? 9.156 24.5 -10.977 1 67.38 51 SER B CA 1
ATOM 2896 C C . SER B 1 51 ? 8.266 24.5 -9.734 1 67.38 51 SER B C 1
ATOM 2898 O O . SER B 1 51 ? 8.289 23.562 -8.945 1 67.38 51 SER B O 1
ATOM 2900 N N . PRO B 1 52 ? 7.676 25.703 -9.688 1 59.06 52 PRO B N 1
ATOM 2901 C CA . PRO B 1 52 ? 6.859 25.75 -8.477 1 59.06 52 PRO B CA 1
ATOM 2902 C C . PRO B 1 52 ? 5.754 24.703 -8.477 1 59.06 52 PRO B C 1
ATOM 2904 O O . PRO B 1 52 ? 5.152 24.422 -9.516 1 59.06 52 PRO B O 1
ATOM 2907 N N . GLY B 1 53 ? 5.855 23.875 -7.625 1 51.34 53 GLY B N 1
ATOM 2908 C CA . GLY B 1 53 ? 4.855 22.828 -7.504 1 51.34 53 GLY B CA 1
ATOM 2909 C C . GLY B 1 53 ? 3.439 23.359 -7.43 1 51.34 53 GLY B C 1
ATOM 2910 O O . GLY B 1 53 ? 2.568 22.938 -8.195 1 51.34 53 GLY B O 1
ATOM 2911 N N . LYS B 1 54 ? 3.037 24.25 -6.496 1 54.19 54 LYS B N 1
ATOM 2912 C CA . LYS B 1 54 ? 1.705 24.812 -6.27 1 54.19 54 LYS B CA 1
ATOM 2913 C C . LYS B 1 54 ? 1.629 26.25 -6.738 1 54.19 54 LYS B C 1
ATOM 2915 O O . LYS B 1 54 ? 2.584 27.016 -6.57 1 54.19 54 LYS B O 1
ATOM 2920 N N . ARG B 1 55 ? 0.46 26.547 -7.375 1 61.94 55 ARG B N 1
ATOM 2921 C CA . ARG B 1 55 ? 0.208 27.938 -7.734 1 61.94 55 ARG B CA 1
ATOM 2922 C C . ARG B 1 55 ? -0.067 28.781 -6.496 1 61.94 55 ARG B C 1
ATOM 2924 O O . ARG B 1 55 ? -0.637 28.281 -5.52 1 61.94 55 ARG B O 1
ATOM 2931 N N . ARG B 1 56 ? 0.516 29.812 -6.387 1 67.94 56 ARG B N 1
ATOM 2932 C CA . ARG B 1 56 ? 0.206 30.797 -5.355 1 67.94 56 ARG B CA 1
ATOM 2933 C C . ARG B 1 56 ? 0.046 32.188 -5.953 1 67.94 56 ARG B C 1
ATOM 2935 O O . ARG B 1 56 ? 0.558 32.469 -7.043 1 67.94 56 ARG B O 1
ATOM 2942 N N . ASP B 1 57 ? -0.778 32.906 -5.086 1 69.19 57 ASP B N 1
ATOM 2943 C CA . ASP B 1 57 ? -0.895 34.312 -5.461 1 69.19 57 ASP B CA 1
ATOM 2944 C C . ASP B 1 57 ? 0.375 35.094 -5.105 1 69.19 57 ASP B C 1
ATOM 2946 O O . ASP B 1 57 ? 1.229 34.594 -4.371 1 69.19 57 ASP B O 1
ATOM 2950 N N . ARG B 1 58 ? 0.527 36.188 -5.695 1 79.25 58 ARG B N 1
ATOM 2951 C CA . ARG B 1 58 ? 1.54 37.188 -5.398 1 79.25 58 ARG B CA 1
ATOM 2952 C C . ARG B 1 58 ? 2.934 36.688 -5.766 1 79.25 58 ARG B C 1
ATOM 2954 O O . ARG B 1 58 ? 3.875 36.844 -4.984 1 79.25 58 ARG B O 1
ATOM 2961 N N . VAL B 1 59 ? 2.832 35.969 -6.891 1 87.25 59 VAL B N 1
ATOM 2962 C CA . VAL B 1 59 ? 4.098 35.688 -7.551 1 87.25 59 VAL B CA 1
ATOM 2963 C C . VAL B 1 59 ? 4.309 36.656 -8.719 1 87.25 59 VAL B C 1
ATOM 2965 O O . VAL B 1 59 ? 3.475 36.719 -9.625 1 87.25 59 VAL B O 1
ATOM 2968 N N . PHE B 1 60 ? 5.422 37.406 -8.617 1 90.94 60 PHE B N 1
ATOM 2969 C CA . PHE B 1 60 ? 5.676 38.438 -9.617 1 90.94 60 PHE B CA 1
ATOM 2970 C C . PHE B 1 60 ? 7 38.188 -10.328 1 90.94 60 PHE B C 1
ATOM 2972 O O . PHE B 1 60 ? 8.062 38.188 -9.703 1 90.94 60 PHE B O 1
ATOM 2979 N N . LEU B 1 61 ? 6.859 37.906 -11.625 1 93.56 61 LEU B N 1
ATOM 2980 C CA . LEU B 1 61 ? 8.062 37.844 -12.453 1 93.56 61 LEU B CA 1
ATOM 2981 C C . LEU B 1 61 ? 8.531 39.219 -12.828 1 93.56 61 LEU B C 1
ATOM 2983 O O . LEU B 1 61 ? 7.754 40.031 -13.344 1 93.56 61 LEU B O 1
ATOM 2987 N N . LEU B 1 62 ? 9.781 39.469 -12.516 1 93.56 62 LEU B N 1
ATOM 2988 C CA . LEU B 1 62 ? 10.312 40.812 -12.758 1 93.56 62 LEU B CA 1
ATOM 2989 C C . LEU B 1 62 ? 11.336 40.781 -13.883 1 93.56 62 LEU B C 1
ATOM 2991 O O . LEU B 1 62 ? 12.195 39.906 -13.938 1 93.56 62 LEU B O 1
ATOM 2995 N N . ASP B 1 63 ? 11.188 41.688 -14.828 1 90.62 63 ASP B N 1
ATOM 2996 C CA . ASP B 1 63 ? 12.117 41.875 -15.945 1 90.62 63 ASP B CA 1
ATOM 2997 C C . ASP B 1 63 ? 12.578 43.344 -16.031 1 90.62 63 ASP B C 1
ATOM 2999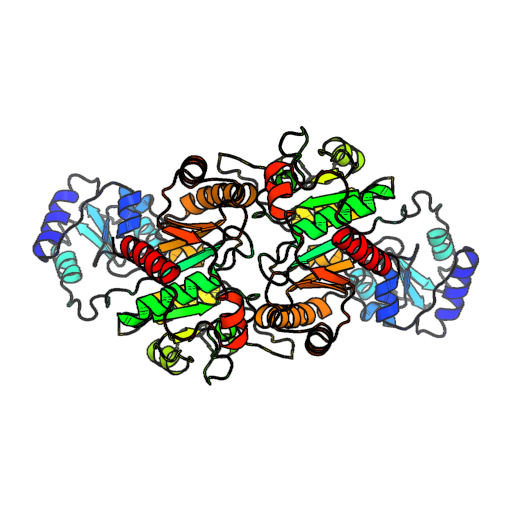 O O . ASP B 1 63 ? 11.914 44.219 -15.5 1 90.62 63 ASP B O 1
ATOM 3003 N N . SER B 1 64 ? 13.773 43.469 -16.641 1 88.81 64 SER B N 1
ATOM 3004 C CA . SER B 1 64 ? 14.305 44.812 -16.766 1 88.81 64 SER B CA 1
ATOM 3005 C C . SER B 1 64 ? 13.633 45.562 -17.922 1 88.81 64 SER B C 1
ATOM 3007 O O . SER B 1 64 ? 13.344 45 -18.969 1 88.81 64 SER B O 1
ATOM 3009 N N . ASP B 1 65 ? 13.391 46.781 -17.625 1 82.75 65 ASP B N 1
ATOM 3010 C CA . ASP B 1 65 ? 12.922 47.688 -18.672 1 82.75 65 ASP B CA 1
ATOM 3011 C C . ASP B 1 65 ? 14.047 48.031 -19.641 1 82.75 65 ASP B C 1
ATOM 3013 O O . ASP B 1 65 ? 15.188 48.25 -19.234 1 82.75 65 ASP B O 1
ATOM 3017 N N . PRO B 1 66 ? 13.883 48.062 -21.062 1 80.44 66 PRO B N 1
ATOM 3018 C CA . PRO B 1 66 ? 12.625 47.875 -21.781 1 80.44 66 PRO B CA 1
ATOM 3019 C C . PRO B 1 66 ? 12.328 46.406 -22.062 1 80.44 66 PRO B C 1
ATOM 3021 O O . PRO B 1 66 ? 13.258 45.594 -22.281 1 80.44 66 PRO B O 1
ATOM 3024 N N . GLY B 1 67 ? 11.016 45.906 -21.719 1 75.62 67 GLY B N 1
ATOM 3025 C CA . GLY B 1 67 ? 10.508 44.562 -21.891 1 75.62 67 GLY B CA 1
ATOM 3026 C C . GLY B 1 67 ? 10.859 43.969 -23.25 1 75.62 67 GLY B C 1
ATOM 3027 O O . GLY B 1 67 ? 11.859 44.344 -23.859 1 75.62 67 GLY B O 1
ATOM 3028 N N . PRO B 1 68 ? 10.531 42.938 -23.703 1 80.56 68 PRO B N 1
ATOM 3029 C CA . PRO B 1 68 ? 9.297 42.375 -23.156 1 80.56 68 PRO B CA 1
ATOM 3030 C C . PRO B 1 68 ? 9.539 41.5 -21.922 1 80.56 68 PRO B C 1
ATOM 3032 O O . PRO B 1 68 ? 10.664 41.031 -21.703 1 80.56 68 PRO B O 1
ATOM 3035 N N . SER B 1 69 ? 8.43 41.344 -21.062 1 81.94 69 SER B N 1
ATOM 3036 C CA . SER B 1 69 ? 8.484 40.375 -19.969 1 81.94 69 SER B CA 1
ATOM 3037 C C . SER B 1 69 ? 8.508 38.938 -20.484 1 81.94 69 SER B C 1
ATOM 3039 O O . SER B 1 69 ? 7.969 38.656 -21.547 1 81.94 69 SER B O 1
ATOM 3041 N N . ASP B 1 70 ? 9.281 38.094 -19.844 1 83.69 70 ASP B N 1
ATOM 3042 C CA . ASP B 1 70 ? 9.312 36.656 -20.188 1 83.69 70 ASP B CA 1
ATOM 3043 C C . ASP B 1 70 ? 8.016 35.969 -19.797 1 83.69 70 ASP B C 1
ATOM 3045 O O . ASP B 1 70 ? 7.949 35.312 -18.75 1 83.69 70 ASP B O 1
ATOM 3049 N N . TRP B 1 71 ? 7.004 36 -20.672 1 77.19 71 TRP B N 1
ATOM 3050 C CA . TRP B 1 71 ? 5.668 35.469 -20.375 1 77.19 71 TRP B CA 1
ATOM 3051 C C . TRP B 1 71 ? 5.68 33.969 -20.312 1 77.19 71 TRP B C 1
ATOM 3053 O O . TRP B 1 71 ? 4.918 33.375 -19.547 1 77.19 71 TRP B O 1
ATOM 3063 N N . LYS B 1 72 ? 6.5 33.406 -21.078 1 76.12 72 LYS B N 1
ATOM 3064 C CA . LYS B 1 72 ? 6.613 31.938 -21.031 1 76.12 72 LYS B CA 1
ATOM 3065 C C . LYS B 1 72 ? 7.031 31.453 -19.641 1 76.12 72 LYS B C 1
ATOM 3067 O O . LYS B 1 72 ? 6.426 30.531 -19.094 1 76.12 72 LYS B O 1
ATOM 3072 N N . THR B 1 73 ? 8.047 32.125 -19.156 1 83.88 73 THR B N 1
ATOM 3073 C CA . THR B 1 73 ? 8.531 31.781 -17.828 1 83.88 73 THR B CA 1
ATOM 3074 C C . THR B 1 73 ? 7.496 32.156 -16.766 1 83.88 73 THR B C 1
ATOM 3076 O O . THR B 1 73 ? 7.301 31.422 -15.797 1 83.88 73 THR B O 1
ATOM 3079 N N . ALA B 1 74 ? 6.797 33.25 -16.984 1 85.69 74 ALA B N 1
ATOM 3080 C CA . ALA B 1 74 ? 5.75 33.656 -16.062 1 85.69 74 ALA B CA 1
ATOM 3081 C C . ALA B 1 74 ? 4.656 32.594 -15.945 1 85.69 74 ALA B C 1
ATOM 3083 O O . ALA B 1 74 ? 4.211 32.281 -14.844 1 85.69 74 ALA B O 1
ATOM 3084 N N . MET B 1 75 ? 4.316 31.984 -17 1 75.81 75 MET B N 1
ATOM 3085 C CA . MET B 1 75 ? 3.285 30.953 -17.016 1 75.81 75 MET B CA 1
ATOM 3086 C C . MET B 1 75 ? 3.789 29.656 -16.375 1 75.81 75 MET B C 1
ATOM 3088 O O . MET B 1 75 ? 3.055 29.016 -15.625 1 75.81 75 MET B O 1
ATOM 3092 N N . LYS B 1 76 ? 4.988 29.422 -16.688 1 76.44 76 LYS B N 1
ATOM 3093 C CA . LYS B 1 76 ? 5.594 28.203 -16.156 1 76.44 76 LYS B CA 1
ATOM 3094 C C . LYS B 1 76 ? 5.559 28.188 -14.633 1 76.44 76 LYS B C 1
ATOM 3096 O O . LYS B 1 76 ? 5.281 27.141 -14.023 1 76.44 76 LYS B O 1
ATOM 3101 N N . ILE B 1 77 ? 5.75 29.422 -14.031 1 80.44 77 ILE B N 1
ATOM 3102 C CA . ILE B 1 77 ? 5.832 29.453 -12.57 1 80.44 77 ILE B CA 1
ATOM 3103 C C . ILE B 1 77 ? 4.516 29.969 -12 1 80.44 77 ILE B C 1
ATOM 3105 O O . ILE B 1 77 ? 4.426 30.281 -10.805 1 80.44 77 ILE B O 1
ATOM 3109 N N . HIS B 1 78 ? 3.525 30.141 -12.836 1 78 78 HIS B N 1
ATOM 3110 C CA . HIS B 1 78 ? 2.201 30.625 -12.453 1 78 78 HIS B CA 1
ATOM 3111 C C . HIS B 1 78 ? 2.283 31.984 -11.781 1 78 78 HIS B C 1
ATOM 3113 O O . HIS B 1 78 ? 1.676 32.219 -10.727 1 78 78 HIS B O 1
ATOM 3119 N N . ALA B 1 79 ? 3.033 32.812 -12.398 1 86.12 79 ALA B N 1
ATOM 3120 C CA . ALA B 1 79 ? 3.139 34.188 -11.867 1 86.12 79 ALA B CA 1
ATOM 3121 C C . ALA B 1 79 ? 1.808 34.906 -11.977 1 86.12 79 ALA B C 1
ATOM 3123 O O . ALA B 1 79 ? 1.102 34.781 -12.977 1 86.12 79 ALA B O 1
ATOM 3124 N N . GLU B 1 80 ? 1.525 35.562 -10.805 1 80.31 80 GLU B N 1
ATOM 3125 C CA . GLU B 1 80 ? 0.334 36.406 -10.836 1 80.31 80 GLU B CA 1
ATOM 3126 C C . GLU B 1 80 ? 0.464 37.5 -11.883 1 80.31 80 GLU B C 1
ATOM 3128 O O . GLU B 1 80 ? -0.495 37.781 -12.602 1 80.31 80 GLU B O 1
ATOM 3133 N N . GLN B 1 81 ? 1.612 38.125 -11.945 1 83.94 81 GLN B N 1
ATOM 3134 C CA . GLN B 1 81 ? 1.9 39.156 -12.914 1 83.94 81 GLN B CA 1
ATOM 3135 C C . GLN B 1 81 ? 3.375 39.156 -13.312 1 83.94 81 GLN B C 1
ATOM 3137 O O . GLN B 1 81 ? 4.227 38.719 -12.539 1 83.94 81 GLN B O 1
ATOM 3142 N N . ALA B 1 82 ? 3.592 39.469 -14.586 1 91.81 82 ALA B N 1
ATOM 3143 C CA . ALA B 1 82 ? 4.938 39.812 -15.039 1 91.81 82 ALA B CA 1
ATOM 3144 C C . ALA B 1 82 ? 5.086 41.312 -15.203 1 91.81 82 ALA B C 1
ATOM 3146 O O . ALA B 1 82 ? 4.215 41.969 -15.773 1 91.81 82 ALA B O 1
ATOM 3147 N N . MET B 1 83 ? 6.191 41.875 -14.562 1 90.5 83 MET B N 1
ATOM 3148 C CA . MET B 1 83 ? 6.289 43.312 -14.523 1 90.5 83 MET B CA 1
ATOM 3149 C C . MET B 1 83 ? 7.684 43.781 -14.93 1 90.5 83 MET B C 1
ATOM 3151 O O . MET B 1 83 ? 8.672 43.094 -14.672 1 90.5 83 MET B O 1
ATOM 3155 N N . LEU B 1 84 ? 7.703 44.906 -15.578 1 90.62 84 LEU B N 1
ATOM 3156 C CA . LEU B 1 84 ? 8.953 45.562 -15.977 1 90.62 84 LEU B CA 1
ATOM 3157 C C . LEU B 1 84 ? 9.359 46.625 -14.953 1 90.62 84 LEU B C 1
ATOM 3159 O O . LEU B 1 84 ? 8.555 47.5 -14.602 1 90.62 84 LEU B O 1
ATOM 3163 N N . LEU B 1 85 ? 10.555 46.469 -14.453 1 90.56 85 LEU B N 1
ATOM 3164 C CA . LEU B 1 85 ? 11.07 47.5 -13.57 1 90.56 85 LEU B CA 1
ATOM 3165 C C . LEU B 1 85 ? 12.148 48.344 -14.258 1 90.56 85 LEU B C 1
ATOM 3167 O O . LEU B 1 85 ? 12.922 47.812 -15.055 1 90.56 85 LEU B O 1
ATOM 3171 N N . PRO B 1 86 ? 12.227 49.656 -14.039 1 89.62 86 PRO B N 1
ATOM 3172 C CA . PRO B 1 86 ? 11.469 50.438 -13.047 1 89.62 86 PRO B CA 1
ATOM 3173 C C . PRO B 1 86 ? 10.117 50.906 -13.57 1 89.62 86 PRO B C 1
ATOM 3175 O O . PRO B 1 86 ? 9.32 51.469 -12.82 1 89.62 86 PRO B O 1
ATOM 3178 N N . ALA B 1 87 ? 9.734 50.625 -14.781 1 90.69 87 ALA B N 1
ATOM 3179 C CA . ALA B 1 87 ? 8.57 51.188 -15.445 1 90.69 87 ALA B CA 1
ATOM 3180 C C . ALA B 1 87 ? 7.289 50.875 -14.68 1 90.69 87 ALA B C 1
ATOM 3182 O O . ALA B 1 87 ? 6.363 51.688 -14.641 1 90.69 87 ALA B O 1
ATOM 3183 N N . GLN B 1 88 ? 7.223 49.781 -14.102 1 90.69 88 GLN B N 1
ATOM 3184 C CA . GLN B 1 88 ? 6 49.344 -13.438 1 90.69 88 GLN B CA 1
ATOM 3185 C C . GLN B 1 88 ? 6.215 49.188 -11.938 1 90.69 88 GLN B C 1
ATOM 3187 O O . GLN B 1 88 ? 5.59 48.344 -11.305 1 90.69 88 GLN B O 1
ATOM 3192 N N . ALA B 1 89 ? 7.129 49.969 -11.414 1 91.75 89 ALA B N 1
ATOM 3193 C CA . ALA B 1 89 ? 7.43 49.906 -9.992 1 91.75 89 ALA B CA 1
ATOM 3194 C C . ALA B 1 89 ? 6.207 50.281 -9.156 1 91.75 89 ALA B C 1
ATOM 3196 O O . ALA B 1 89 ? 5.938 49.656 -8.125 1 91.75 89 ALA B O 1
ATOM 3197 N N . GLY B 1 90 ? 5.477 51.312 -9.539 1 87.94 90 GLY B N 1
ATOM 3198 C CA . GLY B 1 90 ? 4.262 51.719 -8.844 1 87.94 90 GLY B CA 1
ATOM 3199 C C . GLY B 1 90 ? 3.209 50.625 -8.828 1 87.94 90 GLY B C 1
ATOM 3200 O O . GLY B 1 90 ? 2.572 50.375 -7.801 1 87.94 90 GLY B O 1
ATOM 3201 N N . GLU B 1 91 ? 3.016 50 -9.953 1 87.94 91 GLU B N 1
ATOM 3202 C CA . GLU B 1 91 ? 2.068 48.906 -10.055 1 87.94 91 GLU B CA 1
ATOM 3203 C C . GLU B 1 91 ? 2.465 47.75 -9.141 1 87.94 91 GLU B C 1
ATOM 3205 O O . GLU B 1 91 ? 1.611 47.156 -8.477 1 87.94 91 GLU B O 1
ATOM 3210 N N . LEU B 1 92 ? 3.74 47.438 -9.133 1 90.88 92 LEU B N 1
ATOM 3211 C CA . LEU B 1 92 ? 4.238 46.406 -8.242 1 90.88 92 LEU B CA 1
ATOM 3212 C C . LEU B 1 92 ? 4.016 46.75 -6.785 1 90.88 92 LEU B C 1
ATOM 3214 O O . LEU B 1 92 ? 3.562 45.938 -5.992 1 90.88 92 LEU B O 1
ATOM 3218 N N . LEU B 1 93 ? 4.297 48 -6.461 1 85.81 93 LEU B N 1
ATOM 3219 C CA . LEU B 1 93 ? 4.098 48.438 -5.09 1 85.81 93 LEU B CA 1
ATOM 3220 C C . LEU B 1 93 ? 2.627 48.344 -4.695 1 85.81 93 LEU B C 1
ATOM 3222 O O . LEU B 1 93 ? 2.307 47.906 -3.59 1 85.81 93 LEU B O 1
ATOM 3226 N N . SER B 1 94 ? 1.735 48.75 -5.559 1 81.88 94 SER B N 1
ATOM 3227 C CA . SER B 1 94 ? 0.301 48.625 -5.32 1 81.88 94 SER B CA 1
ATOM 3228 C C . SER B 1 94 ? -0.116 47.188 -5.152 1 81.88 94 SER B C 1
ATOM 3230 O O . SER B 1 94 ? -0.911 46.844 -4.27 1 81.88 94 SER B O 1
ATOM 3232 N N . ALA B 1 95 ? 0.409 46.406 -6.004 1 81.25 95 ALA B N 1
ATOM 3233 C CA . ALA B 1 95 ? 0.1 44.969 -5.938 1 81.25 95 ALA B CA 1
ATOM 3234 C C . ALA B 1 95 ? 0.587 44.375 -4.621 1 81.25 95 ALA B C 1
ATOM 3236 O O . ALA B 1 95 ? -0.084 43.5 -4.039 1 81.25 95 ALA B O 1
ATOM 3237 N N . LEU B 1 96 ? 1.729 44.781 -4.219 1 81.44 96 LEU B N 1
ATOM 3238 C CA . LEU B 1 96 ? 2.297 44.281 -2.967 1 81.44 96 LEU B CA 1
ATOM 3239 C C . LEU B 1 96 ? 1.548 44.875 -1.77 1 81.44 96 LEU B C 1
ATOM 3241 O O . LEU B 1 96 ? 1.527 44.25 -0.696 1 81.44 96 LEU B O 1
ATOM 3245 N N . GLY B 1 97 ? 1.016 46.125 -1.899 1 69.19 97 GLY B N 1
ATOM 3246 C CA . GLY B 1 97 ? 0.321 46.812 -0.833 1 69.19 97 GLY B CA 1
ATOM 3247 C C . GLY B 1 97 ? -1.117 46.375 -0.659 1 69.19 97 GLY B C 1
ATOM 3248 O O . GLY B 1 97 ? -1.797 46.781 0.278 1 69.19 97 GLY B O 1
ATOM 3249 N N . ARG B 1 98 ? -1.756 46 -1.745 1 61.03 98 ARG B N 1
ATOM 3250 C CA . ARG B 1 98 ? -3.119 45.5 -1.595 1 61.03 98 ARG B CA 1
ATOM 3251 C C . ARG B 1 98 ? -3.305 44.812 -0.246 1 61.03 98 ARG B C 1
ATOM 3253 O O . ARG B 1 98 ? -2.379 44.156 0.268 1 61.03 98 ARG B O 1
ATOM 3260 N N . ASP B 1 99 ? -4.254 45.531 0.66 1 49.81 99 ASP B N 1
ATOM 3261 C CA . ASP B 1 99 ? -4.598 45 1.967 1 49.81 99 ASP B CA 1
ATOM 3262 C C . ASP B 1 99 ? -4.559 43.469 1.944 1 49.81 99 ASP B C 1
ATOM 3264 O O . ASP B 1 99 ? -5.047 42.844 0.999 1 49.81 99 ASP B O 1
ATOM 3268 N N . ASP B 1 100 ? -3.535 43.219 2.463 1 46.84 100 ASP B N 1
ATOM 3269 C CA . ASP B 1 100 ? -3.438 41.812 2.84 1 46.84 100 ASP B CA 1
ATOM 3270 C C . ASP B 1 100 ? -4.75 41.312 3.443 1 46.84 100 ASP B C 1
ATOM 3272 O O . ASP B 1 100 ? -4.742 40.469 4.352 1 46.84 100 ASP B O 1
ATOM 3276 N N . LYS B 1 101 ? -5.844 42.156 3.363 1 42.22 101 LYS B N 1
ATOM 3277 C CA . LYS B 1 101 ? -6.867 41.469 4.141 1 42.22 101 LYS B CA 1
ATOM 3278 C C . LYS B 1 101 ? -6.523 40 4.316 1 42.22 101 LYS B C 1
ATOM 3280 O O . LYS B 1 101 ? -6.664 39.438 5.41 1 42.22 101 LYS B O 1
ATOM 3285 N N . GLN B 1 102 ? -6.996 39.312 3.342 1 37.66 102 GLN B N 1
ATOM 3286 C CA . GLN B 1 102 ? -6.805 37.906 3.611 1 37.66 102 GLN B CA 1
ATOM 3287 C C . GLN B 1 102 ? -5.324 37.531 3.6 1 37.66 102 GLN B C 1
ATOM 3289 O O . GLN B 1 102 ? -4.727 37.375 2.531 1 37.66 102 GLN B O 1
ATOM 3294 N N . LEU B 1 103 ? -4.449 38.5 4.141 1 37.44 103 LEU B N 1
ATOM 3295 C CA . LEU B 1 103 ? -3.176 37.844 4.461 1 37.44 103 LEU B CA 1
ATOM 3296 C C . LEU B 1 103 ? -3.291 36.344 4.383 1 37.44 103 LEU B C 1
ATOM 3298 O O . LEU B 1 103 ? -4.277 35.75 4.84 1 37.44 103 LEU B O 1
ATOM 3302 N N . PRO B 1 104 ? -2.742 35.906 3.432 1 37.41 104 PRO B N 1
ATOM 3303 C CA . PRO B 1 104 ? -2.93 34.438 3.537 1 37.41 104 PRO B CA 1
ATOM 3304 C C . PRO B 1 104 ? -2.938 33.969 4.984 1 37.41 104 PRO B C 1
ATOM 3306 O O . PRO B 1 104 ? -2.107 34.375 5.789 1 37.41 104 PRO B O 1
ATOM 3309 N N . VAL B 1 105 ? -4 34.094 5.91 1 39.84 105 VAL B N 1
ATOM 3310 C CA . VAL B 1 105 ? -4.121 33.188 7.039 1 39.84 105 VAL B CA 1
ATOM 3311 C C . VAL B 1 105 ? -2.961 32.188 7.027 1 39.84 105 VAL B C 1
ATOM 3313 O O . VAL B 1 105 ? -2.566 31.703 5.969 1 39.84 105 VAL B O 1
ATOM 3316 N N . ALA B 1 106 ? -1.906 32.469 7.863 1 47.28 106 ALA B N 1
ATOM 3317 C CA . ALA B 1 106 ? -0.876 31.453 8.109 1 47.28 106 ALA B CA 1
ATOM 3318 C C . ALA B 1 106 ? -1.285 30.094 7.531 1 47.28 106 ALA B C 1
ATOM 3320 O O . ALA B 1 106 ? -2.318 29.547 7.91 1 47.28 106 ALA B O 1
ATOM 3321 N N . SER B 1 107 ? -1.136 30.016 6.281 1 60.16 107 SER B N 1
ATOM 3322 C CA . SER B 1 107 ? -1.517 28.797 5.574 1 60.16 107 SER B CA 1
ATOM 3323 C C . SER B 1 107 ? -1.186 27.547 6.398 1 60.16 107 SER B C 1
ATOM 3325 O O . SER B 1 107 ? -0.147 27.5 7.062 1 60.16 107 SER B O 1
ATOM 3327 N N . GLY B 1 108 ? -2.145 26.969 6.918 1 81.38 108 GLY B N 1
ATOM 3328 C CA . GLY B 1 108 ? -1.991 25.734 7.66 1 81.38 108 GLY B CA 1
ATOM 3329 C C . GLY B 1 108 ? -0.995 24.781 7.027 1 81.38 108 GLY B C 1
ATOM 3330 O O . GLY B 1 108 ? -0.664 24.906 5.848 1 81.38 108 GLY B O 1
ATOM 3331 N N . HIS B 1 109 ? -0.2 24.188 7.82 1 90.94 109 HIS B N 1
ATOM 3332 C CA . HIS B 1 109 ? 0.712 23.156 7.355 1 90.94 109 HIS B CA 1
ATOM 3333 C C . HIS B 1 109 ? -0.053 21.938 6.832 1 90.94 109 HIS B C 1
ATOM 3335 O O . HIS B 1 109 ? -1.096 21.578 7.383 1 90.94 109 HIS B O 1
ATOM 3341 N N . VAL B 1 110 ? 0.424 21.438 5.719 1 94.62 110 VAL B N 1
ATOM 3342 C CA . VAL B 1 110 ? -0.053 20.156 5.219 1 94.62 110 VAL B CA 1
ATOM 3343 C C . VAL B 1 110 ? 1.034 19.094 5.391 1 94.62 110 VAL B C 1
ATOM 3345 O O . VAL B 1 110 ? 2.039 19.109 4.672 1 94.62 110 VAL B O 1
ATOM 3348 N N . ILE B 1 111 ? 0.811 18.188 6.332 1 97.06 111 ILE B N 1
ATOM 3349 C CA . ILE B 1 111 ? 1.812 17.172 6.668 1 97.06 111 ILE B CA 1
ATOM 3350 C C . ILE B 1 111 ? 1.35 15.805 6.18 1 97.06 111 ILE B C 1
ATOM 3352 O O . ILE B 1 111 ? 0.345 15.273 6.656 1 97.06 111 ILE B O 1
ATOM 3356 N N . GLY B 1 112 ? 2.041 15.273 5.172 1 97.44 112 GLY B N 1
ATOM 3357 C CA . GLY B 1 112 ? 1.799 13.898 4.773 1 97.44 112 GLY B CA 1
ATOM 3358 C C . GLY B 1 112 ? 2.543 12.891 5.625 1 97.44 112 GLY B C 1
ATOM 3359 O O . GLY B 1 112 ? 3.688 13.125 6.023 1 97.44 112 GLY B O 1
ATOM 3360 N N . VAL B 1 113 ? 1.92 11.773 5.957 1 97.81 113 VAL B N 1
ATOM 3361 C CA . VAL B 1 113 ? 2.553 10.672 6.668 1 97.81 113 VAL B CA 1
ATOM 3362 C C . VAL B 1 113 ? 2.438 9.391 5.844 1 97.81 113 VAL B C 1
ATOM 3364 O O . VAL B 1 113 ? 1.336 8.984 5.461 1 97.81 113 VAL B O 1
ATOM 3367 N N . ALA B 1 114 ? 3.545 8.781 5.559 1 96.19 114 ALA B N 1
ATOM 3368 C CA . ALA B 1 114 ? 3.557 7.566 4.754 1 96.19 114 ALA B CA 1
ATOM 3369 C C . ALA B 1 114 ? 4.539 6.543 5.32 1 96.19 114 ALA B C 1
ATOM 3371 O O . ALA B 1 114 ? 5.617 6.906 5.797 1 96.19 114 ALA B O 1
ATOM 3372 N N . GLY B 1 115 ? 4.113 5.297 5.285 1 95.44 115 GLY B N 1
ATOM 3373 C CA . GLY B 1 115 ? 5.062 4.219 5.52 1 95.44 115 GLY B CA 1
ATOM 3374 C C . GLY B 1 115 ? 5.844 3.828 4.277 1 95.44 115 GLY B C 1
ATOM 3375 O O . GLY B 1 115 ? 5.312 3.873 3.166 1 95.44 115 GLY B O 1
ATOM 3376 N N . VAL B 1 116 ? 7.051 3.363 4.477 1 93.62 116 VAL B N 1
ATOM 3377 C CA . VAL B 1 116 ? 7.863 2.973 3.328 1 93.62 116 VAL B CA 1
ATOM 3378 C C . VAL B 1 116 ? 7.516 1.547 2.91 1 93.62 116 VAL B C 1
ATOM 3380 O O . VAL B 1 116 ? 7.836 1.124 1.796 1 93.62 116 VAL B O 1
ATOM 3383 N N . VAL B 1 117 ? 6.973 0.773 3.812 1 90.81 117 VAL B N 1
ATOM 3384 C CA . VAL B 1 117 ? 6.391 -0.546 3.584 1 90.81 117 VAL B CA 1
ATOM 3385 C C . VAL B 1 117 ? 5.078 -0.674 4.355 1 90.81 117 VAL B C 1
ATOM 3387 O O . VAL B 1 117 ? 4.688 0.242 5.086 1 90.81 117 VAL B O 1
ATOM 3390 N N . GLY B 1 118 ? 4.387 -1.75 4.113 1 88 118 GLY B N 1
ATOM 3391 C CA . GLY B 1 118 ? 3.146 -1.959 4.84 1 88 118 GLY B CA 1
ATOM 3392 C C . GLY B 1 118 ? 3.361 -2.254 6.312 1 88 118 GLY B C 1
ATOM 3393 O O . GLY B 1 118 ? 4.363 -2.863 6.691 1 88 118 GLY B O 1
ATOM 3394 N N . GLY B 1 119 ? 2.463 -1.746 7.129 1 88.75 119 GLY B N 1
ATOM 3395 C CA . GLY B 1 119 ? 2.43 -2.123 8.531 1 88.75 119 GLY B CA 1
ATOM 3396 C C . GLY B 1 119 ? 3.441 -1.37 9.375 1 88.75 119 GLY B C 1
ATOM 3397 O O . GLY B 1 119 ? 3.879 -1.864 10.414 1 88.75 119 GLY B O 1
ATOM 3398 N N . THR B 1 120 ? 3.816 -0.261 8.992 1 92.12 120 THR B N 1
ATOM 3399 C CA . THR B 1 120 ? 4.84 0.501 9.695 1 92.12 120 THR B CA 1
ATOM 3400 C C . THR B 1 120 ? 4.25 1.201 10.914 1 92.12 120 THR B C 1
ATOM 3402 O O . THR B 1 120 ? 4.984 1.63 11.805 1 92.12 120 THR B O 1
ATOM 3405 N N . GLY B 1 121 ? 2.986 1.402 10.922 1 93.12 121 GLY B N 1
ATOM 3406 C CA . GLY B 1 121 ? 2.35 2.244 11.922 1 93.12 121 GLY B CA 1
ATOM 3407 C C . GLY B 1 121 ? 2.141 3.672 11.453 1 93.12 121 GLY B C 1
ATOM 3408 O O . GLY B 1 121 ? 1.896 4.566 12.266 1 93.12 121 GLY B O 1
ATOM 3409 N N . ALA B 1 122 ? 2.205 3.896 10.18 1 95.94 122 ALA B N 1
ATOM 3410 C CA . ALA B 1 122 ? 2.09 5.234 9.609 1 95.94 122 ALA B CA 1
ATOM 3411 C C . ALA B 1 122 ? 0.734 5.855 9.938 1 95.94 122 ALA B C 1
ATOM 3413 O O . ALA B 1 122 ? 0.656 7.027 10.32 1 95.94 122 ALA B O 1
ATOM 3414 N N . SER B 1 123 ? -0.345 5.07 9.828 1 96.44 123 SER B N 1
ATOM 3415 C CA . SER B 1 123 ? -1.675 5.594 10.117 1 96.44 123 SER B CA 1
ATOM 3416 C C . SER B 1 123 ? -1.81 5.969 11.594 1 96.44 123 SER B C 1
ATOM 3418 O O . SER B 1 123 ? -2.381 7.012 11.922 1 96.44 123 SER B O 1
ATOM 3420 N N . THR B 1 124 ? -1.324 5.129 12.469 1 95.94 124 THR B N 1
ATOM 3421 C CA . THR B 1 124 ? -1.348 5.414 13.898 1 95.94 124 THR B CA 1
ATOM 3422 C C . THR B 1 124 ? -0.543 6.676 14.211 1 95.94 124 THR B C 1
ATOM 3424 O O . THR B 1 124 ? -0.973 7.512 15.008 1 95.94 124 THR B O 1
ATOM 3427 N N . PHE B 1 125 ? 0.589 6.781 13.555 1 97.69 125 PHE B N 1
ATOM 3428 C CA . PHE B 1 125 ? 1.425 7.957 13.773 1 97.69 125 PHE B CA 1
ATOM 3429 C C . PHE B 1 125 ? 0.742 9.211 13.25 1 97.69 125 PHE B C 1
ATOM 3431 O O . PHE B 1 125 ? 0.792 10.266 13.883 1 97.69 125 PHE B O 1
ATOM 3438 N N . ALA B 1 126 ? 0.133 9.141 12.062 1 98.25 126 ALA B N 1
ATOM 3439 C CA . ALA B 1 126 ? -0.619 10.266 11.508 1 98.25 126 ALA B CA 1
ATOM 3440 C C . ALA B 1 126 ? -1.709 10.727 12.469 1 98.25 126 ALA B C 1
ATOM 3442 O O . ALA B 1 126 ? -1.872 11.93 12.703 1 98.25 126 ALA B O 1
ATOM 3443 N N . ALA B 1 127 ? -2.432 9.789 13.008 1 98.25 127 ALA B N 1
ATOM 3444 C CA . ALA B 1 127 ? -3.484 10.094 13.977 1 98.25 127 ALA B CA 1
ATOM 3445 C C . ALA B 1 127 ? -2.908 10.758 15.219 1 98.25 127 ALA B C 1
ATOM 3447 O O . ALA B 1 127 ? -3.461 11.742 15.719 1 98.25 127 ALA B O 1
ATOM 3448 N N . ALA B 1 128 ? -1.802 10.25 15.703 1 98.06 128 ALA B N 1
ATOM 3449 C CA . ALA B 1 128 ? -1.146 10.82 16.875 1 98.06 128 ALA B CA 1
ATOM 3450 C C . ALA B 1 128 ? -0.682 12.25 16.594 1 98.06 128 ALA B C 1
ATOM 3452 O O . ALA B 1 128 ? -0.845 13.133 17.438 1 98.06 128 ALA B O 1
ATOM 3453 N N . LEU B 1 129 ? -0.146 12.398 15.445 1 98.25 129 LEU B N 1
ATOM 3454 C CA . LEU B 1 129 ? 0.33 13.719 15.047 1 98.25 129 LEU B CA 1
ATOM 3455 C C . LEU B 1 129 ? -0.82 14.719 14.992 1 98.25 129 LEU B C 1
ATOM 3457 O O . LEU B 1 129 ? -0.691 15.844 15.477 1 98.25 129 LEU B O 1
ATOM 3461 N N . ALA B 1 130 ? -1.916 14.312 14.414 1 98.38 130 ALA B N 1
ATOM 3462 C CA . ALA B 1 130 ? -3.102 15.164 14.336 1 98.38 130 ALA B CA 1
ATOM 3463 C C . ALA B 1 130 ? -3.611 15.516 15.734 1 98.38 130 ALA B C 1
ATOM 3465 O O . ALA B 1 130 ? -3.932 16.672 16 1 98.38 130 ALA B O 1
ATOM 3466 N N . LYS B 1 131 ? -3.66 14.523 16.594 1 97.88 131 LYS B N 1
ATOM 3467 C CA . LYS B 1 131 ? -4.105 14.758 17.953 1 97.88 131 LYS B CA 1
ATOM 3468 C C . LYS B 1 131 ? -3.193 15.75 18.672 1 97.88 131 LYS B C 1
ATOM 3470 O O . LYS B 1 131 ? -3.67 16.672 19.344 1 97.88 131 LYS B O 1
ATOM 3475 N N . ARG B 1 132 ? -1.943 15.492 18.484 1 97.25 132 ARG B N 1
ATOM 3476 C CA . ARG B 1 132 ? -0.979 16.375 19.125 1 97.25 132 ARG B CA 1
ATOM 3477 C C . ARG B 1 132 ? -1.098 17.797 18.609 1 97.25 132 ARG B C 1
ATOM 3479 O O . ARG B 1 132 ? -1.073 18.75 19.375 1 97.25 132 ARG B O 1
ATOM 3486 N N . ARG B 1 133 ? -1.254 17.969 17.359 1 96.25 133 ARG B N 1
ATOM 3487 C CA . ARG B 1 133 ? -1.336 19.281 16.719 1 96.25 133 ARG B CA 1
ATOM 3488 C C . ARG B 1 133 ? -2.646 19.969 17.078 1 96.25 133 ARG B C 1
ATOM 3490 O O . ARG B 1 133 ? -2.688 21.203 17.219 1 96.25 133 ARG B O 1
ATOM 3497 N N . ALA B 1 134 ? -3.676 19.234 17.234 1 96.19 134 ALA B N 1
ATOM 3498 C CA . ALA B 1 134 ? -5.012 19.766 17.516 1 96.19 134 ALA B CA 1
ATOM 3499 C C . ALA B 1 134 ? -5.055 20.469 18.859 1 96.19 134 ALA B C 1
ATOM 3501 O O . ALA B 1 134 ? -5.992 21.219 19.156 1 96.19 134 ALA B O 1
ATOM 3502 N N . GLU B 1 135 ? -4.094 20.203 19.672 1 94.44 135 GLU B N 1
ATOM 3503 C CA . GLU B 1 135 ? -4.008 20.875 20.969 1 94.44 135 GLU B CA 1
ATOM 3504 C C . GLU B 1 135 ? -3.773 22.375 20.797 1 94.44 135 GLU B C 1
ATOM 3506 O O . GLU B 1 135 ? -4.086 23.172 21.688 1 94.44 135 GLU B O 1
ATOM 3511 N N . SER B 1 136 ? -3.227 22.797 19.609 1 92.69 136 SER B N 1
ATOM 3512 C CA . SER B 1 136 ? -2.83 24.203 19.438 1 92.69 136 SER B CA 1
ATOM 3513 C C . SER B 1 136 ? -3.547 24.828 18.25 1 92.69 136 SER B C 1
ATOM 3515 O O . SER B 1 136 ? -3.754 26.047 18.234 1 92.69 136 SER B O 1
ATOM 3517 N N . VAL B 1 137 ? -3.83 24.078 17.266 1 92.31 137 VAL B N 1
ATOM 3518 C CA . VAL B 1 137 ? -4.379 24.609 16.031 1 92.31 137 VAL B CA 1
ATOM 3519 C C . VAL B 1 137 ? -5.477 23.688 15.508 1 92.31 137 VAL B C 1
ATOM 3521 O O . VAL B 1 137 ? -5.418 22.469 15.703 1 92.31 137 VAL B O 1
ATOM 3524 N N . THR B 1 138 ? -6.5 24.297 14.883 1 93.88 138 THR B N 1
ATOM 3525 C CA . THR B 1 138 ? -7.492 23.469 14.203 1 93.88 138 THR B CA 1
ATOM 3526 C C . THR B 1 138 ? -6.82 22.516 13.219 1 93.88 138 THR B C 1
ATOM 3528 O O . THR B 1 138 ? -6.078 22.953 12.336 1 93.88 138 THR B O 1
ATOM 3531 N N . THR B 1 139 ? -7.047 21.219 13.43 1 97.38 139 THR B N 1
ATOM 3532 C CA . THR B 1 139 ? -6.336 20.219 12.648 1 97.38 139 THR B CA 1
ATOM 3533 C C . THR B 1 139 ? -7.312 19.219 12.023 1 97.38 139 THR B C 1
ATOM 3535 O O . THR B 1 139 ? -8.234 18.75 12.68 1 97.38 139 THR B O 1
ATOM 3538 N N . VAL B 1 140 ? -7.133 19 10.711 1 98 140 VAL B N 1
ATOM 3539 C CA . VAL B 1 140 ? -7.918 18.016 9.969 1 98 140 VAL B CA 1
ATOM 3540 C C . VAL B 1 140 ? -7.047 16.812 9.625 1 98 140 VAL B C 1
ATOM 3542 O O . VAL B 1 140 ? -5.93 16.969 9.125 1 98 140 VAL B O 1
ATOM 3545 N N . LEU B 1 141 ? -7.504 15.594 10.016 1 98.69 141 LEU B N 1
ATOM 3546 C CA . LEU B 1 141 ? -6.879 14.344 9.586 1 98.69 141 LEU B CA 1
ATOM 3547 C C . LEU B 1 141 ? -7.598 13.766 8.375 1 98.69 141 LEU B C 1
ATOM 3549 O O . LEU B 1 141 ? -8.797 13.469 8.445 1 98.69 141 LEU B O 1
ATOM 3553 N N . ILE B 1 142 ? -6.852 13.602 7.27 1 98.12 142 ILE B N 1
ATOM 3554 C CA . ILE B 1 142 ? -7.41 13.078 6.027 1 98.12 142 ILE B CA 1
ATOM 3555 C C . ILE B 1 142 ? -6.938 11.641 5.816 1 98.12 142 ILE B C 1
ATOM 3557 O O . ILE B 1 142 ? -5.734 11.367 5.816 1 98.12 142 ILE B O 1
ATOM 3561 N N . ASP B 1 143 ? -7.867 10.758 5.688 1 97.31 143 ASP B N 1
ATOM 3562 C CA . ASP B 1 143 ? -7.605 9.391 5.25 1 97.31 143 ASP B CA 1
ATOM 3563 C C . ASP B 1 143 ? -7.496 9.312 3.729 1 97.31 143 ASP B C 1
ATOM 3565 O O . ASP B 1 143 ? -8.508 9.305 3.027 1 97.31 143 ASP B O 1
ATOM 3569 N N . ALA B 1 144 ? -6.273 9.203 3.221 1 95.56 144 ALA B N 1
ATOM 3570 C CA . ALA B 1 144 ? -6.07 9.258 1.775 1 95.56 144 ALA B CA 1
ATOM 3571 C C . ALA B 1 144 ? -5.852 7.859 1.198 1 95.56 144 ALA B C 1
ATOM 3573 O O . ALA B 1 144 ? -5.48 7.715 0.031 1 95.56 144 ALA B O 1
ATOM 3574 N N . ASP B 1 145 ? -6.035 6.84 1.973 1 92.12 145 ASP B N 1
ATOM 3575 C CA . ASP B 1 145 ? -5.863 5.457 1.535 1 92.12 145 ASP B CA 1
ATOM 3576 C C . ASP B 1 145 ? -7.219 4.773 1.338 1 92.12 145 ASP B C 1
ATOM 3578 O O . ASP B 1 145 ? -7.906 4.461 2.309 1 92.12 145 ASP B O 1
ATOM 3582 N N . PRO B 1 146 ? -7.52 4.504 0.124 1 88.12 146 PRO B N 1
ATOM 3583 C CA . PRO B 1 146 ? -8.812 3.865 -0.13 1 88.12 146 PRO B CA 1
ATOM 3584 C C . PRO B 1 146 ? -8.922 2.48 0.502 1 88.12 146 PRO B C 1
ATOM 3586 O O . PRO B 1 146 ? -10.031 1.971 0.692 1 88.12 146 PRO B O 1
ATOM 3589 N N . SER B 1 147 ? -7.812 1.893 0.878 1 87.31 147 SER B N 1
ATOM 3590 C CA . SER B 1 147 ? -7.82 0.54 1.426 1 87.31 147 SER B CA 1
ATOM 3591 C C . SER B 1 147 ? -7.57 0.551 2.93 1 87.31 147 SER B C 1
ATOM 3593 O O . SER B 1 147 ? -7.199 -0.471 3.51 1 87.31 147 SER B O 1
ATOM 3595 N N . SER B 1 148 ? -7.84 1.663 3.545 1 90.69 148 SER B N 1
ATOM 3596 C CA . SER B 1 148 ? -7.441 1.83 4.938 1 90.69 148 SER B CA 1
ATOM 3597 C C . SER B 1 148 ? -8.391 1.092 5.879 1 90.69 148 SER B C 1
ATOM 3599 O O . SER B 1 148 ? -8.039 0.822 7.031 1 90.69 148 SER B O 1
ATOM 3601 N N . GLY B 1 149 ? -9.562 0.771 5.484 1 90.88 149 GLY B N 1
ATOM 3602 C CA . GLY B 1 149 ? -10.609 0.287 6.371 1 90.88 149 GLY B CA 1
ATOM 3603 C C . GLY B 1 149 ? -11.297 1.397 7.141 1 90.88 149 GLY B C 1
ATOM 3604 O O . GLY B 1 149 ? -12.289 1.157 7.832 1 90.88 149 GLY B O 1
ATOM 3605 N N . GLY B 1 150 ? -10.773 2.602 7.004 1 94.44 150 GLY B N 1
ATOM 3606 C CA . GLY B 1 150 ? -11.344 3.75 7.688 1 94.44 150 GLY B CA 1
ATOM 3607 C C . GLY B 1 150 ? -10.516 4.211 8.875 1 94.44 150 GLY B C 1
ATOM 3608 O O . GLY B 1 150 ? -10.422 3.508 9.883 1 94.44 150 GLY B O 1
ATOM 3609 N N . ILE B 1 151 ? -10.047 5.426 8.789 1 97.12 151 ILE B N 1
ATOM 3610 C CA . ILE B 1 151 ? -9.203 5.945 9.859 1 97.12 151 ILE B CA 1
ATOM 3611 C C . ILE B 1 151 ? -10.07 6.301 11.07 1 97.12 151 ILE B C 1
ATOM 3613 O O . ILE B 1 151 ? -9.555 6.469 12.18 1 97.12 151 ILE B O 1
ATOM 3617 N N . ASP B 1 152 ? -11.383 6.457 10.852 1 97.31 152 ASP B N 1
ATOM 3618 C CA . ASP B 1 152 ? -12.297 6.723 11.961 1 97.31 152 ASP B CA 1
ATOM 3619 C C . ASP B 1 152 ? -12.359 5.535 12.922 1 97.31 152 ASP B C 1
ATOM 3621 O O . ASP B 1 152 ? -12.539 5.711 14.125 1 97.31 152 ASP B O 1
ATOM 3625 N N . LEU B 1 153 ? -12.148 4.305 12.422 1 95.62 153 LEU B N 1
ATOM 3626 C CA . LEU B 1 153 ? -12.055 3.141 13.289 1 95.62 153 LEU B CA 1
ATOM 3627 C C . LEU B 1 153 ? -10.82 3.213 14.172 1 95.62 153 LEU B C 1
ATOM 3629 O O . LEU B 1 153 ? -10.867 2.844 15.352 1 95.62 153 LEU B O 1
ATOM 3633 N N . LEU B 1 154 ? -9.727 3.68 13.617 1 96.5 154 LEU B N 1
ATOM 3634 C CA . LEU B 1 154 ? -8.484 3.842 14.359 1 96.5 154 LEU B CA 1
ATOM 3635 C C . LEU B 1 154 ? -8.656 4.836 15.508 1 96.5 154 LEU B C 1
ATOM 3637 O O . LEU B 1 154 ? -8.086 4.652 16.578 1 96.5 154 LEU B O 1
ATOM 3641 N N . LEU B 1 155 ? -9.5 5.824 15.242 1 97.56 155 LEU B N 1
ATOM 3642 C CA . LEU B 1 155 ? -9.703 6.887 16.219 1 97.56 155 LEU B CA 1
ATOM 3643 C C . LEU B 1 155 ? -10.891 6.578 17.125 1 97.56 155 LEU B C 1
ATOM 3645 O O . LEU B 1 155 ? -11.172 7.316 18.078 1 97.56 155 LEU B O 1
ATOM 3649 N N . GLY B 1 156 ? -11.625 5.562 16.859 1 95.88 156 GLY B N 1
ATOM 3650 C CA . GLY B 1 156 ? -12.75 5.152 17.672 1 95.88 156 GLY B CA 1
ATOM 3651 C C . GLY B 1 156 ? -13.969 6.039 17.5 1 95.88 156 GLY B C 1
ATOM 3652 O O . GLY B 1 156 ? -14.711 6.273 18.453 1 95.88 156 GLY B O 1
ATOM 3653 N N . ILE B 1 157 ? -14.164 6.566 16.297 1 96.75 157 ILE B N 1
ATOM 3654 C CA . ILE B 1 157 ? -15.281 7.484 16.125 1 96.75 157 ILE B CA 1
ATOM 3655 C C . ILE B 1 157 ? -16.156 7.016 14.969 1 96.75 157 ILE B C 1
ATOM 3657 O O . ILE B 1 157 ? -16.781 7.832 14.281 1 96.75 157 ILE B O 1
ATOM 3661 N N . GLU B 1 158 ? -16.109 5.73 14.633 1 94.56 158 GLU B N 1
ATOM 3662 C CA . GLU B 1 158 ? -16.859 5.164 13.523 1 94.56 158 GLU B CA 1
ATOM 3663 C C . GLU B 1 158 ? -18.359 5.414 13.695 1 94.56 158 GLU B C 1
ATOM 3665 O O . GLU B 1 158 ? -19.094 5.5 12.711 1 94.56 158 GLU B O 1
ATOM 3670 N N . ASP B 1 159 ? -18.797 5.629 14.938 1 94.56 159 ASP B N 1
ATOM 3671 C CA . ASP B 1 159 ? -20.219 5.801 15.203 1 94.56 159 ASP B CA 1
ATOM 3672 C C . ASP B 1 159 ? -20.578 7.277 15.367 1 94.56 159 ASP B C 1
ATOM 3674 O O . ASP B 1 159 ? -21.734 7.621 15.625 1 94.56 159 ASP B O 1
ATOM 3678 N N . VAL B 1 160 ? -19.594 8.164 15.328 1 95.81 160 VAL B N 1
ATOM 3679 C CA . VAL B 1 160 ? -19.859 9.594 15.383 1 95.81 160 VAL B CA 1
ATOM 3680 C C . VAL B 1 160 ? -20.438 10.07 14.055 1 95.81 160 VAL B C 1
ATOM 3682 O O . VAL B 1 160 ? -19.844 9.836 12.992 1 95.81 160 VAL B O 1
ATOM 3685 N N . PRO B 1 161 ? -21.594 10.703 14.07 1 95.44 161 PRO B N 1
ATOM 3686 C CA . PRO B 1 161 ? -22.172 11.18 12.812 1 95.44 161 PRO B CA 1
ATOM 3687 C C . PRO B 1 161 ? -21.297 12.227 12.125 1 95.44 161 PRO B C 1
ATOM 3689 O O . PRO B 1 161 ? -20.609 13.008 12.789 1 95.44 161 PRO B O 1
ATOM 3692 N N . GLY B 1 162 ? -21.375 12.234 10.844 1 95.75 162 GLY B N 1
ATOM 3693 C CA . GLY B 1 162 ? -20.625 13.18 10.023 1 95.75 162 GLY B CA 1
ATOM 3694 C C . GLY B 1 162 ? -20.297 12.633 8.648 1 95.75 162 GLY B C 1
ATOM 3695 O O . GLY B 1 162 ? -20.375 11.422 8.422 1 95.75 162 GLY B O 1
ATOM 3696 N N . ALA B 1 163 ? -19.906 13.492 7.812 1 94.5 163 ALA B N 1
ATOM 3697 C CA . ALA B 1 163 ? -19.641 13.133 6.418 1 94.5 163 ALA B CA 1
ATOM 3698 C C . ALA B 1 163 ? -18.344 12.344 6.293 1 94.5 163 ALA B C 1
ATOM 3700 O O . ALA B 1 163 ? -17.406 12.555 7.062 1 94.5 163 ALA B O 1
ATOM 3701 N N . ARG B 1 164 ? -18.344 11.406 5.395 1 95.25 164 ARG B N 1
ATOM 3702 C CA . ARG B 1 164 ? -17.156 10.719 4.918 1 95.25 164 ARG B CA 1
ATOM 3703 C C . ARG B 1 164 ? -16.875 11.039 3.451 1 95.25 164 ARG B C 1
ATOM 3705 O O . ARG B 1 164 ? -17.594 11.852 2.848 1 95.25 164 ARG B O 1
ATOM 3712 N N . TRP B 1 165 ? -15.867 10.477 2.854 1 93.62 165 TRP B N 1
ATOM 3713 C CA . TRP B 1 165 ? -15.414 10.836 1.516 1 93.62 165 TRP B CA 1
ATOM 3714 C C . TRP B 1 165 ? -16.578 10.844 0.527 1 93.62 165 TRP B C 1
ATOM 3716 O O . TRP B 1 165 ? -16.734 11.797 -0.239 1 93.62 165 TRP B O 1
ATOM 3726 N N . PRO B 1 166 ? -17.422 9.797 0.477 1 89.19 166 PRO B N 1
ATOM 3727 C CA . PRO B 1 166 ? -18.484 9.797 -0.537 1 89.19 166 PRO B CA 1
ATOM 3728 C C . PRO B 1 166 ? -19.484 10.93 -0.347 1 89.19 166 PRO B C 1
ATOM 3730 O O . PRO B 1 166 ? -20.188 11.305 -1.291 1 89.19 166 PRO B O 1
ATOM 3733 N N . ASP B 1 167 ? -19.438 11.5 0.811 1 87.75 167 ASP B N 1
ATOM 3734 C CA . ASP B 1 167 ? -20.453 12.5 1.153 1 87.75 167 ASP B CA 1
ATOM 3735 C C . ASP B 1 167 ? -19.953 13.914 0.85 1 87.75 167 ASP B C 1
ATOM 3737 O O . ASP B 1 167 ? -20.734 14.859 0.817 1 87.75 167 ASP B O 1
ATOM 3741 N N . VAL B 1 168 ? -18.5 13.945 0.637 1 85.56 168 VAL B N 1
ATOM 3742 C CA . VAL B 1 168 ? -17.938 15.289 0.556 1 85.56 168 VAL B CA 1
ATOM 3743 C C . VAL B 1 168 ? -17.844 15.727 -0.904 1 85.56 168 VAL B C 1
ATOM 3745 O O . VAL B 1 168 ? -17.406 14.961 -1.766 1 85.56 168 VAL B O 1
ATOM 3748 N N . GLY B 1 169 ? -18.75 16.344 -1.569 1 70.75 169 GLY B N 1
ATOM 3749 C CA . GLY B 1 169 ? -18.844 16.875 -2.922 1 70.75 169 GLY B CA 1
ATOM 3750 C C . GLY B 1 169 ? -17.75 17.875 -3.26 1 70.75 169 GLY B C 1
ATOM 3751 O O . GLY B 1 169 ? -18.031 18.953 -3.789 1 70.75 169 GLY B O 1
ATOM 3752 N N . LEU B 1 170 ? -16.438 17.531 -3.02 1 66.44 170 LEU B N 1
ATOM 3753 C CA . LEU B 1 170 ? -15.383 18.547 -3.141 1 66.44 170 LEU B CA 1
ATOM 3754 C C . LEU B 1 170 ? -15.109 18.875 -4.605 1 66.44 170 LEU B C 1
ATOM 3756 O O . LEU B 1 170 ? -14.578 19.938 -4.918 1 66.44 170 LEU B O 1
ATOM 3760 N N . ARG B 1 171 ? -15.359 18.062 -5.582 1 58.25 171 ARG B N 1
ATOM 3761 C CA . ARG B 1 171 ? -15 18.281 -6.977 1 58.25 171 ARG B CA 1
ATOM 3762 C C . ARG B 1 171 ? -15.797 19.438 -7.57 1 58.25 171 ARG B C 1
ATOM 3764 O O . ARG B 1 171 ? -15.438 19.984 -8.609 1 58.25 171 ARG B O 1
ATOM 3771 N N . ARG B 1 172 ? -16.828 19.891 -6.887 1 49.81 172 ARG B N 1
ATOM 3772 C CA . ARG B 1 172 ? -17.688 20.844 -7.574 1 49.81 172 ARG B CA 1
ATOM 3773 C C . ARG B 1 172 ? -17.312 22.281 -7.215 1 49.81 172 ARG B C 1
ATOM 3775 O O . ARG B 1 172 ? -17.906 23.234 -7.746 1 49.81 172 ARG B O 1
ATOM 3782 N N . GLY B 1 173 ? -16.109 22.562 -6.688 1 50.28 173 GLY B N 1
ATOM 3783 C CA . GLY B 1 173 ? -15.531 23.891 -6.488 1 50.28 173 GLY B CA 1
ATOM 3784 C C . GLY B 1 173 ? -16.375 24.781 -5.605 1 50.28 173 GLY B C 1
ATOM 3785 O O . GLY B 1 173 ? -15.969 25.891 -5.258 1 50.28 173 GLY B O 1
ATOM 3786 N N . THR B 1 174 ? -17.547 24.344 -5.242 1 53.62 174 THR B N 1
ATOM 3787 C CA . THR B 1 174 ? -18.438 25.328 -4.66 1 53.62 174 THR B CA 1
ATOM 3788 C C . THR B 1 174 ? -18.547 25.141 -3.148 1 53.62 174 THR B C 1
ATOM 3790 O O . THR B 1 174 ? -19.266 25.891 -2.473 1 53.62 174 THR B O 1
ATOM 3793 N N . VAL B 1 175 ? -17.703 24.266 -2.578 1 66.44 175 VAL B N 1
ATOM 3794 C CA . VAL B 1 175 ? -17.984 24.031 -1.165 1 66.44 175 VAL B CA 1
ATOM 3795 C C . VAL B 1 175 ? -16.984 24.812 -0.306 1 66.44 175 VAL B C 1
ATOM 3797 O O . VAL B 1 175 ? -15.773 24.766 -0.564 1 66.44 175 VAL B O 1
ATOM 3800 N N . GLN B 1 176 ? -17.547 25.688 0.591 1 76.75 176 GLN B N 1
ATOM 3801 C CA . GLN B 1 176 ? -16.703 26.469 1.508 1 76.75 176 GLN B CA 1
ATOM 3802 C C . GLN B 1 176 ? -16.078 25.562 2.564 1 76.75 176 GLN B C 1
ATOM 3804 O O . GLN B 1 176 ? -16.703 24.625 3.059 1 76.75 176 GLN B O 1
ATOM 3809 N N . ALA B 1 177 ? -14.836 25.812 2.893 1 82.56 177 ALA B N 1
ATOM 3810 C CA . ALA B 1 177 ? -14.062 25.031 3.863 1 82.56 177 ALA B CA 1
ATOM 3811 C C . ALA B 1 177 ? -14.797 24.953 5.199 1 82.56 177 ALA B C 1
ATOM 3813 O O . ALA B 1 177 ? -14.828 23.891 5.828 1 82.56 177 ALA B O 1
ATOM 3814 N N . ALA B 1 178 ? -15.391 26.047 5.535 1 83.75 178 ALA B N 1
ATOM 3815 C CA . ALA B 1 178 ? -16.094 26.109 6.812 1 83.75 178 ALA B CA 1
ATOM 3816 C C . ALA B 1 178 ? -17.266 25.109 6.844 1 83.75 178 ALA B C 1
ATOM 3818 O O . ALA B 1 178 ? -17.516 24.484 7.867 1 83.75 178 ALA B O 1
ATOM 3819 N N . ASP B 1 179 ? -17.953 24.969 5.762 1 84.81 179 ASP B N 1
ATOM 3820 C CA . ASP B 1 179 ? -19.078 24.031 5.676 1 84.81 179 ASP B CA 1
ATOM 3821 C C . ASP B 1 179 ? -18.594 22.578 5.738 1 84.81 179 ASP B C 1
ATOM 3823 O O . ASP B 1 179 ? -19.219 21.75 6.391 1 84.81 179 ASP B O 1
ATOM 3827 N N . VAL B 1 180 ? -17.531 22.344 5.113 1 90.94 180 VAL B N 1
ATOM 3828 C CA . VAL B 1 180 ? -16.969 21 5.117 1 90.94 180 VAL B CA 1
ATOM 3829 C C . VAL B 1 180 ? -16.5 20.641 6.523 1 90.94 180 VAL B C 1
ATOM 3831 O O . VAL B 1 180 ? -16.797 19.547 7.031 1 90.94 180 VAL B O 1
ATOM 3834 N N . LEU B 1 181 ? -15.867 21.594 7.168 1 92.38 181 LEU B N 1
ATOM 3835 C CA . LEU B 1 181 ? -15.352 21.375 8.516 1 92.38 181 LEU B CA 1
ATOM 3836 C C . LEU B 1 181 ? -16.484 21.062 9.484 1 92.38 181 LEU B C 1
ATOM 3838 O O . LEU B 1 181 ? -16.359 20.172 10.328 1 92.38 181 LEU B O 1
ATOM 3842 N N . LYS B 1 182 ? -17.547 21.688 9.297 1 91.12 182 LYS B N 1
ATOM 3843 C CA . LYS B 1 182 ? -18.688 21.5 10.195 1 91.12 182 LYS B CA 1
ATOM 3844 C C . LYS B 1 182 ? -19.359 20.156 9.945 1 91.12 182 LYS B C 1
ATOM 3846 O O . LYS B 1 182 ? -19.938 19.578 10.867 1 91.12 182 LYS B O 1
ATOM 3851 N N . ALA B 1 183 ? -19.281 19.688 8.742 1 94.06 183 ALA B N 1
ATOM 3852 C CA . ALA B 1 183 ? -19.984 18.469 8.352 1 94.06 183 ALA B CA 1
ATOM 3853 C C . ALA B 1 183 ? -19.188 17.219 8.75 1 94.06 183 ALA B C 1
ATOM 3855 O O . ALA B 1 183 ? -19.734 16.125 8.797 1 94.06 183 ALA B O 1
ATOM 3856 N N . LEU B 1 184 ? -17.953 17.344 9.031 1 96.94 184 LEU B N 1
ATOM 3857 C CA . LEU B 1 184 ? -17.094 16.203 9.312 1 96.94 184 LEU B CA 1
ATOM 3858 C C . LEU B 1 184 ? -17.141 15.82 10.781 1 96.94 184 LEU B C 1
ATOM 3860 O O . LEU B 1 184 ? -17.375 16.672 11.641 1 96.94 184 LEU B O 1
ATOM 3864 N N . PRO B 1 185 ? -16.984 14.531 11.086 1 97.44 185 PRO B N 1
ATOM 3865 C CA . PRO B 1 185 ? -16.875 14.125 12.492 1 97.44 185 PRO B CA 1
ATOM 3866 C C . PRO B 1 185 ? -15.586 14.586 13.141 1 97.44 185 PRO B C 1
ATOM 3868 O O . PRO B 1 185 ? -14.586 14.805 12.453 1 97.44 185 PRO B O 1
ATOM 3871 N N . SER B 1 186 ? -15.617 14.781 14.453 1 97.56 186 SER B N 1
ATOM 3872 C CA . SER B 1 186 ? -14.445 15.172 15.227 1 97.56 186 SER B CA 1
ATOM 3873 C C . SER B 1 186 ? -14.25 14.25 16.422 1 97.56 186 SER B C 1
ATOM 3875 O O . SER B 1 186 ? -15.219 13.719 16.969 1 97.56 186 SER B O 1
ATOM 3877 N N . THR B 1 187 ? -13.016 14.055 16.75 1 97.19 187 THR B N 1
ATOM 3878 C CA . THR B 1 187 ? -12.703 13.352 18 1 97.19 187 THR B CA 1
ATOM 3879 C C . THR B 1 187 ? -12.992 14.234 19.203 1 97.19 187 THR B C 1
ATOM 3881 O O . THR B 1 187 ? -13.148 15.445 19.062 1 97.19 187 THR B O 1
ATOM 3884 N N . PRO B 1 188 ? -13.055 13.617 20.375 1 93.94 188 PRO B N 1
ATOM 3885 C CA . PRO B 1 188 ? -13.234 14.43 21.578 1 93.94 188 PRO B CA 1
ATOM 3886 C C . PRO B 1 188 ? -12.125 15.461 21.766 1 93.94 188 PRO B C 1
ATOM 3888 O O . PRO B 1 188 ? -12.359 16.531 22.328 1 93.94 188 PRO B O 1
ATOM 3891 N N . ASP B 1 189 ? -10.93 15.211 21.25 1 92.75 189 ASP B N 1
ATOM 3892 C CA . ASP B 1 189 ? -9.805 16.141 21.359 1 92.75 189 ASP B CA 1
ATOM 3893 C C . ASP B 1 189 ? -9.75 17.078 20.156 1 92.75 189 ASP B C 1
ATOM 3895 O O . ASP B 1 189 ? -8.719 17.688 19.875 1 92.75 189 ASP B O 1
ATOM 3899 N N . GLU B 1 190 ? -10.797 17.094 19.359 1 94 190 GLU B N 1
ATOM 3900 C CA . GLU B 1 190 ? -11.102 18.141 18.391 1 94 190 GLU B CA 1
ATOM 3901 C C . GLU B 1 190 ? -10.312 17.938 17.094 1 94 190 GLU B C 1
ATOM 3903 O O . GLU B 1 190 ? -10.023 18.906 16.391 1 94 190 GLU B O 1
ATOM 3908 N N . VAL B 1 191 ? -9.906 16.766 16.844 1 97.75 191 VAL B N 1
ATOM 3909 C CA . VAL B 1 191 ? -9.406 16.469 15.508 1 97.75 191 VAL B CA 1
ATOM 3910 C C . VAL B 1 191 ? -10.578 16.266 14.547 1 97.75 191 VAL B C 1
ATOM 3912 O O . VAL B 1 191 ? -11.438 15.414 14.773 1 97.75 191 VAL B O 1
ATOM 3915 N N . VAL B 1 192 ? -10.617 17.141 13.5 1 98.12 192 VAL B N 1
ATOM 3916 C CA . VAL B 1 192 ? -11.602 16.922 12.445 1 98.12 192 VAL B CA 1
ATOM 3917 C C . VAL B 1 192 ? -11.125 15.836 11.5 1 98.12 192 VAL B C 1
ATOM 3919 O O . VAL B 1 192 ? -9.953 15.812 11.102 1 98.12 192 VAL B O 1
ATOM 3922 N N . VAL B 1 193 ? -12.062 14.867 11.148 1 98.5 193 VAL B N 1
ATOM 3923 C CA . VAL B 1 193 ? -11.586 13.664 10.469 1 98.5 193 VAL B CA 1
ATOM 3924 C C . VAL B 1 193 ? -12.359 13.469 9.172 1 98.5 193 VAL B C 1
ATOM 3926 O O . VAL B 1 193 ? -13.594 13.445 9.172 1 98.5 193 VAL B O 1
ATOM 3929 N N . LEU B 1 194 ? -11.648 13.414 8.055 1 97.88 194 LEU B N 1
ATOM 3930 C CA . LEU B 1 194 ? -12.203 12.961 6.781 1 97.88 194 LEU B CA 1
ATOM 3931 C C . LEU B 1 194 ? -11.75 11.547 6.461 1 97.88 194 LEU B C 1
ATOM 3933 O O . LEU B 1 194 ? -10.594 11.328 6.074 1 97.88 194 LEU B O 1
ATOM 3937 N N . SER B 1 195 ? -12.648 10.617 6.637 1 96.94 195 SER B N 1
ATOM 3938 C CA . SER B 1 195 ? -12.344 9.195 6.566 1 96.94 195 SER B CA 1
ATOM 3939 C C . SER B 1 195 ? -13.07 8.531 5.406 1 96.94 195 SER B C 1
ATOM 3941 O O . SER B 1 195 ? -14.07 9.062 4.906 1 96.94 195 SER B O 1
ATOM 3943 N N . THR B 1 196 ? -12.562 7.395 4.941 1 92.12 196 THR B N 1
ATOM 3944 C CA . THR B 1 196 ? -13.312 6.531 4.039 1 92.12 196 THR B CA 1
ATOM 3945 C C . THR B 1 196 ? -14.586 6.023 4.719 1 92.12 196 THR B C 1
ATOM 3947 O O . THR B 1 196 ? -14.703 6.078 5.945 1 92.12 196 THR B O 1
ATOM 3950 N N . ALA B 1 197 ? -15.492 5.695 3.875 1 87.94 197 ALA B N 1
ATOM 3951 C CA . ALA B 1 197 ? -16.75 5.129 4.371 1 87.94 197 ALA B CA 1
ATOM 3952 C C . ALA B 1 197 ? -16.734 3.605 4.273 1 87.94 197 ALA B C 1
ATOM 3954 O O . ALA B 1 197 ? -15.938 3.029 3.531 1 87.94 197 ALA B O 1
ATOM 3955 N N . ARG B 1 198 ? -17.469 3.045 5.18 1 84.81 198 ARG B N 1
ATOM 3956 C CA . ARG B 1 198 ? -17.688 1.604 5.102 1 84.81 198 ARG B CA 1
ATOM 3957 C C . ARG B 1 198 ? -19.062 1.289 4.535 1 84.81 198 ARG B C 1
ATOM 3959 O O . ARG B 1 198 ? -20.047 1.942 4.883 1 84.81 198 ARG B O 1
ATOM 3966 N N . SER B 1 199 ? -18.984 0.615 3.436 1 75.5 199 SER B N 1
ATOM 3967 C CA . SER B 1 199 ? -20.25 0.254 2.795 1 75.5 199 SER B CA 1
ATOM 3968 C C . SER B 1 199 ? -20.359 -1.254 2.594 1 75.5 199 SER B C 1
ATOM 3970 O O . SER B 1 199 ? -19.344 -1.929 2.379 1 75.5 199 SER B O 1
ATOM 3972 N N . ASN B 1 200 ? -21.531 -1.692 2.807 1 68.81 200 ASN B N 1
ATOM 3973 C CA . ASN B 1 200 ? -21.797 -3.105 2.553 1 68.81 200 ASN B CA 1
ATOM 3974 C C . ASN B 1 200 ? -22.172 -3.352 1.093 1 68.81 200 ASN B C 1
ATOM 3976 O O . ASN B 1 200 ? -22.422 -4.492 0.695 1 68.81 200 ASN B O 1
ATOM 3980 N N . ILE B 1 201 ? -22.234 -2.256 0.384 1 69.69 201 ILE B N 1
ATOM 3981 C CA . ILE B 1 201 ? -22.547 -2.381 -1.037 1 69.69 201 ILE B CA 1
ATOM 3982 C C . ILE B 1 201 ? -21.422 -1.765 -1.865 1 69.69 201 ILE B C 1
ATOM 3984 O O . ILE B 1 201 ? -20.625 -0.969 -1.354 1 69.69 201 ILE B O 1
ATOM 3988 N N . LEU B 1 202 ? -21.266 -2.355 -2.984 1 63.94 202 LEU B N 1
ATOM 3989 C CA . LEU B 1 202 ? -20.25 -1.783 -3.875 1 63.94 202 LEU B CA 1
ATOM 3990 C C . LEU B 1 202 ? -20.516 -0.297 -4.102 1 63.94 202 LEU B C 1
ATOM 3992 O O . LEU B 1 202 ? -21.594 0.091 -4.539 1 63.94 202 LEU B O 1
ATOM 3996 N N . ASP B 1 203 ? -19.797 0.525 -3.33 1 64.19 203 ASP B N 1
ATOM 3997 C CA . ASP B 1 203 ? -19.891 1.975 -3.469 1 64.19 203 ASP B CA 1
ATOM 3998 C C . ASP B 1 203 ? -19.156 2.461 -4.711 1 64.19 203 ASP B C 1
ATOM 4000 O O . ASP B 1 203 ? -18 2.094 -4.93 1 64.19 203 ASP B O 1
ATOM 4004 N N . PRO B 1 204 ? -19.906 3.174 -5.527 1 64.06 204 PRO B N 1
ATOM 4005 C CA . PRO B 1 204 ? -19.312 3.697 -6.762 1 64.06 204 PRO B CA 1
ATOM 4006 C C . PRO B 1 204 ? -18.188 4.691 -6.492 1 64.06 204 PRO B C 1
ATOM 4008 O O . PRO B 1 204 ? -17.359 4.957 -7.379 1 64.06 204 PRO B O 1
ATOM 4011 N N . PHE B 1 205 ? -18.125 5.129 -5.27 1 76.88 205 PHE B N 1
ATOM 4012 C CA . PHE B 1 205 ? -17.109 6.145 -5.039 1 76.88 205 PHE B CA 1
ATOM 4013 C C . PHE B 1 205 ? -15.719 5.512 -4.945 1 76.88 205 PHE B C 1
ATOM 4015 O O . PHE B 1 205 ? -15.492 4.637 -4.109 1 76.88 205 PHE B O 1
ATOM 4022 N N . ALA B 1 206 ? -14.906 5.891 -5.848 1 82.94 206 ALA B N 1
ATOM 4023 C CA . ALA B 1 206 ? -13.5 5.504 -5.816 1 82.94 206 ALA B CA 1
ATOM 4024 C C . ALA B 1 206 ? -12.609 6.699 -5.492 1 82.94 206 ALA B C 1
ATOM 4026 O O . ALA B 1 206 ? -12.508 7.641 -6.285 1 82.94 206 ALA B O 1
ATOM 4027 N N . LEU B 1 207 ? -12.078 6.676 -4.312 1 89.06 207 LEU B N 1
ATOM 4028 C CA . LEU B 1 207 ? -11.227 7.77 -3.869 1 89.06 207 LEU B CA 1
ATOM 4029 C C . LEU B 1 207 ? -10.023 7.93 -4.789 1 89.06 207 LEU B C 1
ATOM 4031 O O . LEU B 1 207 ? -9.289 6.965 -5.035 1 89.06 207 LEU B O 1
ATOM 4035 N N . SER B 1 208 ? -9.852 9.102 -5.352 1 89.12 208 SER B N 1
ATOM 4036 C CA . SER B 1 208 ? -8.75 9.391 -6.258 1 89.12 208 SER B CA 1
ATOM 4037 C C . SER B 1 208 ? -7.789 10.414 -5.648 1 89.12 208 SER B C 1
ATOM 4039 O O . SER B 1 208 ? -8.117 11.062 -4.652 1 89.12 208 SER B O 1
ATOM 4041 N N . GLU B 1 209 ? -6.633 10.547 -6.254 1 89.56 209 GLU B N 1
ATOM 4042 C CA . GLU B 1 209 ? -5.656 11.539 -5.828 1 89.56 209 GLU B CA 1
ATOM 4043 C C . GLU B 1 209 ? -6.207 12.953 -5.992 1 89.56 209 GLU B C 1
ATOM 4045 O O . GLU B 1 209 ? -5.887 13.844 -5.203 1 89.56 209 GLU B O 1
ATOM 4050 N N . SER B 1 210 ? -7.07 13.094 -7.023 1 86.56 210 SER B N 1
ATOM 4051 C CA . SER B 1 210 ? -7.676 14.398 -7.254 1 86.56 210 SER B CA 1
ATOM 4052 C C . SER B 1 210 ? -8.625 14.773 -6.125 1 86.56 210 SER B C 1
ATOM 4054 O O . SER B 1 210 ? -8.742 15.953 -5.77 1 86.56 210 SER B O 1
ATOM 4056 N N . ASP B 1 211 ? -9.32 13.742 -5.57 1 90.69 211 ASP B N 1
ATOM 4057 C CA . ASP B 1 211 ? -10.188 13.984 -4.426 1 90.69 211 ASP B CA 1
ATOM 4058 C C . ASP B 1 211 ? -9.391 14.477 -3.221 1 90.69 211 ASP B C 1
ATOM 4060 O O . ASP B 1 211 ? -9.781 15.438 -2.555 1 90.69 211 ASP B O 1
ATOM 4064 N N . VAL B 1 212 ? -8.266 13.859 -3.002 1 94.31 212 VAL B N 1
ATOM 4065 C CA . VAL B 1 212 ? -7.418 14.203 -1.866 1 94.31 212 VAL B CA 1
ATOM 4066 C C . VAL B 1 212 ? -6.863 15.617 -2.047 1 94.31 212 VAL B C 1
ATOM 4068 O O . VAL B 1 212 ? -6.902 16.422 -1.119 1 94.31 212 VAL B O 1
ATOM 4071 N N . SER B 1 213 ? -6.43 15.891 -3.27 1 89.88 213 SER B N 1
ATOM 4072 C CA . SER B 1 213 ? -5.898 17.219 -3.58 1 89.88 213 SER B CA 1
ATOM 4073 C C . SER B 1 213 ? -6.957 18.297 -3.381 1 89.88 213 SER B C 1
ATOM 4075 O O . SER B 1 213 ? -6.676 19.344 -2.793 1 89.88 213 SER B O 1
ATOM 4077 N N . ALA B 1 214 ? -8.133 18 -3.816 1 85.62 214 ALA B N 1
ATOM 4078 C CA . ALA B 1 214 ? -9.234 18.953 -3.68 1 85.62 214 ALA B CA 1
ATOM 4079 C C . ALA B 1 214 ? -9.562 19.203 -2.211 1 85.62 214 ALA B C 1
ATOM 4081 O O . ALA B 1 214 ? -9.859 20.344 -1.819 1 85.62 214 ALA B O 1
ATOM 4082 N N . ALA B 1 215 ? -9.531 18.172 -1.408 1 93 215 ALA B N 1
ATOM 4083 C CA . ALA B 1 215 ? -9.797 18.312 0.02 1 93 215 ALA B CA 1
ATOM 4084 C C . ALA B 1 215 ? -8.742 19.188 0.695 1 93 215 ALA B C 1
ATOM 4086 O O . ALA B 1 215 ? -9.07 20.078 1.479 1 93 215 ALA B O 1
ATOM 4087 N N . ILE B 1 216 ? -7.48 18.922 0.36 1 91.94 216 ILE B N 1
ATOM 4088 C CA . ILE B 1 216 ? -6.391 19.719 0.917 1 91.94 216 ILE B CA 1
ATOM 4089 C C . ILE B 1 216 ? -6.586 21.188 0.559 1 91.94 216 ILE B C 1
ATOM 4091 O O . ILE B 1 216 ? -6.543 22.062 1.433 1 91.94 216 ILE B O 1
ATOM 4095 N N . ASP B 1 217 ? -6.906 21.391 -0.706 1 83.94 217 ASP B N 1
ATOM 4096 C CA . ASP B 1 217 ? -7.102 22.766 -1.181 1 83.94 217 ASP B CA 1
ATOM 4097 C C . ASP B 1 217 ? -8.281 23.422 -0.472 1 83.94 217 ASP B C 1
ATOM 4099 O O . ASP B 1 217 ? -8.211 24.594 -0.105 1 83.94 217 ASP B O 1
ATOM 4103 N N . CYS B 1 218 ? -9.281 22.672 -0.299 1 84.81 218 CYS B N 1
ATOM 4104 C CA . CYS B 1 218 ? -10.469 23.188 0.378 1 84.81 218 CYS B CA 1
ATOM 4105 C C . CYS B 1 218 ? -10.141 23.625 1.797 1 84.81 218 CYS B C 1
ATOM 4107 O O . CYS B 1 218 ? -10.461 24.75 2.189 1 84.81 218 CYS B O 1
ATOM 4109 N N . PHE B 1 219 ? -9.445 22.844 2.52 1 89.62 219 PHE B N 1
ATOM 4110 C CA . PHE B 1 219 ? -9.172 23.156 3.92 1 89.62 219 PHE B CA 1
ATOM 4111 C C . PHE B 1 219 ? -8.172 24.297 4.043 1 89.62 219 PHE B C 1
ATOM 4113 O O . PHE B 1 219 ? -8.25 25.094 4.977 1 89.62 219 PHE B O 1
ATOM 4120 N N . LEU B 1 220 ? -7.309 24.422 3.127 1 82.12 220 LEU B N 1
ATOM 4121 C CA . LEU B 1 220 ? -6.324 25.5 3.156 1 82.12 220 LEU B CA 1
ATOM 4122 C C . LEU B 1 220 ? -6.965 26.828 2.797 1 82.12 220 LEU B C 1
ATOM 4124 O O . LEU B 1 220 ? -6.375 27.891 3.035 1 82.12 220 LEU B O 1
ATOM 4128 N N . SER B 1 221 ? -8.133 26.734 2.205 1 74.81 221 SER B N 1
ATOM 4129 C CA . SER B 1 221 ? -8.828 27.953 1.82 1 74.81 221 SER B CA 1
ATOM 4130 C C . SER B 1 221 ? -9.727 28.453 2.949 1 74.81 221 SER B C 1
ATOM 4132 O O . SER B 1 221 ? -10.43 29.453 2.789 1 74.81 221 SER B O 1
ATOM 4134 N N . ALA B 1 222 ? -9.625 27.797 4.02 1 78.12 222 ALA B N 1
ATOM 4135 C CA . ALA B 1 222 ? -10.43 28.203 5.168 1 78.12 222 ALA B CA 1
ATOM 4136 C C . ALA B 1 222 ? -10.031 29.594 5.648 1 78.12 222 ALA B C 1
ATOM 4138 O O . ALA B 1 222 ? -8.922 30.047 5.391 1 78.12 222 ALA B O 1
ATOM 4139 N N . ASP B 1 223 ? -11.008 30.219 6.332 1 74.12 223 ASP B N 1
ATOM 4140 C CA . ASP B 1 223 ? -10.789 31.562 6.84 1 74.12 223 ASP B CA 1
ATOM 4141 C C . ASP B 1 223 ? -9.859 31.547 8.047 1 74.12 223 ASP B C 1
ATOM 4143 O O . ASP B 1 223 ? -9.305 32.594 8.422 1 74.12 223 ASP B O 1
ATOM 4147 N N . ARG B 1 224 ? -9.734 30.453 8.633 1 78.38 224 ARG B N 1
ATOM 4148 C CA . ARG B 1 224 ? -8.82 30.281 9.758 1 78.38 224 ARG B CA 1
ATOM 4149 C C . ARG B 1 224 ? -7.699 29.297 9.406 1 78.38 224 ARG B C 1
ATOM 4151 O O . ARG B 1 224 ? -7.801 28.562 8.422 1 78.38 224 ARG B O 1
ATOM 4158 N N . SER B 1 225 ? -6.676 29.438 10.188 1 84.62 225 SER B N 1
ATOM 4159 C CA . SER B 1 225 ? -5.57 28.516 9.969 1 84.62 225 SER B CA 1
ATOM 4160 C C . SER B 1 225 ? -5.977 27.078 10.289 1 84.62 225 SER B C 1
ATOM 4162 O O . SER B 1 225 ? -6.484 26.797 11.375 1 84.62 225 SER B O 1
ATOM 4164 N N . VAL B 1 226 ? -5.836 26.266 9.344 1 91 226 VAL B N 1
ATOM 4165 C CA . VAL B 1 226 ? -6.141 24.844 9.484 1 91 226 VAL B CA 1
ATOM 4166 C C . VAL B 1 226 ? -4.93 24.016 9.062 1 91 226 VAL B C 1
ATOM 4168 O O . VAL B 1 226 ? -4.41 24.172 7.957 1 91 226 VAL B O 1
ATOM 4171 N N . ASP B 1 227 ? -4.422 23.25 10.008 1 95.19 227 ASP B N 1
ATOM 4172 C CA . ASP B 1 227 ? -3.408 22.266 9.633 1 95.19 227 ASP B CA 1
ATOM 4173 C C . ASP B 1 227 ? -4.055 20.969 9.148 1 95.19 227 ASP B C 1
ATOM 4175 O O . ASP B 1 227 ? -5.09 20.547 9.672 1 95.19 227 ASP B O 1
ATOM 4179 N N . VAL B 1 228 ? -3.416 20.422 8.164 1 97.06 228 VAL B N 1
ATOM 4180 C CA . VAL B 1 228 ? -3.928 19.188 7.578 1 97.06 228 VAL B CA 1
ATOM 4181 C C . VAL B 1 228 ? -2.879 18.094 7.703 1 97.06 228 VAL B C 1
ATOM 4183 O O . VAL B 1 228 ? -1.718 18.281 7.34 1 97.06 228 VAL B O 1
ATOM 4186 N N . VAL B 1 229 ? -3.234 16.984 8.359 1 98.44 229 VAL B N 1
ATOM 4187 C CA . VAL B 1 229 ? -2.43 15.766 8.352 1 98.44 229 VAL B CA 1
ATOM 4188 C C . VAL B 1 229 ? -3.037 14.75 7.387 1 98.44 229 VAL B C 1
ATOM 4190 O O . VAL B 1 229 ? -4.223 14.43 7.484 1 98.44 229 VAL B O 1
ATOM 4193 N N . VAL B 1 230 ? -2.248 14.266 6.434 1 98.06 230 VAL B N 1
ATOM 4194 C CA . VAL B 1 230 ? -2.738 13.344 5.414 1 98.06 230 VAL B CA 1
ATOM 4195 C C . VAL B 1 230 ? -2.117 11.961 5.621 1 98.06 230 VAL B C 1
ATOM 4197 O O . VAL B 1 230 ? -0.901 11.797 5.496 1 98.06 230 VAL B O 1
ATOM 4200 N N . ASP B 1 231 ? -2.945 10.945 5.992 1 97.88 231 ASP B N 1
ATOM 4201 C CA . ASP B 1 231 ? -2.514 9.547 6.023 1 97.88 231 ASP B CA 1
ATOM 4202 C C . ASP B 1 231 ? -2.414 8.977 4.613 1 97.88 231 ASP B C 1
ATOM 4204 O O . ASP B 1 231 ? -3.428 8.609 4.012 1 97.88 231 ASP B O 1
ATOM 4208 N N . LEU B 1 232 ? -1.204 8.867 4.156 1 96.06 232 LEU B N 1
ATOM 4209 C CA . LEU B 1 232 ? -0.952 8.461 2.777 1 96.06 232 LEU B CA 1
ATOM 4210 C C . LEU B 1 232 ? -0.727 6.957 2.684 1 96.06 232 LEU B C 1
ATOM 4212 O O . LEU B 1 232 ? -0.171 6.348 3.602 1 96.06 232 LEU B O 1
ATOM 4216 N N . PRO B 1 233 ? -1.154 6.363 1.594 1 90.31 233 PRO B N 1
ATOM 4217 C CA . PRO B 1 233 ? -0.806 4.957 1.376 1 90.31 233 PRO B CA 1
ATOM 4218 C C . PRO B 1 233 ? 0.694 4.742 1.188 1 90.31 233 PRO B C 1
ATOM 4220 O O . PRO B 1 233 ? 1.414 5.676 0.828 1 90.31 233 PRO B O 1
ATOM 4223 N N . HIS B 1 234 ? 1.293 3.613 1.667 1 77.88 234 HIS B N 1
ATOM 4224 C CA . HIS B 1 234 ? 2.73 3.377 1.613 1 77.88 234 HIS B CA 1
ATOM 4225 C C . HIS B 1 234 ? 3.232 3.365 0.173 1 77.88 234 HIS B C 1
ATOM 4227 O O . HIS B 1 234 ? 4.414 3.623 -0.08 1 77.88 234 HIS B O 1
ATOM 4233 N N . ALA B 1 235 ? 2.4 3.09 -0.749 1 68 235 ALA B N 1
ATOM 4234 C CA . ALA B 1 235 ? 2.908 3.107 -2.117 1 68 235 ALA B CA 1
ATOM 4235 C C . ALA B 1 235 ? 3.359 4.508 -2.518 1 68 235 ALA B C 1
ATOM 4237 O O . ALA B 1 235 ? 3.645 5.344 -1.657 1 68 235 ALA B O 1
ATOM 4238 N N . ARG B 1 236 ? 3.242 4.965 -3.725 1 68.88 236 ARG B N 1
ATOM 4239 C CA . ARG B 1 236 ? 3.727 6.164 -4.395 1 68.88 236 ARG B CA 1
ATOM 4240 C C . ARG B 1 236 ? 2.912 7.387 -3.986 1 68.88 236 ARG B C 1
ATOM 4242 O O . ARG B 1 236 ? 1.682 7.332 -3.932 1 68.88 236 ARG B O 1
ATOM 4249 N N . VAL B 1 237 ? 3.676 8.32 -3.328 1 78 237 VAL B N 1
ATOM 4250 C CA . VAL B 1 237 ? 3.066 9.641 -3.162 1 78 237 VAL B CA 1
ATOM 4251 C C . VAL B 1 237 ? 2.859 10.289 -4.527 1 78 237 VAL B C 1
ATOM 4253 O O . VAL B 1 237 ? 3.824 10.555 -5.246 1 78 237 VAL B O 1
ATOM 4256 N N . HIS B 1 238 ? 1.636 10.438 -4.816 1 84.75 238 HIS B N 1
ATOM 4257 C CA . HIS B 1 238 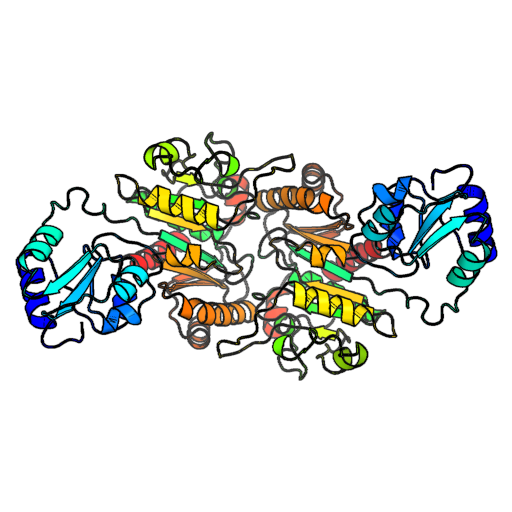? 1.313 11.055 -6.098 1 84.75 238 HIS B CA 1
ATOM 4258 C C . HIS B 1 238 ? 1.829 12.492 -6.16 1 84.75 238 HIS B C 1
ATOM 4260 O O . HIS B 1 238 ? 1.726 13.234 -5.184 1 84.75 238 HIS B O 1
ATOM 4266 N N . PRO B 1 239 ? 2.307 12.891 -7.293 1 81.69 239 PRO B N 1
ATOM 4267 C CA . PRO B 1 239 ? 2.896 14.227 -7.426 1 81.69 239 PRO B CA 1
ATOM 4268 C C . PRO B 1 239 ? 1.915 15.344 -7.074 1 81.69 239 PRO B C 1
ATOM 4270 O O . PRO B 1 239 ? 2.297 16.328 -6.441 1 81.69 239 PRO B O 1
ATOM 4273 N N . ASP B 1 240 ? 0.656 15.172 -7.461 1 82.19 240 ASP B N 1
ATOM 4274 C CA . ASP B 1 240 ? -0.352 16.188 -7.191 1 82.19 240 ASP B CA 1
ATOM 4275 C C . ASP B 1 240 ? -0.517 16.422 -5.691 1 82.19 240 ASP B C 1
ATOM 4277 O O . ASP B 1 240 ? -0.774 17.547 -5.25 1 82.19 240 ASP B O 1
ATOM 4281 N N . ILE B 1 241 ? -0.394 15.359 -4.941 1 90.81 241 ILE B N 1
ATOM 4282 C CA . ILE B 1 241 ? -0.502 15.453 -3.49 1 90.81 241 ILE B CA 1
ATOM 4283 C C . ILE B 1 241 ? 0.797 16 -2.91 1 90.81 241 ILE B C 1
ATOM 4285 O O . ILE B 1 241 ? 0.774 16.891 -2.053 1 90.81 241 ILE B O 1
ATOM 4289 N N . ALA B 1 242 ? 1.902 15.531 -3.465 1 87.38 242 ALA B N 1
ATOM 4290 C CA . ALA B 1 242 ? 3.221 15.938 -2.984 1 87.38 242 ALA B CA 1
ATOM 4291 C C . ALA B 1 242 ? 3.398 17.453 -3.086 1 87.38 242 ALA B C 1
ATOM 4293 O O . ALA B 1 242 ? 3.998 18.078 -2.203 1 87.38 242 ALA B O 1
ATOM 4294 N N . GLU B 1 243 ? 2.854 18 -4.098 1 81.25 243 GLU B N 1
ATOM 4295 C CA . GLU B 1 243 ? 2.996 19.438 -4.34 1 81.25 243 GLU B CA 1
ATOM 4296 C C . GLU B 1 243 ? 2.246 20.25 -3.293 1 81.25 243 GLU B C 1
ATOM 4298 O O . GLU B 1 243 ? 2.537 21.438 -3.094 1 81.25 243 GLU B O 1
ATOM 4303 N N . ARG B 1 244 ? 1.352 19.703 -2.656 1 86 244 ARG B N 1
ATOM 4304 C CA . ARG B 1 244 ? 0.525 20.406 -1.685 1 86 244 ARG B CA 1
ATOM 4305 C C . ARG B 1 244 ? 1.066 20.219 -0.271 1 86 244 ARG B C 1
ATOM 4307 O O . ARG B 1 244 ? 0.66 20.938 0.651 1 86 244 ARG B O 1
ATOM 4314 N N . LEU B 1 245 ? 1.954 19.25 -0.132 1 91.44 245 LEU B N 1
ATOM 4315 C CA . LEU B 1 245 ? 2.506 18.969 1.188 1 91.44 245 LEU B CA 1
ATOM 4316 C C . LEU B 1 245 ? 3.547 20.016 1.579 1 91.44 245 LEU B C 1
ATOM 4318 O O . LEU B 1 245 ? 4.422 20.344 0.779 1 91.44 245 LEU B O 1
ATOM 4322 N N . SER B 1 246 ? 3.408 20.562 2.803 1 87.88 246 SER B N 1
ATOM 4323 C CA . SER B 1 246 ? 4.496 21.359 3.355 1 87.88 246 SER B CA 1
ATOM 4324 C C . SER B 1 246 ? 5.605 20.484 3.916 1 87.88 246 SER B C 1
ATOM 4326 O O . SER B 1 246 ? 6.758 20.906 4.004 1 87.88 246 SER B O 1
ATOM 4328 N N . HIS B 1 247 ? 5.23 19.281 4.332 1 92.19 247 HIS B N 1
ATOM 4329 C CA . HIS B 1 247 ? 6.164 18.344 4.93 1 92.19 247 HIS B CA 1
ATOM 4330 C C . HIS B 1 247 ? 5.699 16.906 4.719 1 92.19 247 HIS B C 1
ATOM 4332 O O . HIS B 1 247 ? 4.496 16.625 4.695 1 92.19 247 HIS B O 1
ATOM 4338 N N . LEU B 1 248 ? 6.684 16.031 4.523 1 95.19 248 LEU B N 1
ATOM 4339 C CA . LEU B 1 248 ? 6.395 14.602 4.418 1 95.19 248 LEU B CA 1
ATOM 4340 C C . LEU B 1 248 ? 7.145 13.82 5.488 1 95.19 248 LEU B C 1
ATOM 4342 O O . LEU B 1 248 ? 8.359 13.953 5.625 1 95.19 248 LEU B O 1
ATOM 4346 N N . VAL B 1 249 ? 6.395 13.094 6.27 1 97.06 249 VAL B N 1
ATOM 4347 C CA . VAL B 1 249 ? 6.965 12.211 7.281 1 97.06 249 VAL B CA 1
ATOM 4348 C C . VAL B 1 249 ? 7.008 10.781 6.75 1 97.06 249 VAL B C 1
ATOM 4350 O O . VAL B 1 249 ? 5.977 10.219 6.375 1 97.06 249 VAL B O 1
ATOM 4353 N N . LEU B 1 250 ? 8.195 10.203 6.668 1 96.56 250 LEU B N 1
ATOM 4354 C CA . LEU B 1 250 ? 8.359 8.797 6.316 1 96.56 250 LEU B CA 1
ATOM 4355 C C . LEU B 1 250 ? 8.578 7.949 7.566 1 96.56 250 LEU B C 1
ATOM 4357 O O . LEU B 1 250 ? 9.477 8.227 8.367 1 96.56 250 LEU B O 1
ATOM 4361 N N . VAL B 1 251 ? 7.711 7.012 7.77 1 97.12 251 VAL B N 1
ATOM 4362 C CA . VAL B 1 251 ? 7.852 6.074 8.875 1 97.12 251 VAL B CA 1
ATOM 4363 C C . VAL B 1 251 ? 8.562 4.812 8.398 1 97.12 251 VAL B C 1
ATOM 4365 O O . VAL B 1 251 ? 8.062 4.105 7.52 1 97.12 251 VAL B O 1
ATOM 4368 N N . ILE B 1 252 ? 9.688 4.469 9.039 1 96.75 252 ILE B N 1
ATOM 4369 C CA . ILE B 1 252 ? 10.609 3.471 8.5 1 96.75 252 ILE B CA 1
ATOM 4370 C C . ILE B 1 252 ? 10.938 2.438 9.578 1 96.75 252 ILE B C 1
ATOM 4372 O O . ILE B 1 252 ? 11.578 2.756 10.578 1 96.75 252 ILE B O 1
ATOM 4376 N N . PRO B 1 253 ? 10.516 1.162 9.352 1 95.5 253 PRO B N 1
ATOM 4377 C CA . PRO B 1 253 ? 11.016 0.122 10.25 1 95.5 253 PRO B CA 1
ATOM 4378 C C . PRO B 1 253 ? 12.523 -0.07 10.148 1 95.5 253 PRO B C 1
ATOM 4380 O O . PRO B 1 253 ? 13.086 0 9.055 1 95.5 253 PRO B O 1
ATOM 4383 N N . ALA B 1 254 ? 13.148 -0.302 11.258 1 95.88 254 ALA B N 1
ATOM 4384 C CA . ALA B 1 254 ? 14.594 -0.543 11.297 1 95.88 254 ALA B CA 1
ATOM 4385 C C . ALA B 1 254 ? 14.922 -1.967 10.852 1 95.88 254 ALA B C 1
ATOM 4387 O O . ALA B 1 254 ? 15.547 -2.725 11.602 1 95.88 254 ALA B O 1
ATOM 4388 N N . GLU B 1 255 ? 14.547 -2.316 9.695 1 94.62 255 GLU B N 1
ATOM 4389 C CA . GLU B 1 255 ? 14.719 -3.621 9.062 1 94.62 255 GLU B CA 1
ATOM 4390 C C . GLU B 1 255 ? 15.336 -3.48 7.672 1 94.62 255 GLU B C 1
ATOM 4392 O O . GLU B 1 255 ? 15.109 -2.48 6.984 1 94.62 255 GLU B O 1
ATOM 4397 N N . VAL B 1 256 ? 16.047 -4.414 7.27 1 93 256 VAL B N 1
ATOM 4398 C CA . VAL B 1 256 ? 16.859 -4.332 6.07 1 93 256 VAL B CA 1
ATOM 4399 C C . VAL B 1 256 ? 15.984 -4.051 4.855 1 93 256 VAL B C 1
ATOM 4401 O O . VAL B 1 256 ? 16.219 -3.084 4.125 1 93 256 VAL B O 1
ATOM 4404 N N . ARG B 1 257 ? 14.992 -4.84 4.637 1 92.12 257 ARG B N 1
ATOM 4405 C CA . ARG B 1 257 ? 14.141 -4.688 3.461 1 92.12 257 ARG B CA 1
ATOM 4406 C C . ARG B 1 257 ? 13.391 -3.361 3.49 1 92.12 257 ARG B C 1
ATOM 4408 O O . ARG B 1 257 ? 13.211 -2.717 2.453 1 92.12 257 ARG B O 1
ATOM 4415 N N . ALA B 1 258 ? 12.945 -2.955 4.66 1 94.19 258 ALA B N 1
ATOM 4416 C CA . ALA B 1 258 ? 12.242 -1.685 4.809 1 94.19 258 ALA B CA 1
ATOM 4417 C C . ALA B 1 258 ? 13.164 -0.506 4.512 1 94.19 258 ALA B C 1
ATOM 4419 O O . ALA B 1 258 ? 12.758 0.457 3.857 1 94.19 258 ALA B O 1
ATOM 4420 N N . VAL B 1 259 ? 14.367 -0.59 4.984 1 94.94 259 VAL B N 1
ATOM 4421 C CA . VAL B 1 259 ? 15.32 0.49 4.77 1 94.94 259 VAL B CA 1
ATOM 4422 C C . VAL B 1 259 ? 15.711 0.548 3.295 1 94.94 259 VAL B C 1
ATOM 4424 O O . VAL B 1 259 ? 15.898 1.633 2.736 1 94.94 259 VAL B O 1
ATOM 4427 N N . ALA B 1 260 ? 15.805 -0.584 2.666 1 92.94 260 ALA B N 1
ATOM 4428 C CA . ALA B 1 260 ? 16.031 -0.61 1.224 1 92.94 260 ALA B CA 1
ATOM 4429 C C . ALA B 1 260 ? 14.906 0.086 0.475 1 92.94 260 ALA B C 1
ATOM 4431 O O . ALA B 1 260 ? 15.148 0.88 -0.436 1 92.94 260 ALA B O 1
ATOM 4432 N N . ALA B 1 261 ? 13.703 -0.216 0.852 1 92.5 261 ALA B N 1
ATOM 4433 C CA . ALA B 1 261 ? 12.547 0.446 0.26 1 92.5 261 ALA B CA 1
ATOM 4434 C C . ALA B 1 261 ? 12.586 1.95 0.515 1 92.5 261 ALA B C 1
ATOM 4436 O O . ALA B 1 261 ? 12.258 2.744 -0.37 1 92.5 261 ALA B O 1
ATOM 4437 N N . ALA B 1 262 ? 12.953 2.301 1.704 1 93.88 262 ALA B N 1
ATOM 4438 C CA . ALA B 1 262 ? 13.039 3.709 2.084 1 93.88 262 ALA B CA 1
ATOM 4439 C C . ALA B 1 262 ? 14.047 4.453 1.219 1 93.88 262 ALA B C 1
ATOM 4441 O O . ALA B 1 262 ? 13.797 5.582 0.792 1 93.88 262 ALA B O 1
ATOM 4442 N N . ARG B 1 263 ? 15.133 3.816 1.009 1 92.25 263 ARG B N 1
ATOM 4443 C CA . ARG B 1 263 ? 16.172 4.438 0.189 1 92.25 263 ARG B CA 1
ATOM 4444 C C . ARG B 1 263 ? 15.656 4.723 -1.218 1 92.25 263 ARG B C 1
ATOM 4446 O O . ARG B 1 263 ? 15.852 5.824 -1.742 1 92.25 263 ARG B O 1
ATOM 4453 N N . ALA B 1 264 ? 15.031 3.762 -1.803 1 88.38 264 ALA B N 1
ATOM 4454 C CA . ALA B 1 264 ? 14.461 3.943 -3.133 1 88.38 264 ALA B CA 1
ATOM 4455 C C . ALA B 1 264 ? 13.422 5.066 -3.135 1 88.38 264 ALA B C 1
ATOM 4457 O O . ALA B 1 264 ? 13.391 5.891 -4.055 1 88.38 264 ALA B O 1
ATOM 4458 N N . ARG B 1 265 ? 12.617 5.102 -2.117 1 89.12 265 ARG B N 1
ATOM 4459 C CA . ARG B 1 265 ? 11.578 6.117 -2.004 1 89.12 265 ARG B CA 1
ATOM 4460 C C . ARG B 1 265 ? 12.188 7.504 -1.835 1 89.12 265 ARG B C 1
ATOM 4462 O O . ARG B 1 265 ? 11.719 8.469 -2.447 1 89.12 265 ARG B O 1
ATOM 4469 N N . CYS B 1 266 ? 13.148 7.598 -1.036 1 87.94 266 CYS B N 1
ATOM 4470 C CA . CYS B 1 266 ? 13.812 8.875 -0.808 1 87.94 266 CYS B CA 1
ATOM 4471 C C . CYS B 1 266 ? 14.414 9.414 -2.1 1 87.94 266 CYS B C 1
ATOM 4473 O O . CYS B 1 266 ? 14.336 10.617 -2.371 1 87.94 266 CYS B O 1
ATOM 4475 N N . LEU B 1 267 ? 14.969 8.562 -2.869 1 84.12 267 LEU B N 1
ATOM 4476 C CA . LEU B 1 267 ? 15.539 8.969 -4.148 1 84.12 267 LEU B CA 1
ATOM 4477 C C . LEU B 1 267 ? 14.453 9.5 -5.078 1 84.12 267 LEU B C 1
ATOM 4479 O O . LEU B 1 267 ? 14.648 10.516 -5.754 1 84.12 267 LEU B O 1
ATOM 4483 N N . GLU B 1 268 ? 13.328 8.836 -5.07 1 81.94 268 GLU B N 1
ATOM 4484 C CA . GLU B 1 268 ? 12.203 9.273 -5.887 1 81.94 268 GLU B CA 1
ATOM 4485 C C . GLU B 1 268 ? 11.68 10.633 -5.43 1 81.94 268 GLU B C 1
ATOM 4487 O O . GLU B 1 268 ? 11.312 11.477 -6.25 1 81.94 268 GLU B O 1
ATOM 4492 N N . LEU B 1 269 ? 11.633 10.82 -4.16 1 82.62 269 LEU B N 1
ATOM 4493 C CA . LEU B 1 269 ? 11.023 12.008 -3.564 1 82.62 269 LEU B CA 1
ATOM 4494 C C . LEU B 1 269 ? 11.938 13.219 -3.695 1 82.62 269 LEU B C 1
ATOM 4496 O O . LEU B 1 269 ? 11.484 14.359 -3.578 1 82.62 269 LEU B O 1
ATOM 4500 N N . GLN B 1 270 ? 13.164 12.977 -3.842 1 76.31 270 GLN B N 1
ATOM 4501 C CA . GLN B 1 270 ? 14.102 14.07 -4.035 1 76.31 270 GLN B CA 1
ATOM 4502 C C . GLN B 1 270 ? 13.711 14.93 -5.238 1 76.31 270 GLN B C 1
ATOM 4504 O O . GLN B 1 270 ? 13.992 16.125 -5.27 1 76.31 270 GLN B O 1
ATOM 4509 N 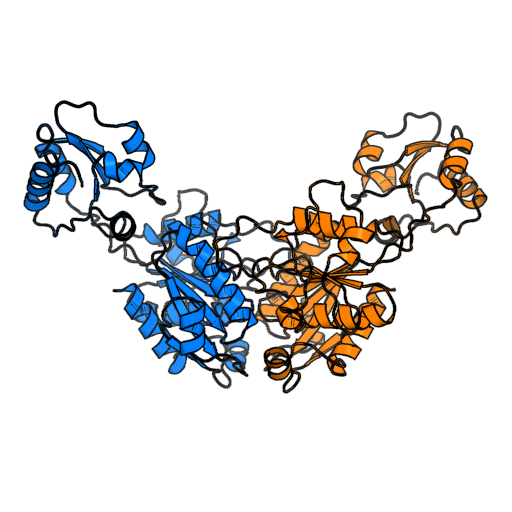N . GLN B 1 271 ? 12.969 14.344 -6.102 1 72.06 271 GLN B N 1
ATOM 4510 C CA . GLN B 1 271 ? 12.547 15.047 -7.309 1 72.06 271 GLN B CA 1
ATOM 4511 C C . GLN B 1 271 ? 11.367 15.969 -7.023 1 72.06 271 GLN B C 1
ATOM 4513 O O . GLN B 1 271 ? 11.094 16.891 -7.793 1 72.06 271 GLN B O 1
ATOM 4518 N N . LEU B 1 272 ? 10.625 15.781 -5.992 1 72.94 272 LEU B N 1
ATOM 4519 C CA . LEU B 1 272 ? 9.391 16.5 -5.715 1 72.94 272 LEU B CA 1
ATOM 4520 C C . LEU B 1 272 ? 9.641 17.672 -4.773 1 72.94 272 LEU B C 1
ATOM 4522 O O . LEU B 1 272 ? 8.742 18.484 -4.531 1 72.94 272 LEU B O 1
ATOM 4526 N N . HIS B 1 273 ? 10.75 18 -4.359 1 71.62 273 HIS B N 1
ATOM 4527 C CA . HIS B 1 273 ? 11.148 19.141 -3.535 1 71.62 273 HIS B CA 1
ATOM 4528 C C . HIS B 1 273 ? 10.258 19.25 -2.299 1 71.62 273 HIS B C 1
ATOM 4530 O O . HIS B 1 273 ? 9.773 20.344 -1.983 1 71.62 273 HIS B O 1
ATOM 4536 N N . VAL B 1 274 ? 9.805 18.266 -1.692 1 78.38 274 VAL B N 1
ATOM 4537 C CA . VAL B 1 274 ? 9.086 18.281 -0.426 1 78.38 274 VAL B CA 1
ATOM 4538 C C . VAL B 1 274 ? 10.047 17.984 0.723 1 78.38 274 VAL B C 1
ATOM 4540 O O . VAL B 1 274 ? 10.945 17.156 0.594 1 78.38 274 VAL B O 1
ATOM 4543 N N . SER B 1 275 ? 9.906 18.812 1.81 1 86.69 275 SER B N 1
ATOM 4544 C CA . SER B 1 275 ? 10.703 18.547 3.002 1 86.69 275 SER B CA 1
ATOM 4545 C C . SER B 1 275 ? 10.344 17.203 3.615 1 86.69 275 SER B C 1
ATOM 4547 O O . SER B 1 275 ? 9.164 16.891 3.799 1 86.69 275 SER B O 1
ATOM 4549 N N . ILE B 1 276 ? 11.398 16.406 3.898 1 91.81 276 ILE B N 1
ATOM 4550 C CA . ILE B 1 276 ? 11.148 15.055 4.371 1 91.81 276 ILE B CA 1
ATOM 4551 C C . ILE B 1 276 ? 11.719 14.883 5.777 1 91.81 276 ILE B C 1
ATOM 4553 O O . ILE B 1 276 ? 12.828 15.352 6.066 1 91.81 276 ILE B O 1
ATOM 4557 N N . THR B 1 277 ? 10.93 14.367 6.672 1 94.5 277 THR B N 1
ATOM 4558 C CA . THR B 1 277 ? 11.375 13.898 7.98 1 94.5 277 THR B CA 1
ATOM 4559 C C . THR B 1 277 ? 11.188 12.391 8.109 1 94.5 277 THR B C 1
ATOM 4561 O O . THR B 1 277 ? 10.188 11.844 7.637 1 94.5 277 THR B O 1
ATOM 4564 N N . CYS B 1 278 ? 12.172 11.727 8.758 1 96.75 278 CYS B N 1
ATOM 4565 C CA . CYS B 1 278 ? 12.125 10.273 8.906 1 96.75 278 CYS B CA 1
ATOM 4566 C C . CYS B 1 278 ? 11.922 9.883 10.367 1 96.75 278 CYS B C 1
ATOM 4568 O O . CYS B 1 278 ? 12.609 10.398 11.25 1 96.75 278 CYS B O 1
ATOM 4570 N N . VAL B 1 279 ? 10.953 9.062 10.617 1 97.94 279 VAL B N 1
ATOM 4571 C CA . VAL B 1 279 ? 10.711 8.461 11.922 1 97.94 279 VAL B CA 1
ATOM 4572 C C . VAL B 1 279 ? 11.047 6.969 11.875 1 97.94 279 VAL B C 1
ATOM 4574 O O . VAL B 1 279 ? 10.516 6.238 11.039 1 97.94 279 VAL B O 1
ATOM 4577 N N . LEU B 1 280 ? 11.914 6.508 12.75 1 97.81 280 LEU B N 1
ATOM 4578 C CA . LEU B 1 280 ? 12.359 5.121 12.766 1 97.81 280 LEU B CA 1
ATOM 4579 C C . LEU B 1 280 ? 11.508 4.293 13.734 1 97.81 280 LEU B C 1
ATOM 4581 O O . LEU B 1 280 ? 11.328 4.676 14.891 1 97.81 280 LEU B O 1
ATOM 4585 N N . ARG B 1 281 ? 11 3.201 13.234 1 96.12 281 ARG B N 1
ATOM 4586 C CA . ARG B 1 281 ? 10.156 2.303 14.008 1 96.12 281 ARG B CA 1
ATOM 4587 C C . ARG B 1 281 ? 10.906 1.033 14.391 1 96.12 281 ARG B C 1
ATOM 4589 O O . ARG B 1 281 ? 11.578 0.427 13.562 1 96.12 281 ARG B O 1
ATOM 4596 N N . HIS B 1 282 ? 10.758 0.679 15.633 1 93 282 HIS B N 1
ATOM 4597 C CA . HIS B 1 282 ? 11.258 -0.603 16.125 1 93 282 HIS B CA 1
ATOM 4598 C C . HIS B 1 282 ? 10.117 -1.556 16.453 1 93 282 HIS B C 1
ATOM 4600 O O . HIS B 1 282 ? 9.594 -1.549 17.562 1 93 282 HIS B O 1
ATOM 4606 N N . ARG B 1 283 ? 9.562 -2.404 15.562 1 82.56 283 ARG B N 1
ATOM 4607 C CA . ARG B 1 283 ? 8.383 -3.244 15.688 1 82.56 283 ARG B CA 1
ATOM 4608 C C . ARG B 1 283 ? 8.711 -4.551 16.406 1 82.56 283 ARG B C 1
ATOM 4610 O O . ARG B 1 283 ? 7.848 -5.145 17.047 1 82.56 283 ARG B O 1
ATOM 4617 N N . GLY B 1 284 ? 9.75 -5.027 16.359 1 76.19 284 GLY B N 1
ATOM 4618 C CA . GLY B 1 284 ? 10.281 -6.254 16.922 1 76.19 284 GLY B CA 1
ATOM 4619 C C . GLY B 1 284 ? 11.789 -6.328 16.891 1 76.19 284 GLY B C 1
ATOM 4620 O O . GLY B 1 284 ? 12.477 -5.477 17.469 1 76.19 284 GLY B O 1
ATOM 4621 N N . TRP B 1 285 ? 12.148 -7.266 16.156 1 76.25 285 TRP B N 1
ATOM 4622 C CA . TRP B 1 285 ? 13.594 -7.363 16.016 1 76.25 285 TRP B CA 1
ATOM 4623 C C . TRP B 1 285 ? 14.102 -6.41 14.93 1 76.25 285 TRP B C 1
ATOM 4625 O O . TRP B 1 285 ? 13.562 -6.371 13.828 1 76.25 285 TRP B O 1
ATOM 4635 N N . SER B 1 286 ? 14.945 -5.582 15.375 1 73.56 286 SER B N 1
ATOM 4636 C CA . SER B 1 286 ? 15.555 -4.605 14.477 1 73.56 286 SER B CA 1
ATOM 4637 C C . SER B 1 286 ? 16.906 -5.09 13.977 1 73.56 286 SER B C 1
ATOM 4639 O O . SER B 1 286 ? 17.812 -5.359 14.773 1 73.56 286 SER B O 1
ATOM 4641 N N . GLY B 1 287 ? 17.016 -5.098 12.734 1 80.12 287 GLY B N 1
ATOM 4642 C CA . GLY B 1 287 ? 18.266 -5.562 12.164 1 80.12 287 GLY B CA 1
ATOM 4643 C C . GLY B 1 287 ? 19.281 -4.453 11.984 1 80.12 287 GLY B C 1
ATOM 4644 O O . GLY B 1 287 ? 20.469 -4.723 11.75 1 80.12 287 GLY B O 1
ATOM 4645 N N . LEU B 1 288 ? 18.766 -3.199 12.109 1 90.19 288 LEU B N 1
ATOM 4646 C CA . LEU B 1 288 ? 19.641 -2.053 11.867 1 90.19 288 LEU B CA 1
ATOM 4647 C C . LEU B 1 288 ? 19.516 -1.026 12.992 1 90.19 288 LEU B C 1
ATOM 4649 O O . LEU B 1 288 ? 18.422 -0.83 13.531 1 90.19 288 LEU B O 1
ATOM 4653 N N . ASP B 1 289 ? 20.578 -0.392 13.32 1 91.62 289 ASP B N 1
ATOM 4654 C CA . ASP B 1 289 ? 20.469 0.706 14.273 1 91.62 289 ASP B CA 1
ATOM 4655 C C . ASP B 1 289 ? 20.328 2.047 13.562 1 91.62 289 ASP B C 1
ATOM 4657 O O . ASP B 1 289 ? 20.328 2.102 12.328 1 91.62 289 ASP B O 1
ATOM 4661 N N . VAL B 1 290 ? 20.172 3.072 14.352 1 94.62 290 VAL B N 1
ATOM 4662 C CA . VAL B 1 290 ? 19.844 4.391 13.828 1 94.62 290 VAL B CA 1
ATOM 4663 C C . VAL B 1 290 ? 20.953 4.898 12.93 1 94.62 290 VAL B C 1
ATOM 4665 O O . VAL B 1 290 ? 20.703 5.426 11.844 1 94.62 290 VAL B O 1
ATOM 4668 N N . ALA B 1 291 ? 22.156 4.766 13.328 1 95.5 291 ALA B N 1
ATOM 4669 C CA . ALA B 1 291 ? 23.312 5.254 12.562 1 95.5 291 ALA B CA 1
ATOM 4670 C C . ALA B 1 291 ? 23.391 4.562 11.203 1 95.5 291 ALA B C 1
ATOM 4672 O O . ALA B 1 291 ? 23.656 5.211 10.195 1 95.5 291 ALA B O 1
ATOM 4673 N N . GLU B 1 292 ? 23.188 3.277 11.195 1 95.31 292 GLU B N 1
ATOM 4674 C CA . GLU B 1 292 ? 23.203 2.512 9.953 1 95.31 292 GLU B CA 1
ATOM 4675 C C . GLU B 1 292 ? 22.109 2.979 9 1 95.31 292 GLU B C 1
ATOM 4677 O O . GLU B 1 292 ? 22.344 3.133 7.797 1 95.31 292 GLU B O 1
ATOM 4682 N N . VAL B 1 293 ? 20.938 3.197 9.539 1 96.38 293 VAL B N 1
ATOM 4683 C CA . VAL B 1 293 ? 19.812 3.629 8.727 1 96.38 293 VAL B CA 1
ATOM 4684 C C . VAL B 1 293 ? 20.094 5.008 8.133 1 96.38 293 VAL B C 1
ATOM 4686 O O . VAL B 1 293 ? 19.875 5.238 6.941 1 96.38 293 VAL B O 1
ATOM 4689 N N . GLU B 1 294 ? 20.594 5.879 8.953 1 95.81 294 GLU B N 1
ATOM 4690 C CA . GLU B 1 294 ? 20.922 7.223 8.484 1 95.81 294 GLU B CA 1
ATOM 4691 C C . GLU B 1 294 ? 21.969 7.18 7.359 1 95.81 294 GLU B C 1
ATOM 4693 O O . GLU B 1 294 ? 21.859 7.918 6.379 1 95.81 294 GLU B O 1
ATOM 4698 N N . GLU B 1 295 ? 22.859 6.371 7.492 1 94.62 295 GLU B N 1
ATOM 4699 C CA . GLU B 1 295 ? 23.906 6.219 6.48 1 94.62 295 GLU B CA 1
ATOM 4700 C C . GLU B 1 295 ? 23.328 5.723 5.16 1 94.62 295 GLU B C 1
ATOM 4702 O O . GLU B 1 295 ? 23.625 6.266 4.098 1 94.62 295 GLU B O 1
ATOM 4707 N N . ILE B 1 296 ? 22.516 4.727 5.266 1 92.94 296 ILE B N 1
ATOM 4708 C CA . ILE B 1 296 ? 21.938 4.133 4.07 1 92.94 296 ILE B CA 1
ATOM 4709 C C . ILE B 1 296 ? 21.016 5.141 3.389 1 92.94 296 ILE B C 1
ATOM 4711 O O . ILE B 1 296 ? 21.031 5.273 2.162 1 92.94 296 ILE B O 1
ATOM 4715 N N . LEU B 1 297 ? 20.266 5.84 4.16 1 91.94 297 LEU B N 1
ATOM 4716 C CA . LEU B 1 297 ? 19.281 6.766 3.615 1 91.94 297 LEU B CA 1
ATOM 4717 C C . LEU B 1 297 ? 19.938 8.07 3.178 1 91.94 297 LEU B C 1
ATOM 4719 O O . LEU B 1 297 ? 19.406 8.781 2.316 1 91.94 297 LEU B O 1
ATOM 4723 N N . GLY B 1 298 ? 21.016 8.406 3.766 1 88.38 298 GLY B N 1
ATOM 4724 C CA . GLY B 1 298 ? 21.594 9.727 3.578 1 88.38 298 GLY B CA 1
ATOM 4725 C C . GLY B 1 298 ? 20.766 10.836 4.188 1 88.38 298 GLY B C 1
ATOM 4726 O O . GLY B 1 298 ? 20.703 11.945 3.645 1 88.38 298 GLY B O 1
ATOM 4727 N N . ALA B 1 299 ? 20 10.5 5.176 1 89.5 299 ALA B N 1
ATOM 4728 C CA . ALA B 1 299 ? 19.109 11.453 5.852 1 89.5 299 ALA B CA 1
ATOM 4729 C C . ALA B 1 299 ? 19.078 11.195 7.355 1 89.5 299 ALA B C 1
ATOM 4731 O O . ALA B 1 299 ? 19.281 10.062 7.805 1 89.5 299 ALA B O 1
ATOM 4732 N N . ASP B 1 300 ? 18.766 12.25 8.133 1 92.62 300 ASP B N 1
ATOM 4733 C CA . ASP B 1 300 ? 18.703 12.133 9.586 1 92.62 300 ASP B CA 1
ATOM 4734 C C . ASP B 1 300 ? 17.375 11.539 10.031 1 92.62 300 ASP B C 1
ATOM 4736 O O . ASP B 1 300 ? 16.328 11.781 9.414 1 92.62 300 ASP B O 1
ATOM 4740 N N . ILE B 1 301 ? 17.5 10.789 11.102 1 97.12 301 ILE B N 1
ATOM 4741 C CA . ILE B 1 301 ? 16.312 10.273 11.766 1 97.12 301 ILE B CA 1
ATOM 4742 C C . ILE B 1 301 ? 15.844 11.281 12.82 1 97.12 301 ILE B C 1
ATOM 4744 O O . ILE B 1 301 ? 16.594 11.617 13.742 1 97.12 301 ILE B O 1
ATOM 4748 N N . THR B 1 302 ? 14.633 11.727 12.703 1 96.94 302 THR B N 1
ATOM 4749 C CA . THR B 1 302 ? 14.086 12.781 13.555 1 96.94 302 THR B CA 1
ATOM 4750 C C . THR B 1 302 ? 13.633 12.203 14.898 1 96.94 302 THR B C 1
ATOM 4752 O O . THR B 1 302 ? 13.711 12.883 15.93 1 96.94 302 THR B O 1
ATOM 4755 N N . ALA B 1 303 ? 13.078 10.984 14.867 1 97.56 303 ALA B N 1
ATOM 4756 C CA . ALA B 1 303 ? 12.562 10.344 16.078 1 97.56 303 ALA B CA 1
ATOM 4757 C C . ALA B 1 303 ? 12.539 8.828 15.922 1 97.56 303 ALA B C 1
ATOM 4759 O O . ALA B 1 303 ? 12.523 8.312 14.797 1 97.56 303 ALA B O 1
ATOM 4760 N N . GLU B 1 304 ? 12.602 8.18 17.047 1 96.44 304 GLU B N 1
ATOM 4761 C CA . GLU B 1 304 ? 12.461 6.73 17.141 1 96.44 304 GLU B CA 1
ATOM 4762 C C . GLU B 1 304 ? 11.227 6.34 17.938 1 96.44 304 GLU B C 1
ATOM 4764 O O . GLU B 1 304 ? 10.914 6.965 18.953 1 96.44 304 GLU B O 1
ATOM 4769 N N . VAL B 1 305 ? 10.523 5.406 17.422 1 96.44 305 VAL B N 1
ATOM 4770 C CA . VAL B 1 305 ? 9.344 4.902 18.109 1 96.44 305 VAL B CA 1
ATOM 4771 C C . VAL B 1 305 ? 9.453 3.391 18.281 1 96.44 305 VAL B C 1
ATOM 4773 O O . VAL B 1 305 ? 9.484 2.646 17.297 1 96.44 305 VAL B O 1
ATOM 4776 N N . GLY B 1 306 ? 9.523 2.922 19.469 1 91.94 306 GLY B N 1
ATOM 4777 C CA . GLY B 1 306 ? 9.531 1.499 19.766 1 91.94 306 GLY B CA 1
ATOM 4778 C C . GLY B 1 306 ? 8.141 0.895 19.844 1 91.94 306 GLY B C 1
ATOM 4779 O O . GLY B 1 306 ? 7.148 1.576 19.594 1 91.94 306 GLY B O 1
ATOM 4780 N N . SER B 1 307 ? 8.141 -0.372 20.109 1 86.19 307 SER B N 1
ATOM 4781 C CA . SER B 1 307 ? 6.855 -1.044 20.297 1 86.19 307 SER B CA 1
ATOM 4782 C C . SER B 1 307 ? 6.164 -0.561 21.562 1 86.19 307 SER B C 1
ATOM 4784 O O . SER B 1 307 ? 6.809 -0.378 22.609 1 86.19 307 SER B O 1
ATOM 4786 N N . ILE B 1 308 ? 4.961 -0.189 21.438 1 87.06 308 ILE B N 1
ATOM 4787 C CA . ILE B 1 308 ? 4.18 0.257 22.578 1 87.06 308 ILE B CA 1
ATOM 4788 C C . ILE B 1 308 ? 3.268 -0.874 23.062 1 87.06 308 ILE B C 1
ATOM 4790 O O . ILE B 1 308 ? 2.342 -1.272 22.344 1 87.06 308 ILE B O 1
ATOM 4794 N N . GLN B 1 309 ? 3.541 -1.261 24.25 1 82.06 309 GLN B N 1
ATOM 4795 C CA . GLN B 1 309 ? 2.795 -2.381 24.812 1 82.06 309 GLN B CA 1
ATOM 4796 C C . GLN B 1 309 ? 1.304 -2.064 24.891 1 82.06 309 GLN B C 1
ATOM 4798 O O . GLN B 1 309 ? 0.919 -0.952 25.25 1 82.06 309 GLN B O 1
ATOM 4803 N N . ARG B 1 310 ? 0.422 -2.881 24.516 1 85 310 ARG B N 1
ATOM 4804 C CA . ARG B 1 310 ? -1.028 -2.889 24.672 1 85 310 ARG B CA 1
ATOM 4805 C C . ARG B 1 310 ? -1.685 -1.87 23.75 1 85 310 ARG B C 1
ATOM 4807 O O . ARG B 1 310 ? -2.906 -1.71 23.75 1 85 310 ARG B O 1
ATOM 4814 N N . LEU B 1 311 ? -0.891 -1.072 23.062 1 88.5 311 LEU B N 1
ATOM 4815 C CA . LEU B 1 311 ? -1.487 -0.062 22.203 1 88.5 311 LEU B CA 1
ATOM 4816 C C . LEU B 1 311 ? -2.406 -0.706 21.172 1 88.5 311 LEU B C 1
ATOM 4818 O O . LEU B 1 311 ? -3.527 -0.238 20.953 1 88.5 311 LEU B O 1
ATOM 4822 N N . ALA B 1 312 ? -1.907 -1.739 20.562 1 85.94 312 ALA B N 1
ATOM 4823 C CA . ALA B 1 312 ? -2.697 -2.426 19.547 1 85.94 312 ALA B CA 1
ATOM 4824 C C . ALA B 1 312 ? -4.043 -2.875 20.109 1 85.94 312 ALA B C 1
ATOM 4826 O O . ALA B 1 312 ? -5.086 -2.666 19.484 1 85.94 312 ALA B O 1
ATOM 4827 N N . LYS B 1 313 ? -3.982 -3.434 21.25 1 88.94 313 LYS B N 1
ATOM 4828 C CA . LYS B 1 313 ? -5.211 -3.895 21.891 1 88.94 313 LYS B CA 1
ATOM 4829 C C . LYS B 1 313 ? -6.125 -2.721 22.234 1 88.94 313 LYS B C 1
ATOM 4831 O O . LYS B 1 313 ? -7.332 -2.777 21.969 1 88.94 313 LYS B O 1
ATOM 4836 N N . SER B 1 314 ? -5.559 -1.739 22.812 1 90.94 314 SER B N 1
ATOM 4837 C CA . SER B 1 314 ? -6.332 -0.565 23.203 1 90.94 314 SER B CA 1
ATOM 4838 C C . SER B 1 314 ? -7.008 0.075 21.984 1 90.94 314 SER B C 1
ATOM 4840 O O . SER B 1 314 ? -8.188 0.429 22.047 1 90.94 314 SER B O 1
ATOM 4842 N N . VAL B 1 315 ? -6.293 0.146 20.922 1 90.44 315 VAL B N 1
ATOM 4843 C CA . VAL B 1 315 ? -6.812 0.76 19.719 1 90.44 315 VAL B CA 1
ATOM 4844 C C . VAL B 1 315 ? -7.926 -0.108 19.125 1 90.44 315 VAL B C 1
ATOM 4846 O O . VAL B 1 315 ? -8.938 0.408 18.656 1 90.44 315 VAL B O 1
ATOM 4849 N N . GLU B 1 316 ? -7.73 -1.376 19.203 1 88.06 316 GLU B N 1
ATOM 4850 C CA . GLU B 1 316 ? -8.742 -2.303 18.703 1 88.06 316 GLU B CA 1
ATOM 4851 C C . GLU B 1 316 ? -10.023 -2.211 19.516 1 88.06 316 GLU B C 1
ATOM 4853 O O . GLU B 1 316 ? -11.125 -2.34 18.969 1 88.06 316 GLU B O 1
ATOM 4858 N N . MET B 1 317 ? -9.867 -1.979 20.719 1 89.19 317 MET B N 1
ATOM 4859 C CA . MET B 1 317 ? -11.023 -2.02 21.625 1 89.19 317 MET B CA 1
ATOM 4860 C C . MET B 1 317 ? -11.711 -0.659 21.688 1 89.19 317 MET B C 1
ATOM 4862 O O . MET B 1 317 ? -12.938 -0.581 21.734 1 89.19 317 MET B O 1
ATOM 4866 N N . HIS B 1 318 ? -10.859 0.424 21.719 1 90.44 318 HIS B N 1
ATOM 4867 C CA . HIS B 1 318 ? -11.438 1.721 22.047 1 90.44 318 HIS B CA 1
ATOM 4868 C C . HIS B 1 318 ? -11 2.793 21.062 1 90.44 318 HIS B C 1
ATOM 4870 O O . HIS B 1 318 ? -11.477 3.928 21.125 1 90.44 318 HIS B O 1
ATOM 4876 N N . GLY B 1 319 ? -10.164 2.438 20.141 1 92.81 319 GLY B N 1
ATOM 4877 C CA . GLY B 1 319 ? -9.547 3.457 19.297 1 92.81 319 GLY B CA 1
ATOM 4878 C C . GLY B 1 319 ? -8.414 4.191 20 1 92.81 319 GLY B C 1
ATOM 4879 O O . GLY B 1 319 ? -8.109 3.918 21.156 1 92.81 319 GLY B O 1
ATOM 4880 N N . LEU B 1 320 ? -7.719 5.008 19.219 1 94.44 320 LEU B N 1
ATOM 4881 C CA . LEU B 1 320 ? -6.672 5.852 19.781 1 94.44 320 LEU B CA 1
ATOM 4882 C C . LEU B 1 320 ? -7.277 7.02 20.562 1 94.44 320 LEU B C 1
ATOM 4884 O O . LEU B 1 320 ? -7.23 8.164 20.094 1 94.44 320 LEU B O 1
ATOM 4888 N N . THR B 1 321 ? -7.832 6.613 21.688 1 91.31 321 THR B N 1
ATOM 4889 C CA . THR B 1 321 ? -8.531 7.578 22.531 1 91.31 321 THR B CA 1
ATOM 4890 C C . THR B 1 321 ? -7.688 7.953 23.75 1 91.31 321 THR B C 1
ATOM 4892 O O . THR B 1 321 ? -6.707 7.273 24.062 1 91.31 321 THR B O 1
ATOM 4895 N N . GLY B 1 322 ? -7.996 9.07 24.312 1 88.12 322 GLY B N 1
ATOM 4896 C CA . GLY B 1 322 ? -7.281 9.508 25.5 1 88.12 322 GLY B CA 1
ATOM 4897 C C . GLY B 1 322 ? -5.922 10.109 25.203 1 88.12 322 GLY B C 1
ATOM 4898 O O . GLY B 1 322 ? -5.68 10.562 24.078 1 88.12 322 GLY B O 1
ATOM 4899 N N . SER B 1 323 ? -5.043 10.133 26.203 1 91.75 323 SER B N 1
ATOM 4900 C CA . SER B 1 323 ? -3.719 10.727 26.047 1 91.75 323 SER B CA 1
ATOM 4901 C C . SER B 1 323 ? -2.793 9.812 25.25 1 91.75 323 SER B C 1
ATOM 4903 O O . SER B 1 323 ? -2.879 8.586 25.359 1 91.75 323 SER B O 1
ATOM 4905 N N . LEU B 1 324 ? -2.055 10.398 24.469 1 94.44 324 LEU B N 1
ATOM 4906 C CA . LEU B 1 324 ? -1.075 9.641 23.703 1 94.44 324 LEU B CA 1
ATOM 4907 C C . LEU B 1 324 ? 0 9.055 24.609 1 94.44 324 LEU B C 1
ATOM 4909 O O . LEU B 1 324 ? 0.446 9.719 25.547 1 94.44 324 LEU B O 1
ATOM 4913 N N . PRO B 1 325 ? 0.406 7.809 24.328 1 94.44 325 PRO B N 1
ATOM 4914 C CA . PRO B 1 325 ? 1.603 7.324 25.016 1 94.44 325 PRO B CA 1
ATOM 4915 C C . PRO B 1 325 ? 2.795 8.266 24.859 1 94.44 325 PRO B C 1
ATOM 4917 O O . PRO B 1 325 ? 2.955 8.898 23.812 1 94.44 325 PRO B O 1
ATOM 4920 N N . ARG B 1 326 ? 3.607 8.352 25.828 1 94.19 326 ARG B N 1
ATOM 4921 C CA . ARG B 1 326 ? 4.707 9.305 25.875 1 94.19 326 ARG B CA 1
ATOM 4922 C C . ARG B 1 326 ? 5.637 9.148 24.688 1 94.19 326 ARG B C 1
ATOM 4924 O O . ARG B 1 326 ? 6.094 10.133 24.109 1 94.19 326 ARG B O 1
ATOM 4931 N N . VAL B 1 327 ? 5.93 7.941 24.344 1 94.06 327 VAL B N 1
ATOM 4932 C CA . VAL B 1 327 ? 6.848 7.68 23.234 1 94.06 327 VAL B CA 1
ATOM 4933 C C . VAL B 1 327 ? 6.285 8.273 21.953 1 94.06 327 VAL B C 1
ATOM 4935 O O . VAL B 1 327 ? 7.027 8.852 21.141 1 94.06 327 VAL B O 1
ATOM 4938 N N . LEU B 1 328 ? 4.992 8.227 21.688 1 95.75 328 LEU B N 1
ATOM 4939 C CA . LEU B 1 328 ? 4.348 8.773 20.5 1 95.75 328 LEU B CA 1
ATOM 4940 C C . LEU B 1 328 ? 4.297 10.297 20.562 1 95.75 328 LEU B C 1
ATOM 4942 O O . LEU B 1 328 ? 4.602 10.977 19.578 1 95.75 328 LEU B O 1
ATOM 4946 N N . SER B 1 329 ? 3.934 10.773 21.766 1 96.69 329 SER B N 1
ATOM 4947 C CA . SER B 1 329 ? 3.834 12.227 21.891 1 96.69 329 SER B CA 1
ATOM 4948 C C . SER B 1 329 ? 5.188 12.891 21.672 1 96.69 329 SER B C 1
ATOM 4950 O O . SER B 1 329 ? 5.281 13.922 21.016 1 96.69 329 SER B O 1
ATOM 4952 N N . SER B 1 330 ? 6.219 12.289 22.234 1 97.44 330 SER B N 1
ATOM 4953 C CA . SER B 1 330 ? 7.562 12.844 22.062 1 97.44 330 SER B CA 1
ATOM 4954 C C . SER B 1 330 ? 7.992 12.82 20.594 1 97.44 330 SER B C 1
ATOM 4956 O O . SER B 1 330 ? 8.609 13.773 20.109 1 97.44 330 SER B O 1
ATOM 4958 N N . ALA B 1 331 ? 7.703 11.742 19.922 1 98.06 331 ALA B N 1
ATOM 4959 C CA . ALA B 1 331 ? 8.023 11.648 18.5 1 98.06 331 ALA B CA 1
ATOM 4960 C C . ALA B 1 331 ? 7.258 12.688 17.703 1 98.06 331 ALA B C 1
ATOM 4962 O O . ALA B 1 331 ? 7.809 13.312 16.797 1 98.06 331 ALA B O 1
ATOM 4963 N N . CYS B 1 332 ? 5.996 12.875 18.031 1 98.25 332 CYS B N 1
ATOM 4964 C CA . CYS B 1 332 ? 5.188 13.898 17.359 1 98.25 332 CYS B CA 1
ATOM 4965 C C . CYS B 1 332 ? 5.781 15.281 17.578 1 98.25 332 CYS B C 1
ATOM 4967 O O . CYS B 1 332 ? 5.875 16.078 16.641 1 98.25 332 CYS B O 1
ATOM 4969 N N . ASP B 1 333 ? 6.215 15.523 18.797 1 97.69 333 ASP B N 1
ATOM 4970 C CA . ASP B 1 333 ? 6.812 16.812 19.094 1 97.69 333 ASP B CA 1
ATOM 4971 C C . ASP B 1 333 ? 8.07 17.047 18.266 1 97.69 333 ASP B C 1
ATOM 4973 O O . ASP B 1 333 ? 8.289 18.156 17.766 1 97.69 333 ASP B O 1
ATOM 4977 N N . ALA B 1 334 ? 8.867 16.047 18.125 1 97.12 334 ALA B N 1
ATOM 4978 C CA . ALA B 1 334 ? 10.078 16.156 17.328 1 97.12 334 ALA B CA 1
ATOM 4979 C C . ALA B 1 334 ? 9.75 16.484 15.875 1 97.12 334 ALA B C 1
ATOM 4981 O O . ALA B 1 334 ? 10.383 17.359 15.266 1 97.12 334 ALA B O 1
ATOM 4982 N N . VAL B 1 335 ? 8.773 15.836 15.328 1 97.44 335 VAL B N 1
ATOM 4983 C CA . VAL B 1 335 ? 8.359 16.047 13.945 1 97.44 335 VAL B CA 1
ATOM 4984 C C . VAL B 1 335 ? 7.805 17.469 13.781 1 97.44 335 VAL B C 1
ATOM 4986 O O . VAL B 1 335 ? 8.164 18.172 12.844 1 97.44 335 VAL B O 1
ATOM 4989 N N . LEU B 1 336 ? 6.934 17.828 14.742 1 95.75 336 LEU B N 1
ATOM 4990 C CA . LEU B 1 336 ? 6.328 19.156 14.672 1 95.75 336 LEU B CA 1
ATOM 4991 C C . LEU B 1 336 ? 7.387 20.25 14.805 1 95.75 336 LEU B C 1
ATOM 4993 O O . LEU B 1 336 ? 7.258 21.312 14.211 1 95.75 336 LEU B O 1
ATOM 4997 N N . GLY B 1 337 ? 8.422 19.922 15.594 1 93.19 337 GLY B N 1
ATOM 4998 C CA . GLY B 1 337 ? 9.547 20.828 15.656 1 93.19 337 GLY B CA 1
ATOM 4999 C C . GLY B 1 337 ? 10.227 21.047 14.32 1 93.19 337 GLY B C 1
ATOM 5000 O O . GLY B 1 337 ? 10.617 22.172 13.984 1 93.19 337 GLY B O 1
ATOM 5001 N N . GLU B 1 338 ? 10.32 19.969 13.539 1 89.81 338 GLU B N 1
ATOM 5002 C CA . GLU B 1 338 ? 10.922 20.047 12.211 1 89.81 338 GLU B CA 1
ATOM 5003 C C . GLU B 1 338 ? 10.008 20.797 11.234 1 89.81 338 GLU B C 1
ATOM 5005 O O . GLU B 1 338 ? 10.492 21.531 10.367 1 89.81 338 GLU B O 1
ATOM 5010 N N . VAL B 1 339 ? 8.703 20.594 11.352 1 88 339 VAL B N 1
ATOM 5011 C CA . VAL B 1 339 ? 7.723 21.219 10.469 1 88 339 VAL B CA 1
ATOM 5012 C C . VAL B 1 339 ? 7.73 22.734 10.672 1 88 339 VAL B C 1
ATOM 5014 O O . VAL B 1 339 ? 7.59 23.5 9.719 1 88 339 VAL B O 1
ATOM 5017 N N . ALA B 1 340 ? 7.898 23.203 11.898 1 78.81 340 ALA B N 1
ATOM 5018 C CA . ALA B 1 340 ? 7.891 24.625 12.25 1 78.81 340 ALA B CA 1
ATOM 5019 C C . ALA B 1 340 ? 9.203 25.281 11.852 1 78.81 340 ALA B C 1
ATOM 5021 O O . ALA B 1 340 ? 9.281 26.516 11.766 1 78.81 340 ALA B O 1
ATOM 5022 N N . ALA B 1 341 ? 10.211 24.516 11.711 1 70.25 341 ALA B N 1
ATOM 5023 C CA . ALA B 1 341 ? 11.523 25.078 11.406 1 70.25 341 ALA B CA 1
ATOM 5024 C C . ALA B 1 341 ? 11.609 25.516 9.945 1 70.25 341 ALA B C 1
ATOM 5026 O O . ALA B 1 341 ? 10.914 24.953 9.086 1 70.25 341 ALA B O 1
#

pLDDT: mean 86.04, std 11.95, range [37.38, 98.69]

Foldseek 3Di:
DPDPVFVVLVVVLVVVLVDDDDDDLDLLVCLLCVPVDLAAEEELVSLVPDQQLDADARYEYEDEPPDDFPVVSCVRNVYPYYDYPPVCSVVNSCSSNPPCVCVLQNQAAEEEFAELDPPLCRLVLLVLLQLLCLLPFQEEEEEQDLPPQKSCLQAQCLVPAADELVRDPLVVVPDALVVNQVRADAHPSRHGYHMHDDDPDPDPDDRDPVSVLSNLVRNSRHSHHYHYYYHDYSPDDDLSNLSSHQEYEYRAELADVRLVSLQVNLVVCVVSSHHYAYEYEHEDDHPHDQVRSCVSNVHHHQAYAYDDPCSVVCSNVRHPDDDDDPRSSVSSVSVVVVSVD/DPDPVFVVLVVVLVVVLVDDDDDDLDLLVCQLCVPVDLAAEEELVSLVPDQQLDADARYEYEDEPPDDFPVVSCVRNVYPYYDYPPVCSVVNSCSSNPPCVPVLASQAAEEEFAELDPPLCRLVLLVLLQLLCLLPFAEEEEEQDLPPQKSCLQAQCLVPAADELVRDPLVVVPDALVNNQVRADAHPSRHGYHMHDDDPDPDPDDRDPVSVLSNLVRNSRHSHHYHYYYHDYSPDDDLSNLSSHQEYEYRAELADVRLVSLQVNLVVCVVSSHHYAYEYEHEDDHPHDQVRSCVSNVHHHQAYAYDDPCSVVCSNVRHPDDDDDPRSSVSSVSVVVVSVD